Protein AF-A0A9Q0ZZF6-F1 (afdb_monomer)

Nearest PDB structures (foldseek):
  7wst-assembly1_A  TM=6.851E-01  e=4.412E-17  Hordeum vulgare

Mean predicted aligned error: 13.91 Å

Radius of gyration: 29.17 Å; Cα contacts (8 Å, |Δi|>4): 274; chains: 1; bounding box: 88×81×82 Å

Solvent-accessible surface area (backbone atoms only — not comparable to full-atom values): 24426 Å² total; per-residue (Å²): 136,86,77,90,86,84,92,78,88,80,83,85,74,86,74,76,72,62,62,64,53,52,53,52,51,49,49,52,49,52,51,55,53,63,67,47,46,71,50,66,81,45,61,90,54,81,79,69,55,76,73,72,42,64,41,71,68,39,52,55,52,21,50,59,50,20,55,56,43,27,54,53,43,44,50,31,44,68,72,68,68,59,79,77,87,57,53,54,60,36,36,53,51,38,46,50,52,51,55,52,50,50,55,53,33,53,77,67,73,67,68,87,75,85,93,52,68,61,31,32,48,51,19,18,49,51,24,45,51,51,23,46,42,43,57,76,64,24,58,65,46,65,60,43,57,27,24,53,76,48,37,70,70,43,92,59,92,55,88,84,48,54,72,76,50,70,69,55,51,52,51,52,50,52,50,61,57,52,42,58,58,31,61,43,59,67,47,49,52,49,42,52,68,75,62,56,58,82,48,69,71,60,52,52,36,51,54,50,49,56,36,43,76,36,83,69,29,42,54,50,50,53,52,51,52,52,49,50,52,53,53,48,51,51,51,49,52,48,51,51,51,42,54,73,51,41,86,55,91,84,42,34,56,65,54,30,57,79,70,37,70,76,35,36,76,52,71,39,50,54,58,72,50,65,66,58,53,54,50,52,74,70,47,57,66,69,55,54,51,49,52,50,52,49,48,47,47,44,49,68,45,50,50,58,57,56,57,74,37,58,58,81,80,29,65,69,87,56,55,70,83,32,63,78,28,68,41,25,57,58,50,52,53,50,49,50,51,54,50,48,51,51,50,49,50,49,52,53,51,51,50,52,51,52,50,52,49,51,53,53,62,64,34,67,83,72,56,100,68,90,85,89,78,95,70,95,69,98,63,96,63,72,78,47,71,47,57,53,53,51,49,54,58,59,62,70,75,64,76,59,61,66,59,30,52,52,50,28,54,54,43,46,53,51,38,68,61,44,51,52,70,74,60,116

Foldseek 3Di:
DDDDDDDDDDDDDDDDPPVVVVVVVVVVVVVVVVVVFLCNVCVVPDDDDPVVLDDPLLVVQLVVLLVVLLVVLLVCCQPVVDDDPCLQVQLLSSLVVVVVVQVVVVVVVNDDDDDDLSNSVSSSVSSNLSNVCSRPLQVSHDLVCLDPVNCVVAPDVDPNHDNQDPVLSVVSSVLVSLLVVLVVQVVVCCCCPVVVDDPPSVVVSSVLSSLCPDPVSVVVSVVVVVVVVVVVVVLVVVVVVQVVQCPDPCDGLQQAQPVDDVCSVLVDDDGPRPVVVVVCVRDDPVVVVVVVVVCCCVSVPVLVVQVVCDVPQADVPDDCSHCRPSVVVVPVVVVCVVVVVVVVVVCVVVVVVVVVVVCVVVCVVPDPDDDDDDDDDPDPDDCPPNNVVVVVVVVVDRDDSVVSVVSSVVSVVVCVVVVVVSPD

InterPro domains:
  IPR004813 Oligopeptide transporter, OPT superfamily [PF03169] (53-423)
  IPR004813 Oligopeptide transporter, OPT superfamily [TIGR00728] (50-422)
  IPR045035 Metal-nicotianamine transporter YSL-like [PTHR31645] (30-424)

Structure (mmCIF, N/CA/C/O backbone):
data_AF-A0A9Q0ZZF6-F1
#
_entry.id   AF-A0A9Q0ZZF6-F1
#
loop_
_atom_site.group_PDB
_atom_site.id
_atom_site.type_symbol
_atom_site.label_atom_id
_atom_site.label_alt_id
_atom_site.label_comp_id
_atom_site.label_asym_id
_atom_site.label_entity_id
_atom_site.label_seq_id
_atom_site.pdbx_PDB_ins_code
_atom_site.Cartn_x
_atom_site.Cartn_y
_atom_site.Cartn_z
_atom_site.occupancy
_atom_site.B_iso_or_equiv
_atom_site.auth_seq_id
_atom_site.auth_comp_id
_atom_site.auth_asym_id
_atom_site.auth_atom_id
_atom_site.pdbx_PDB_model_num
ATOM 1 N N . MET A 1 1 ? 62.204 40.001 45.550 1.00 36.22 1 MET A N 1
ATOM 2 C CA . MET A 1 1 ? 62.638 39.584 44.205 1.00 36.22 1 MET A CA 1
ATOM 3 C C . MET A 1 1 ? 61.530 38.703 43.644 1.00 36.22 1 MET A C 1
ATOM 5 O O . MET A 1 1 ? 61.604 37.491 43.758 1.00 36.22 1 MET A O 1
ATOM 9 N N . ASP A 1 2 ? 60.339 39.265 43.418 1.00 32.78 2 ASP A N 1
ATOM 10 C CA . ASP A 1 2 ? 59.946 40.066 42.230 1.00 32.78 2 ASP A CA 1
ATOM 11 C C . ASP A 1 2 ? 59.893 39.184 40.974 1.00 32.78 2 ASP A C 1
ATOM 13 O O . ASP A 1 2 ? 60.861 38.490 40.700 1.00 32.78 2 ASP A O 1
ATOM 17 N N . SER A 1 3 ? 58.877 39.163 40.110 1.00 30.42 3 SER A N 1
ATOM 18 C CA . SER A 1 3 ? 57.509 39.700 40.056 1.00 30.42 3 SER A CA 1
ATOM 19 C C . SER A 1 3 ? 56.863 39.089 38.788 1.00 30.42 3 SER A C 1
ATOM 21 O O . SER A 1 3 ? 57.600 38.871 37.831 1.00 30.42 3 SER A O 1
ATOM 23 N N . ASN A 1 4 ? 55.528 38.936 38.765 1.00 34.38 4 ASN A N 1
ATOM 24 C CA . ASN A 1 4 ? 54.604 38.928 37.601 1.00 34.38 4 ASN A CA 1
ATOM 25 C C . ASN A 1 4 ? 54.847 37.960 36.415 1.00 34.38 4 ASN A C 1
ATOM 27 O O . ASN A 1 4 ? 55.932 37.866 35.868 1.00 34.38 4 ASN A O 1
ATOM 31 N N . GLY A 1 5 ? 53.857 37.286 35.824 1.00 30.52 5 GLY A N 1
ATOM 32 C CA . GLY A 1 5 ? 52.398 37.320 35.941 1.00 30.52 5 GLY A CA 1
ATOM 33 C C . GLY A 1 5 ? 51.775 36.866 34.607 1.00 30.52 5 GLY A C 1
ATOM 34 O O . GLY A 1 5 ? 52.330 37.177 33.556 1.00 30.52 5 GLY A O 1
ATOM 35 N N . ARG A 1 6 ? 50.650 36.134 34.640 1.00 30.14 6 ARG A N 1
ATOM 36 C CA . ARG A 1 6 ? 49.446 36.344 33.800 1.00 30.14 6 ARG A CA 1
ATOM 37 C C . ARG A 1 6 ? 48.441 35.199 33.912 1.00 30.14 6 ARG A C 1
ATOM 39 O O . ARG A 1 6 ? 48.780 34.023 33.822 1.00 30.14 6 ARG A O 1
ATOM 46 N N . ASP A 1 7 ? 47.200 35.635 34.065 1.00 31.98 7 ASP A N 1
ATOM 47 C CA . ASP A 1 7 ? 45.970 34.896 34.294 1.00 31.98 7 ASP A CA 1
ATOM 48 C C . ASP A 1 7 ? 45.505 34.035 33.113 1.00 31.98 7 ASP A C 1
ATOM 50 O O . ASP A 1 7 ? 45.580 34.429 31.949 1.00 31.98 7 ASP A O 1
ATOM 54 N N . GLY A 1 8 ? 44.915 32.886 33.450 1.00 29.48 8 GLY A N 1
ATOM 55 C CA . GLY A 1 8 ? 44.093 32.059 32.573 1.00 29.48 8 GLY A CA 1
ATOM 56 C C . GLY A 1 8 ? 42.914 31.505 33.372 1.00 29.48 8 GLY A C 1
ATOM 57 O O . GLY A 1 8 ? 43.059 30.556 34.138 1.00 29.48 8 GLY A O 1
ATOM 58 N N . ILE A 1 9 ? 41.758 32.145 33.217 1.00 30.05 9 ILE A N 1
ATOM 59 C CA . ILE A 1 9 ? 40.481 31.859 33.880 1.00 30.05 9 ILE A CA 1
ATOM 60 C C . ILE A 1 9 ? 40.040 30.410 33.593 1.00 30.05 9 ILE A C 1
ATOM 62 O O . ILE A 1 9 ? 39.738 30.064 32.451 1.00 30.05 9 ILE A O 1
ATOM 66 N N . LYS A 1 10 ? 39.953 29.565 34.630 1.00 31.44 10 LYS A N 1
ATOM 67 C CA . LYS A 1 10 ? 39.200 28.301 34.585 1.00 31.44 10 LYS A CA 1
ATOM 68 C C . LYS A 1 10 ? 37.732 28.607 34.873 1.00 31.44 10 LYS A C 1
ATOM 70 O O . LYS A 1 10 ? 37.381 28.982 35.986 1.00 31.44 10 LYS A O 1
ATOM 75 N N . VAL A 1 11 ? 36.893 28.461 33.852 1.00 31.62 11 VAL A N 1
ATOM 76 C CA . VAL A 1 11 ? 35.434 28.487 33.980 1.00 31.62 11 VAL A CA 1
ATOM 77 C C . VAL A 1 11 ? 34.995 27.167 34.607 1.00 31.62 11 VAL A C 1
ATOM 79 O O . VAL A 1 11 ? 35.121 26.109 33.992 1.00 31.62 11 VAL A O 1
ATOM 82 N N . ASP A 1 12 ? 34.501 27.255 35.834 1.00 32.41 12 ASP A N 1
ATOM 83 C CA . ASP A 1 12 ? 33.802 26.187 36.532 1.00 32.41 12 ASP A CA 1
ATOM 84 C C . ASP A 1 12 ? 32.447 25.952 35.839 1.00 32.41 12 ASP A C 1
ATOM 86 O O . ASP A 1 12 ? 31.644 26.875 35.682 1.00 32.41 12 ASP A O 1
ATOM 90 N N . LYS A 1 13 ? 32.208 24.734 35.350 1.00 30.23 13 LYS A N 1
ATOM 91 C CA . LYS A 1 13 ? 30.887 24.280 34.899 1.00 30.23 13 LYS A CA 1
ATOM 92 C C . LYS A 1 13 ? 30.542 23.036 35.699 1.00 30.23 13 LYS A C 1
ATOM 94 O O . LYS A 1 13 ? 30.842 21.920 35.277 1.00 30.23 13 LYS A O 1
ATOM 99 N N . GLY A 1 14 ? 29.901 23.257 36.845 1.00 30.00 14 GLY A N 1
ATOM 100 C CA . GLY A 1 14 ? 29.081 22.244 37.495 1.00 30.00 14 GLY A CA 1
ATOM 101 C C . GLY A 1 14 ? 28.036 21.763 36.493 1.00 30.00 14 GLY A C 1
ATOM 102 O O . GLY A 1 14 ? 27.186 22.534 36.058 1.00 30.00 14 GLY A O 1
ATOM 103 N N . TYR A 1 15 ? 28.182 20.519 36.051 1.00 30.53 15 TYR A N 1
ATOM 104 C CA . TYR A 1 15 ? 27.211 19.850 35.199 1.00 30.53 15 TYR A CA 1
ATOM 105 C C . TYR A 1 15 ? 26.144 19.230 36.101 1.00 30.53 15 TYR A C 1
ATOM 107 O O . TYR A 1 15 ? 26.444 18.364 36.929 1.00 30.53 15 TYR A O 1
ATOM 115 N N . ASP A 1 16 ? 24.916 19.711 35.925 1.00 36.03 16 ASP A N 1
ATOM 116 C CA . ASP A 1 16 ? 23.689 19.241 36.555 1.00 36.03 16 ASP A CA 1
ATOM 117 C C . ASP A 1 16 ? 23.569 17.715 36.481 1.00 36.03 16 ASP A C 1
ATOM 119 O O . ASP A 1 16 ? 23.290 17.127 35.437 1.00 36.03 16 ASP A O 1
ATOM 123 N N . SER A 1 17 ? 23.779 17.067 37.624 1.00 37.69 17 SER A N 1
ATOM 124 C CA . SER A 1 17 ? 23.517 15.635 37.817 1.00 37.69 17 SER A CA 1
ATOM 125 C C . SER A 1 17 ? 22.064 15.369 38.247 1.00 37.69 17 SER A C 1
ATOM 127 O O . SER A 1 17 ? 21.664 14.215 38.398 1.00 37.69 17 SER A O 1
ATOM 129 N N . GLU A 1 18 ? 21.267 16.425 38.448 1.00 38.44 18 GLU A N 1
ATOM 130 C CA . GLU A 1 18 ? 19.873 16.336 38.901 1.00 38.44 18 GLU A CA 1
ATOM 131 C C . GLU A 1 18 ? 18.878 16.166 37.737 1.00 38.44 18 GLU A C 1
ATOM 133 O O . GLU A 1 18 ? 17.932 15.384 37.863 1.00 38.44 18 GLU A O 1
ATOM 138 N N . ASP A 1 19 ? 19.136 16.766 36.568 1.00 40.00 19 ASP A N 1
ATOM 139 C CA . ASP A 1 19 ? 18.242 16.679 35.397 1.00 40.00 19 ASP A CA 1
ATOM 140 C C . ASP A 1 19 ? 18.188 15.264 34.788 1.00 40.00 19 ASP A C 1
ATOM 142 O O . ASP A 1 19 ? 17.129 14.767 34.387 1.00 40.00 19 ASP A O 1
ATOM 146 N N . ASP A 1 20 ? 19.316 14.551 34.778 1.00 43.28 20 ASP A N 1
ATOM 147 C CA . ASP A 1 20 ? 19.403 13.199 34.209 1.00 43.28 20 ASP A CA 1
ATOM 148 C C . ASP A 1 20 ? 18.706 12.152 35.108 1.00 43.28 20 ASP A C 1
ATOM 150 O O . ASP A 1 20 ? 18.191 11.119 34.654 1.00 43.28 20 ASP A O 1
ATOM 154 N N . HIS A 1 21 ? 18.620 12.450 36.408 1.00 40.00 21 HIS A N 1
ATOM 155 C CA . HIS A 1 21 ? 17.947 11.613 37.393 1.00 40.00 21 HIS A CA 1
ATOM 156 C C . HIS A 1 21 ? 16.422 11.757 37.332 1.00 40.00 21 HIS A C 1
ATOM 158 O O . HIS A 1 21 ? 15.702 10.762 37.510 1.00 40.00 21 HIS A O 1
ATOM 164 N N . ASP A 1 22 ? 15.933 12.960 37.032 1.00 45.28 22 ASP A N 1
ATOM 165 C CA . ASP A 1 22 ? 14.509 13.241 36.864 1.00 45.28 22 ASP A CA 1
ATOM 166 C C . ASP A 1 22 ? 13.982 12.732 35.516 1.00 45.28 22 ASP A C 1
ATOM 168 O O . ASP A 1 22 ? 12.895 12.147 35.459 1.00 45.28 22 ASP A O 1
ATOM 172 N N . HIS A 1 23 ? 14.786 12.795 34.450 1.00 43.56 23 HIS A N 1
ATOM 173 C CA . HIS A 1 23 ? 14.463 12.157 33.170 1.00 43.56 23 HIS A CA 1
ATOM 174 C C . HIS A 1 23 ? 14.369 10.627 33.274 1.00 43.56 23 HIS A C 1
ATOM 176 O O . HIS A 1 23 ? 13.409 10.035 32.772 1.00 43.56 23 HIS A O 1
ATOM 182 N N . LYS A 1 24 ? 15.288 9.972 33.998 1.00 43.09 24 LYS A N 1
ATOM 183 C CA . LYS A 1 24 ? 15.211 8.521 34.258 1.00 43.09 24 LYS A CA 1
ATOM 184 C C . LYS A 1 24 ? 14.030 8.134 35.146 1.00 43.09 24 LYS A C 1
ATOM 186 O O . LYS A 1 24 ? 13.411 7.100 34.901 1.00 43.09 24 LYS A O 1
ATOM 191 N N . LYS A 1 25 ? 13.680 8.936 36.158 1.00 40.00 25 LYS A N 1
ATOM 192 C CA . LYS A 1 25 ? 12.486 8.697 36.994 1.00 40.00 25 LYS A CA 1
ATOM 193 C C . LYS A 1 25 ? 11.188 8.894 36.219 1.00 40.00 25 LYS A C 1
ATOM 195 O O . LYS A 1 25 ? 10.235 8.156 36.457 1.00 40.00 25 LYS A O 1
ATOM 200 N N . LYS A 1 26 ? 11.144 9.858 35.300 1.00 41.12 26 LYS A N 1
ATOM 201 C CA . LYS A 1 26 ? 9.981 10.121 34.447 1.00 41.12 26 LYS A CA 1
ATOM 202 C C . LYS A 1 26 ? 9.787 9.025 33.405 1.00 41.12 26 LYS A C 1
ATOM 204 O O . LYS A 1 26 ? 8.674 8.527 33.305 1.00 41.12 26 LYS A O 1
ATOM 209 N N . ASN A 1 27 ? 10.863 8.562 32.764 1.00 43.19 27 ASN A N 1
ATOM 210 C CA . ASN A 1 27 ? 10.819 7.394 31.880 1.00 43.19 27 ASN A CA 1
ATOM 211 C C . ASN A 1 27 ? 10.424 6.124 32.641 1.00 43.19 27 ASN A C 1
ATOM 213 O O . ASN A 1 27 ? 9.554 5.409 32.173 1.00 43.19 27 ASN A O 1
ATOM 217 N N . LYS A 1 28 ? 10.948 5.888 33.854 1.00 38.25 28 LYS A N 1
ATOM 218 C CA . LYS A 1 28 ? 10.511 4.754 34.690 1.00 38.25 28 LYS A CA 1
ATOM 219 C C . LYS A 1 28 ? 9.052 4.854 35.132 1.00 38.25 28 LYS A C 1
ATOM 221 O O . LYS A 1 28 ? 8.394 3.831 35.242 1.00 38.25 28 LYS A O 1
ATOM 226 N N . LYS A 1 29 ? 8.533 6.057 35.400 1.00 36.19 29 LYS A N 1
ATOM 227 C CA . LYS A 1 29 ? 7.105 6.263 35.695 1.00 36.19 29 LYS A CA 1
ATOM 228 C C . LYS A 1 29 ? 6.235 6.092 34.454 1.00 36.19 29 LYS A C 1
ATOM 230 O O . LYS A 1 29 ? 5.141 5.569 34.585 1.00 36.19 29 LYS A O 1
ATOM 235 N N . GLU A 1 30 ? 6.688 6.528 33.282 1.00 41.41 30 GLU A N 1
ATOM 236 C CA . GLU A 1 30 ? 5.984 6.320 32.011 1.00 41.41 30 GLU A CA 1
ATOM 237 C C . GLU A 1 30 ? 5.996 4.835 31.610 1.00 41.41 30 GLU A C 1
ATOM 239 O O . GLU A 1 30 ? 4.938 4.315 31.276 1.00 41.41 30 GLU A O 1
ATOM 244 N N . GLU A 1 31 ? 7.112 4.122 31.794 1.00 41.56 31 GLU A N 1
ATOM 245 C CA . GLU A 1 31 ? 7.218 2.659 31.644 1.00 41.56 31 GLU A CA 1
ATOM 246 C C . GLU A 1 31 ? 6.349 1.912 32.674 1.00 41.56 31 GLU A C 1
ATOM 248 O O . GLU A 1 31 ? 5.620 0.996 32.311 1.00 41.56 31 GLU A O 1
ATOM 253 N N . GLN A 1 32 ? 6.325 2.341 33.943 1.00 33.59 32 GLN A N 1
ATOM 254 C CA . GLN A 1 32 ? 5.436 1.763 34.968 1.00 33.59 32 GLN A CA 1
ATOM 255 C C . GLN A 1 32 ? 3.947 2.076 34.730 1.00 33.59 32 GLN A C 1
ATOM 257 O O . GLN A 1 32 ? 3.080 1.332 35.188 1.00 33.59 32 GLN A O 1
ATOM 262 N N . ILE A 1 33 ? 3.626 3.167 34.027 1.00 44.47 33 ILE A N 1
ATOM 263 C CA . ILE A 1 33 ? 2.260 3.479 33.580 1.00 44.47 33 ILE A CA 1
ATOM 264 C C . ILE A 1 33 ? 1.908 2.689 32.311 1.00 44.47 33 ILE A C 1
ATOM 266 O O . ILE A 1 33 ? 0.746 2.341 32.133 1.00 44.47 33 ILE A O 1
ATOM 270 N N . GLU A 1 34 ? 2.874 2.344 31.460 1.00 43.59 34 GLU A N 1
ATOM 271 C CA . GLU A 1 34 ? 2.674 1.385 30.364 1.00 43.59 34 GLU A CA 1
ATOM 272 C C . GLU A 1 34 ? 2.515 -0.061 30.874 1.00 43.59 34 GLU A C 1
ATOM 274 O O . GLU A 1 34 ? 1.765 -0.836 30.279 1.00 43.59 34 GLU A O 1
ATOM 279 N N . GLU A 1 35 ? 3.123 -0.411 32.016 1.00 43.03 35 GLU A N 1
ATOM 280 C CA . GLU A 1 35 ? 2.879 -1.672 32.741 1.00 43.03 35 GLU A CA 1
ATOM 281 C C . GLU A 1 35 ? 1.516 -1.714 33.465 1.00 43.03 35 GLU A C 1
ATOM 283 O O . GLU A 1 35 ? 1.028 -2.793 33.826 1.00 43.03 35 GLU A O 1
ATOM 288 N N . LEU A 1 36 ? 0.835 -0.572 33.637 1.00 47.62 36 LEU A N 1
ATOM 289 C CA . LEU A 1 36 ? -0.581 -0.557 34.007 1.00 47.62 36 LEU A CA 1
ATOM 290 C C . LEU A 1 36 ? -1.405 -0.975 32.786 1.00 47.62 36 LEU A C 1
ATOM 292 O O . LEU A 1 36 ? -1.656 -0.193 31.876 1.00 47.62 36 LEU A O 1
ATOM 296 N N . SER A 1 37 ? -1.819 -2.243 32.802 1.00 62.91 37 SER A N 1
ATOM 297 C CA . SER A 1 37 ? -2.610 -2.920 31.770 1.00 62.91 37 SER A CA 1
ATOM 298 C C . SER A 1 37 ? -3.585 -1.975 31.044 1.00 62.91 37 SER A C 1
ATOM 300 O O . SER A 1 37 ? -4.431 -1.310 31.652 1.00 62.91 37 SER A O 1
ATOM 302 N N . VAL A 1 38 ? -3.446 -1.889 29.717 1.00 68.62 38 VAL A N 1
ATOM 303 C CA . VAL A 1 38 ? -4.201 -0.943 28.877 1.00 68.62 38 VAL A CA 1
ATOM 304 C C . VAL A 1 38 ? -5.698 -1.139 29.090 1.00 68.62 38 VAL A C 1
ATOM 306 O O . VAL A 1 38 ? -6.451 -0.168 29.110 1.00 68.62 38 VAL A O 1
ATOM 309 N N . GLU A 1 39 ? -6.155 -2.375 29.305 1.00 69.75 39 GLU A N 1
ATOM 310 C CA . GLU A 1 39 ? -7.570 -2.618 29.569 1.00 69.75 39 GLU A CA 1
ATOM 311 C C . GLU A 1 39 ? -8.014 -2.142 30.958 1.00 69.75 39 GLU A C 1
ATOM 313 O O . GLU A 1 39 ? -9.173 -1.755 31.088 1.00 69.75 39 GLU A O 1
ATOM 318 N N . ARG A 1 40 ? -7.143 -2.097 31.976 1.00 64.38 40 ARG A N 1
ATOM 319 C CA . ARG A 1 40 ? -7.473 -1.499 33.287 1.00 64.38 40 ARG A CA 1
ATOM 320 C C . ARG A 1 40 ? -7.691 0.007 33.186 1.00 64.38 40 ARG A C 1
ATOM 322 O O . ARG A 1 40 ? -8.627 0.527 33.783 1.00 64.38 40 ARG A O 1
ATOM 329 N N . MET A 1 41 ? -6.908 0.710 32.363 1.00 65.75 41 MET A N 1
ATOM 330 C CA . MET A 1 41 ? -7.108 2.151 32.126 1.00 65.75 41 MET A CA 1
ATOM 331 C C . MET A 1 41 ? -8.485 2.481 31.528 1.00 65.75 41 MET A C 1
ATOM 333 O O . MET A 1 41 ? -8.984 3.593 31.692 1.00 65.75 41 MET A O 1
ATOM 337 N N . PHE A 1 42 ? -9.109 1.518 30.847 1.00 69.00 42 PHE A N 1
ATOM 338 C CA . PHE A 1 42 ? -10.427 1.654 30.228 1.00 69.00 42 PHE A CA 1
ATOM 339 C C . PHE A 1 42 ? -11.456 0.678 30.820 1.00 69.00 42 PHE A C 1
ATOM 341 O O . PHE A 1 42 ? -12.416 0.289 30.150 1.00 69.00 42 PHE A O 1
ATOM 348 N N . GLU A 1 43 ? -11.268 0.230 32.061 1.00 60.94 43 GLU A N 1
ATOM 349 C CA . GLU A 1 43 ? -12.193 -0.684 32.745 1.00 60.94 43 GLU A CA 1
ATOM 350 C C . GLU A 1 43 ? -13.592 -0.076 32.882 1.00 60.94 43 GLU A C 1
ATOM 352 O O . GLU A 1 43 ? -14.579 -0.720 32.536 1.00 60.94 43 GLU A O 1
ATOM 357 N N . ASN A 1 44 ? -13.653 1.212 33.226 1.00 59.47 44 ASN A N 1
ATOM 358 C CA . ASN A 1 44 ? -14.897 1.959 33.433 1.00 59.47 44 ASN A CA 1
ATOM 359 C C . ASN A 1 44 ? -15.574 2.440 32.138 1.00 59.47 44 ASN A C 1
ATOM 361 O O . ASN A 1 44 ? -16.615 3.090 32.196 1.00 59.47 44 ASN A O 1
ATOM 365 N N . GLN A 1 45 ? -14.985 2.174 30.968 1.00 63.91 45 GLN A N 1
ATOM 366 C CA . GLN A 1 45 ? -15.560 2.581 29.691 1.00 63.91 45 GLN A CA 1
ATOM 367 C C . GLN A 1 45 ? -16.219 1.378 29.020 1.00 63.91 45 GLN A C 1
ATOM 369 O O . GLN A 1 45 ? -15.542 0.469 28.532 1.00 63.91 45 GLN A O 1
ATOM 374 N N . GLU A 1 46 ? -17.552 1.373 28.990 1.00 64.88 46 GLU A N 1
ATOM 375 C CA . GLU A 1 46 ? -18.296 0.337 28.284 1.00 64.88 46 GLU A CA 1
ATOM 376 C C . GLU A 1 46 ? -17.971 0.373 26.789 1.00 64.88 46 GLU A C 1
ATOM 378 O O . GLU A 1 46 ? -17.984 1.426 26.144 1.00 64.88 46 GLU A O 1
ATOM 383 N N . VAL A 1 47 ? -17.666 -0.800 26.230 1.00 67.75 47 VAL A N 1
ATOM 384 C CA . VAL A 1 47 ? -17.484 -0.946 24.788 1.00 67.75 47 VAL A CA 1
ATOM 385 C C . VAL A 1 47 ? -18.874 -0.880 24.149 1.00 67.75 47 VAL A C 1
ATOM 387 O O . VAL A 1 47 ? -19.693 -1.764 24.416 1.00 67.75 47 VAL A O 1
ATOM 390 N N . PRO A 1 48 ? -19.171 0.138 23.317 1.00 68.94 48 PRO A N 1
ATOM 391 C CA . PRO A 1 48 ? -20.475 0.247 22.679 1.00 68.94 48 PRO A CA 1
ATOM 392 C C . PRO A 1 48 ? -20.723 -0.962 21.771 1.00 68.94 48 PRO A C 1
ATOM 394 O O . PRO A 1 48 ? -19.782 -1.544 21.229 1.00 68.94 48 PRO A O 1
ATOM 397 N N . SER A 1 49 ? -21.990 -1.338 21.584 1.00 75.31 49 SER A N 1
ATOM 398 C CA . SER A 1 49 ? -22.362 -2.409 20.649 1.00 75.31 49 SER A CA 1
ATOM 399 C C . SER A 1 49 ? -21.827 -2.131 19.236 1.00 75.31 49 SER A C 1
ATOM 401 O O . SER A 1 49 ? -21.642 -0.972 18.862 1.00 75.31 49 SER A O 1
ATOM 403 N N . TRP A 1 50 ? -21.617 -3.172 18.421 1.00 70.56 50 TRP A N 1
ATOM 404 C CA . TRP A 1 50 ? -21.066 -3.015 17.066 1.00 70.56 50 TRP A CA 1
ATOM 405 C C . TRP A 1 50 ? -21.859 -2.013 16.206 1.00 70.56 50 TRP A C 1
ATOM 407 O O . TRP A 1 50 ? -21.266 -1.235 15.468 1.00 70.56 50 TRP A O 1
ATOM 417 N N . ARG A 1 51 ? -23.191 -1.951 16.362 1.00 76.44 51 ARG A N 1
ATOM 418 C CA . ARG A 1 51 ? -24.052 -0.982 15.657 1.00 76.44 51 ARG A CA 1
ATOM 419 C C . ARG A 1 51 ? -23.767 0.458 16.069 1.00 76.44 51 ARG A C 1
ATOM 421 O O . ARG A 1 51 ? -23.797 1.351 15.235 1.00 76.44 51 ARG A O 1
ATOM 428 N N . ASN A 1 52 ? -23.451 0.669 17.342 1.00 76.62 52 ASN A N 1
ATOM 429 C CA . ASN A 1 52 ? -23.155 1.988 17.895 1.00 76.62 52 ASN A CA 1
ATOM 430 C C . ASN A 1 52 ? -21.702 2.424 17.632 1.00 76.62 52 ASN A C 1
ATOM 432 O O . ASN A 1 52 ? -21.383 3.595 17.806 1.00 76.62 52 ASN A O 1
ATOM 436 N N . GLN A 1 53 ? -20.824 1.507 17.208 1.00 79.62 53 GLN A N 1
ATOM 437 C CA . GLN A 1 53 ? -19.474 1.833 16.725 1.00 79.62 53 GLN A CA 1
ATOM 438 C C . GLN A 1 53 ? -19.498 2.387 15.289 1.00 79.62 53 GLN A C 1
ATOM 440 O O . GLN A 1 53 ? -18.610 3.147 14.904 1.00 79.62 53 GLN A O 1
ATOM 445 N N . LEU A 1 54 ? -20.524 2.029 14.510 1.00 83.50 54 LEU A N 1
ATOM 446 C CA . LEU A 1 54 ? -20.740 2.470 13.133 1.00 83.50 54 LEU A CA 1
ATOM 447 C C . LEU A 1 54 ? -21.480 3.813 13.104 1.00 83.50 54 LEU A C 1
ATOM 449 O O . LEU A 1 54 ? -22.690 3.883 12.893 1.00 83.50 54 LEU A O 1
ATOM 453 N N . THR A 1 55 ? -20.754 4.902 13.335 1.00 85.81 55 THR A N 1
ATOM 454 C CA . THR A 1 55 ? -21.339 6.247 13.307 1.00 85.81 55 THR A CA 1
ATOM 455 C C . THR A 1 55 ? -21.342 6.825 11.886 1.00 85.81 55 THR A C 1
ATOM 457 O O . THR A 1 55 ? -20.424 6.603 11.095 1.00 85.81 55 THR A O 1
ATOM 460 N N . LEU A 1 56 ? -22.343 7.654 11.563 1.00 85.38 56 LEU A N 1
ATOM 461 C CA . LEU A 1 56 ? -22.389 8.370 10.280 1.00 85.38 56 LEU A CA 1
ATOM 462 C C . LEU A 1 56 ? -21.140 9.246 10.075 1.00 85.38 56 LEU A C 1
ATOM 464 O O . LEU A 1 56 ? -20.579 9.287 8.984 1.00 85.38 56 LEU A O 1
ATOM 468 N N . ARG A 1 57 ? -20.669 9.916 11.137 1.00 87.00 57 ARG A N 1
ATOM 469 C CA . ARG A 1 57 ? -19.464 10.760 11.077 1.00 87.00 57 ARG A CA 1
ATOM 470 C C . ARG A 1 57 ? -18.208 9.948 10.755 1.00 87.00 57 ARG A C 1
ATOM 472 O O . ARG A 1 57 ? -17.381 10.426 9.984 1.00 87.00 57 ARG A O 1
ATOM 479 N N . ALA A 1 58 ? -18.079 8.730 11.288 1.00 87.19 58 ALA A N 1
ATOM 480 C CA . ALA A 1 58 ? -1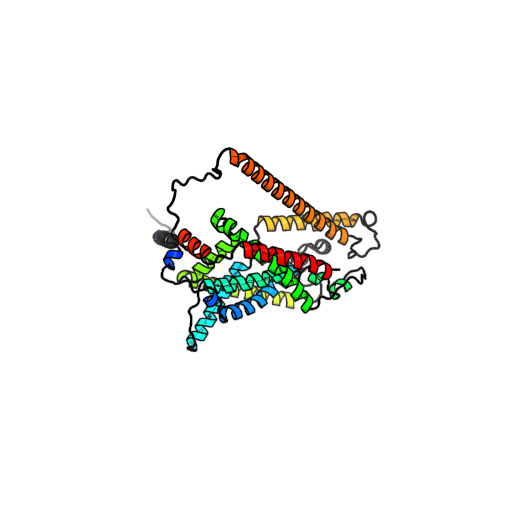6.971 7.843 10.960 1.00 87.19 58 ALA A CA 1
ATOM 481 C C . ALA A 1 58 ? -16.999 7.468 9.480 1.00 87.19 58 ALA A C 1
ATOM 483 O O . ALA A 1 58 ? -15.975 7.583 8.813 1.00 87.19 58 ALA A O 1
ATOM 484 N N . PHE A 1 59 ? -18.170 7.124 8.937 1.00 91.00 59 PHE A N 1
ATOM 485 C CA . PHE A 1 59 ? -18.304 6.839 7.509 1.00 91.00 59 PHE A CA 1
ATOM 486 C C . PHE A 1 59 ? -17.953 8.042 6.635 1.00 91.00 59 PHE A C 1
ATOM 488 O O . PHE A 1 59 ? -17.146 7.895 5.721 1.00 91.00 59 PHE A O 1
ATOM 495 N N . VAL A 1 60 ? -18.460 9.238 6.946 1.00 91.12 60 VAL A N 1
ATOM 496 C CA . VAL A 1 60 ? -18.149 10.462 6.185 1.00 91.12 60 VAL A CA 1
ATOM 497 C C . VAL A 1 60 ? -16.650 10.773 6.213 1.00 91.12 60 VAL A C 1
ATOM 499 O O . VAL A 1 60 ? -16.046 10.987 5.162 1.00 91.12 60 VAL A O 1
ATOM 502 N N . VAL A 1 61 ? -16.018 10.746 7.391 1.00 91.50 61 VAL A N 1
ATOM 503 C CA . VAL A 1 61 ? -14.568 10.979 7.515 1.00 91.50 61 VAL A CA 1
ATOM 504 C C . VAL A 1 61 ? -13.778 9.895 6.785 1.00 91.50 61 VAL A C 1
ATOM 506 O O . VAL A 1 61 ? -12.832 10.208 6.064 1.00 91.50 61 VAL A O 1
ATOM 509 N N . SER A 1 62 ? -14.178 8.629 6.919 1.00 93.25 62 SER A N 1
ATOM 510 C CA . SER A 1 62 ? -13.524 7.517 6.229 1.00 93.25 62 SER A CA 1
ATOM 511 C C . SER A 1 62 ? -13.656 7.615 4.712 1.00 93.25 62 SER A C 1
ATOM 513 O O . SER A 1 62 ? -12.702 7.294 4.015 1.00 93.25 62 SER A O 1
ATOM 515 N N . PHE A 1 63 ? -14.779 8.109 4.189 1.00 94.12 63 PHE A N 1
ATOM 516 C CA . PHE A 1 63 ? -14.995 8.310 2.759 1.00 94.12 63 PHE A CA 1
ATOM 517 C C . PHE A 1 63 ? -14.059 9.389 2.205 1.00 94.12 63 PHE A C 1
ATOM 519 O O . PHE A 1 63 ? -13.335 9.141 1.242 1.00 94.12 63 PHE A O 1
ATOM 526 N N . LEU A 1 64 ? -13.985 10.549 2.866 1.00 93.25 64 LEU A N 1
ATOM 527 C CA . LEU A 1 64 ? -13.081 11.635 2.468 1.00 93.25 64 LEU A CA 1
ATOM 528 C C . LEU A 1 64 ? -11.609 11.207 2.526 1.00 93.25 64 LEU A C 1
ATOM 530 O O . LEU A 1 64 ? -10.846 11.458 1.592 1.00 93.25 64 LEU A O 1
ATOM 534 N N . LEU A 1 65 ? -11.213 10.515 3.598 1.00 92.88 65 LEU A N 1
ATOM 535 C CA . LEU A 1 65 ? -9.863 9.964 3.722 1.00 92.88 65 LEU A CA 1
ATOM 536 C C . LEU A 1 65 ? -9.592 8.866 2.688 1.00 92.88 65 LEU A C 1
ATOM 538 O O . LEU A 1 65 ? -8.485 8.797 2.165 1.00 92.88 65 LEU A O 1
ATOM 542 N N . SER A 1 66 ? -10.585 8.044 2.347 1.00 94.12 66 SER A N 1
ATOM 543 C CA . SER A 1 66 ? -10.448 6.999 1.326 1.00 94.12 66 SER A CA 1
ATOM 544 C C . SER A 1 66 ? -10.154 7.584 -0.048 1.00 94.12 66 SER A C 1
ATOM 546 O O . SER A 1 66 ? -9.295 7.053 -0.745 1.00 94.12 66 SER A O 1
ATOM 548 N N . ILE A 1 67 ? -10.799 8.693 -0.430 1.00 93.44 67 ILE A N 1
ATOM 549 C CA . ILE A 1 67 ? -10.504 9.390 -1.693 1.00 93.44 67 ILE A CA 1
ATOM 550 C C . ILE A 1 67 ? -9.038 9.834 -1.711 1.00 93.44 67 ILE A C 1
ATOM 552 O O . ILE A 1 67 ? -8.304 9.508 -2.644 1.00 93.44 67 ILE A O 1
ATOM 556 N N . LEU A 1 68 ? -8.588 10.511 -0.650 1.00 91.25 68 LEU A N 1
ATOM 557 C CA . LEU A 1 68 ? -7.208 10.983 -0.529 1.00 91.25 68 LEU A CA 1
ATOM 558 C C . LEU A 1 68 ? -6.197 9.828 -0.614 1.00 91.25 68 LEU A C 1
ATOM 560 O O . LEU A 1 68 ? -5.245 9.888 -1.390 1.00 91.25 68 LEU A O 1
ATOM 564 N N . PHE A 1 69 ? -6.404 8.764 0.165 1.00 91.44 69 PHE A N 1
ATOM 565 C CA . PHE A 1 69 ? -5.489 7.622 0.206 1.00 91.44 69 PHE A CA 1
ATOM 566 C C . PHE A 1 69 ? -5.512 6.815 -1.092 1.00 91.44 69 PHE A C 1
ATOM 568 O O . PHE A 1 69 ? -4.468 6.312 -1.492 1.00 91.44 69 PHE A O 1
ATOM 575 N N . SER A 1 70 ? -6.650 6.732 -1.785 1.00 91.62 70 SER A N 1
ATOM 576 C CA . SER A 1 70 ? -6.735 6.060 -3.087 1.00 91.62 70 SER A CA 1
ATOM 577 C C . SER A 1 70 ? -5.901 6.781 -4.143 1.00 91.62 70 SER A C 1
ATOM 579 O O . SER A 1 70 ? -5.192 6.124 -4.898 1.00 91.62 70 SER A O 1
ATOM 581 N N . VAL A 1 71 ? -5.906 8.120 -4.160 1.00 90.00 71 VAL A N 1
ATOM 582 C CA . VAL A 1 71 ? -5.039 8.909 -5.055 1.00 90.00 71 VAL A CA 1
ATOM 583 C C . VAL A 1 71 ? -3.561 8.677 -4.731 1.00 90.00 71 VAL A C 1
ATOM 585 O O . VAL A 1 71 ? -2.761 8.457 -5.639 1.00 90.00 71 VAL A O 1
ATOM 588 N N . ILE A 1 72 ? -3.199 8.671 -3.443 1.00 87.62 72 ILE A N 1
ATOM 589 C CA . ILE A 1 72 ? -1.821 8.404 -2.999 1.00 87.62 72 ILE A CA 1
ATOM 590 C C . ILE A 1 72 ? -1.383 6.999 -3.425 1.00 87.62 72 ILE A C 1
ATOM 592 O O . ILE A 1 72 ? -0.323 6.848 -4.028 1.00 87.62 72 ILE A O 1
ATOM 596 N N . VAL A 1 73 ? -2.201 5.980 -3.151 1.00 89.44 73 VAL A N 1
ATOM 597 C CA . VAL A 1 73 ? -1.914 4.593 -3.530 1.00 89.44 73 VAL A CA 1
ATOM 598 C C . VAL A 1 73 ? -1.807 4.450 -5.038 1.00 89.44 73 VAL A C 1
ATOM 600 O O . VAL A 1 73 ? -0.867 3.815 -5.497 1.00 89.44 73 VAL A O 1
ATOM 603 N N . MET A 1 74 ? -2.700 5.069 -5.813 1.00 89.12 74 MET A N 1
ATOM 604 C CA . MET A 1 74 ? -2.631 5.009 -7.273 1.00 89.12 74 MET A CA 1
ATOM 605 C C . MET A 1 74 ? -1.334 5.615 -7.796 1.00 89.12 74 MET A C 1
ATOM 607 O O . MET A 1 74 ? -0.679 5.037 -8.661 1.00 89.12 74 MET A O 1
ATOM 611 N N . LYS A 1 75 ? -0.930 6.763 -7.238 1.00 86.44 75 LYS A N 1
ATOM 612 C CA . LYS A 1 75 ? 0.322 7.412 -7.617 1.00 86.44 75 LYS A CA 1
ATOM 613 C C . LYS A 1 75 ? 1.516 6.520 -7.295 1.00 86.44 75 LYS A C 1
ATOM 615 O O . LYS A 1 75 ? 2.327 6.296 -8.182 1.00 86.44 75 LYS A O 1
ATOM 620 N N . LEU A 1 76 ? 1.589 5.978 -6.077 1.00 85.44 76 LEU A N 1
ATOM 621 C CA . LEU A 1 76 ? 2.658 5.061 -5.669 1.00 85.44 76 LEU A CA 1
ATOM 622 C C . LEU A 1 76 ? 2.681 3.789 -6.524 1.00 85.44 76 LEU A C 1
ATOM 624 O O . LEU A 1 76 ? 3.753 3.357 -6.933 1.00 85.44 76 LEU A O 1
ATOM 628 N N . ASN A 1 77 ? 1.517 3.228 -6.854 1.00 86.12 77 ASN A N 1
ATOM 629 C CA . ASN A 1 77 ? 1.409 2.048 -7.708 1.00 86.12 77 ASN A CA 1
ATOM 630 C C . ASN A 1 77 ? 2.028 2.306 -9.091 1.00 86.12 77 ASN A C 1
ATOM 632 O O . ASN A 1 77 ? 2.866 1.536 -9.544 1.00 86.12 77 ASN A O 1
ATOM 636 N N . LEU A 1 78 ? 1.685 3.439 -9.714 1.00 83.44 78 LEU A N 1
ATOM 637 C CA . LEU A 1 78 ? 2.170 3.796 -11.049 1.00 83.44 78 LEU A CA 1
ATOM 638 C C . LEU A 1 78 ? 3.622 4.295 -11.075 1.00 83.44 78 LEU A C 1
ATOM 640 O O . LEU A 1 78 ? 4.266 4.190 -12.113 1.00 83.44 78 LEU A O 1
ATOM 644 N N . THR A 1 79 ? 4.140 4.867 -9.982 1.00 76.25 79 THR A N 1
ATOM 645 C CA . THR A 1 79 ? 5.511 5.407 -9.965 1.00 76.25 79 THR A CA 1
ATOM 646 C C . THR A 1 79 ? 6.526 4.469 -9.338 1.00 76.25 79 THR A C 1
ATOM 648 O O . THR A 1 79 ? 7.559 4.225 -9.945 1.00 76.25 79 THR A O 1
ATOM 651 N N . THR A 1 80 ? 6.277 3.987 -8.118 1.00 73.81 80 THR A N 1
ATOM 652 C CA . THR A 1 80 ? 7.271 3.234 -7.337 1.00 73.81 80 THR A CA 1
ATOM 653 C C . THR A 1 80 ? 7.013 1.734 -7.353 1.00 73.81 80 THR A C 1
ATOM 655 O O . THR A 1 80 ? 7.928 0.968 -7.065 1.00 73.81 80 THR A O 1
ATOM 658 N N . GLY A 1 81 ? 5.772 1.303 -7.607 1.00 74.81 81 GLY A N 1
ATOM 659 C CA . GLY A 1 81 ? 5.351 -0.100 -7.517 1.00 74.81 81 GLY A CA 1
ATOM 660 C C . GLY A 1 81 ? 5.412 -0.690 -6.098 1.00 74.81 81 GLY A C 1
ATOM 661 O O . GLY A 1 81 ? 5.071 -1.852 -5.896 1.00 74.81 81 GLY A O 1
ATOM 662 N N . ILE A 1 82 ? 5.827 0.102 -5.102 1.00 73.12 82 ILE A N 1
ATOM 663 C CA . ILE A 1 82 ? 5.966 -0.292 -3.697 1.00 73.12 82 ILE A CA 1
ATOM 664 C C . ILE A 1 82 ? 5.076 0.617 -2.862 1.00 73.12 82 ILE A C 1
ATOM 666 O O . ILE A 1 82 ? 5.264 1.837 -2.841 1.00 73.12 82 ILE A O 1
ATOM 670 N N . ILE A 1 83 ? 4.133 0.014 -2.138 1.00 74.12 83 ILE A N 1
ATOM 671 C CA . ILE A 1 83 ? 3.221 0.731 -1.247 1.00 74.12 83 ILE A CA 1
ATOM 672 C C . ILE A 1 83 ? 3.511 0.336 0.203 1.00 74.12 83 ILE A C 1
ATOM 674 O O . ILE A 1 83 ? 3.417 -0.843 0.554 1.00 74.12 83 ILE A O 1
ATOM 678 N N . PRO A 1 84 ? 3.860 1.303 1.067 1.00 75.62 84 PRO A N 1
ATOM 679 C CA . PRO A 1 84 ? 4.038 1.044 2.485 1.00 75.62 84 PRO A CA 1
ATOM 680 C C . PRO A 1 84 ? 2.690 0.783 3.167 1.00 75.62 84 PRO A C 1
ATOM 682 O O . PRO A 1 84 ? 1.631 1.160 2.668 1.00 75.62 84 PRO A O 1
ATOM 685 N N . SER A 1 85 ? 2.719 0.194 4.364 1.00 78.31 85 SER A N 1
ATOM 686 C CA . SER A 1 85 ? 1.505 0.063 5.176 1.00 78.31 85 SER A CA 1
ATOM 687 C C . SER A 1 85 ? 0.981 1.444 5.580 1.00 78.31 85 SER A C 1
ATOM 689 O O . SER A 1 85 ? 1.625 2.180 6.328 1.00 78.31 85 SER A O 1
ATOM 691 N N . LEU A 1 86 ? -0.215 1.787 5.102 1.00 83.88 86 LEU A N 1
ATOM 692 C CA . LEU A 1 86 ? -0.876 3.068 5.365 1.00 83.88 86 LEU A CA 1
ATOM 693 C C . LEU A 1 86 ? -1.753 3.051 6.634 1.00 83.88 86 LEU A C 1
ATOM 695 O O . LEU A 1 86 ? -2.398 4.049 6.959 1.00 83.88 86 LEU A O 1
ATOM 699 N N . ASN A 1 87 ? -1.742 1.943 7.385 1.00 86.19 87 ASN A N 1
ATOM 700 C CA . ASN A 1 87 ? -2.611 1.696 8.543 1.00 86.19 87 ASN A CA 1
ATOM 701 C C . ASN A 1 87 ? -2.454 2.748 9.649 1.00 86.19 87 ASN A C 1
ATOM 703 O O . ASN A 1 87 ? -3.440 3.287 10.153 1.00 86.19 87 ASN A O 1
ATOM 707 N N . VAL A 1 88 ? -1.204 3.068 9.993 1.00 83.19 88 VAL A N 1
ATOM 708 C CA . VAL A 1 88 ? -0.854 4.054 11.026 1.00 83.19 88 VAL A CA 1
ATOM 709 C C . VAL A 1 88 ? -1.307 5.458 10.620 1.00 83.19 88 VAL A C 1
ATOM 711 O O . VAL A 1 88 ? -1.935 6.161 11.413 1.00 83.19 88 VAL A O 1
ATOM 714 N N . SER A 1 89 ? -1.050 5.845 9.369 1.00 85.00 89 SER A N 1
ATOM 715 C CA . SER A 1 89 ? -1.447 7.146 8.823 1.00 85.00 89 SER A CA 1
ATOM 716 C C . SER A 1 89 ? -2.967 7.310 8.798 1.00 85.00 89 SER A C 1
ATOM 718 O O . SER A 1 89 ? -3.474 8.360 9.195 1.00 85.00 89 SER A O 1
ATOM 720 N N . ALA A 1 90 ? -3.699 6.265 8.398 1.00 88.62 90 ALA A N 1
ATOM 721 C CA . ALA A 1 90 ? -5.159 6.252 8.406 1.00 88.62 90 ALA A CA 1
ATOM 722 C C . ALA A 1 90 ? -5.725 6.406 9.830 1.00 88.62 90 ALA A C 1
ATOM 724 O O . ALA A 1 90 ? -6.620 7.223 10.044 1.00 88.62 90 ALA A O 1
ATOM 725 N N . GLY A 1 91 ? -5.168 5.695 10.818 1.00 87.75 91 GLY A N 1
ATOM 726 C CA . GLY A 1 91 ? -5.588 5.799 12.222 1.00 87.75 91 GLY A CA 1
ATOM 727 C C . GLY A 1 91 ? -5.280 7.155 12.873 1.00 87.75 91 GLY A C 1
ATOM 728 O O . GLY A 1 91 ? -6.086 7.657 13.661 1.00 87.75 91 GLY A O 1
ATOM 729 N N . LEU A 1 92 ? -4.144 7.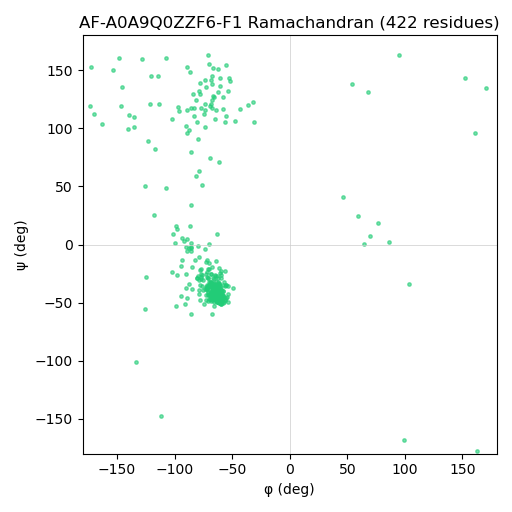779 12.538 1.00 87.00 92 LEU A N 1
ATOM 730 C CA . LEU A 1 92 ? -3.764 9.110 13.035 1.00 87.00 92 LEU A CA 1
ATOM 731 C C . LEU A 1 92 ? -4.630 10.220 12.425 1.00 87.00 92 LEU A C 1
ATOM 733 O O . LEU A 1 92 ? -5.134 11.083 13.148 1.00 87.00 92 LEU A O 1
ATOM 737 N N . LEU A 1 93 ? -4.802 10.213 11.100 1.00 87.31 93 LEU A N 1
ATOM 738 C CA . LEU A 1 93 ? -5.618 11.213 10.411 1.00 87.31 93 LEU A CA 1
ATOM 739 C C . LEU A 1 93 ? -7.100 11.051 10.756 1.00 87.31 93 LEU A C 1
ATOM 741 O O . LEU A 1 93 ? -7.757 12.055 11.025 1.00 87.31 93 LEU A O 1
ATOM 745 N N . GLY A 1 94 ? -7.603 9.816 10.851 1.00 87.31 94 GLY A N 1
ATOM 746 C CA . GLY A 1 94 ? -8.956 9.526 11.335 1.00 87.31 94 GLY A CA 1
ATOM 747 C C . GLY A 1 94 ? -9.219 10.155 12.703 1.00 87.31 94 GLY A C 1
ATOM 748 O O . GLY A 1 94 ? -10.170 10.924 12.859 1.00 87.31 94 GLY A O 1
ATOM 749 N N . PHE A 1 95 ? -8.305 9.949 13.657 1.00 86.75 95 PHE A N 1
ATOM 750 C CA . PHE A 1 95 ? -8.381 10.573 14.978 1.00 86.75 95 PHE A CA 1
ATOM 751 C C . PHE A 1 95 ? -8.422 12.104 14.896 1.00 86.75 95 PHE A C 1
ATOM 753 O O . PHE A 1 95 ? -9.238 12.747 15.559 1.00 86.75 95 PHE A O 1
ATOM 760 N N . PHE A 1 96 ? -7.555 12.710 14.082 1.00 85.56 96 PHE A N 1
ATOM 761 C CA . PHE A 1 96 ? -7.476 14.163 13.943 1.00 85.56 96 PHE A CA 1
ATOM 762 C C . PHE A 1 96 ? -8.742 14.777 13.332 1.00 85.56 96 PHE A C 1
ATOM 764 O O . PHE A 1 96 ? -9.267 15.757 13.873 1.00 85.56 96 PHE A O 1
ATOM 771 N N . PHE A 1 97 ? -9.246 14.214 12.233 1.00 85.81 97 PHE A N 1
ATOM 772 C CA . PHE A 1 97 ? -10.426 14.736 11.546 1.00 85.81 97 PHE A CA 1
ATOM 773 C C . PHE A 1 97 ? -11.682 14.578 12.395 1.00 85.81 97 PHE A C 1
ATOM 775 O O . PHE A 1 97 ? -12.414 15.554 12.558 1.00 85.81 97 PHE A O 1
ATOM 782 N N . VAL A 1 98 ? -11.894 13.421 13.030 1.00 85.44 98 VAL A N 1
ATOM 783 C CA . VAL A 1 98 ? -13.056 13.244 13.915 1.00 85.44 98 VAL A CA 1
ATOM 784 C C . VAL A 1 98 ? -12.959 14.144 15.137 1.00 85.44 98 VAL A C 1
ATOM 786 O O . VAL A 1 98 ? -13.946 14.772 15.497 1.00 85.44 98 VAL A O 1
ATOM 789 N N . LYS A 1 99 ? -11.779 14.299 15.745 1.00 83.25 99 LYS A N 1
ATOM 790 C CA . LYS A 1 99 ? -11.608 15.204 16.893 1.00 83.25 99 LYS A CA 1
ATOM 791 C C . LYS A 1 99 ? -11.811 16.676 16.529 1.00 83.25 99 LYS A C 1
ATOM 793 O O . LYS A 1 99 ? -12.217 17.476 17.370 1.00 83.25 99 LYS A O 1
ATOM 798 N N . THR A 1 100 ? -11.508 17.054 15.292 1.00 83.69 100 THR A N 1
ATOM 799 C CA . THR A 1 100 ? -11.791 18.399 14.772 1.00 83.69 100 THR A CA 1
ATOM 800 C C . THR A 1 100 ? -13.289 18.570 14.522 1.00 83.69 100 THR A C 1
ATOM 802 O O . THR A 1 100 ? -13.870 19.568 14.944 1.00 83.69 100 THR A O 1
ATOM 805 N N . TRP A 1 101 ? -13.929 17.557 13.935 1.00 83.31 101 TRP A N 1
ATOM 806 C CA . TRP A 1 101 ? -15.371 17.496 13.702 1.00 83.31 101 TRP A CA 1
ATOM 807 C C . TRP A 1 101 ? -16.181 17.553 15.005 1.00 83.31 101 TRP A C 1
ATOM 809 O O . TRP A 1 101 ? -17.142 18.310 15.106 1.00 83.31 101 TRP A O 1
ATOM 819 N N . THR A 1 102 ? -15.775 16.814 16.043 1.00 80.94 102 THR A N 1
ATOM 820 C CA . THR A 1 102 ? -16.452 16.821 17.349 1.00 80.94 102 THR A CA 1
ATOM 821 C C . THR A 1 102 ? -16.328 18.173 18.033 1.00 80.94 102 THR A C 1
ATOM 823 O O . THR A 1 102 ? -17.322 18.682 18.527 1.00 80.94 102 THR A O 1
ATOM 826 N N . LYS A 1 103 ? -15.156 18.817 17.988 1.00 79.75 103 LYS A N 1
ATOM 827 C CA . LYS A 1 103 ? -14.985 20.181 18.516 1.00 79.75 103 LYS A CA 1
ATOM 828 C C . LYS A 1 103 ? -15.848 21.212 17.797 1.00 79.75 103 LYS A C 1
ATOM 830 O O . LYS A 1 103 ? -16.299 22.171 18.416 1.00 79.75 103 LYS A O 1
ATOM 835 N N . PHE A 1 104 ? -16.038 21.048 16.491 1.00 79.44 104 PHE A N 1
ATOM 836 C CA . PHE A 1 104 ? -16.923 21.913 15.721 1.00 79.44 104 PHE A CA 1
ATOM 837 C C . PHE A 1 104 ? -18.388 21.705 16.133 1.00 79.44 104 PHE A C 1
ATOM 839 O O . PHE A 1 104 ? -19.080 22.669 16.436 1.00 79.44 104 PHE A O 1
ATOM 846 N N . LEU A 1 105 ? -18.827 20.451 16.262 1.00 77.50 105 LEU A N 1
ATOM 847 C CA . LEU A 1 105 ? -20.178 20.109 16.720 1.00 77.50 105 LEU A CA 1
ATOM 848 C C . LEU A 1 105 ? -20.460 20.491 18.182 1.00 77.50 105 LEU A C 1
ATOM 850 O O . LEU A 1 105 ? -21.591 20.855 18.496 1.00 77.50 105 LEU A O 1
ATOM 854 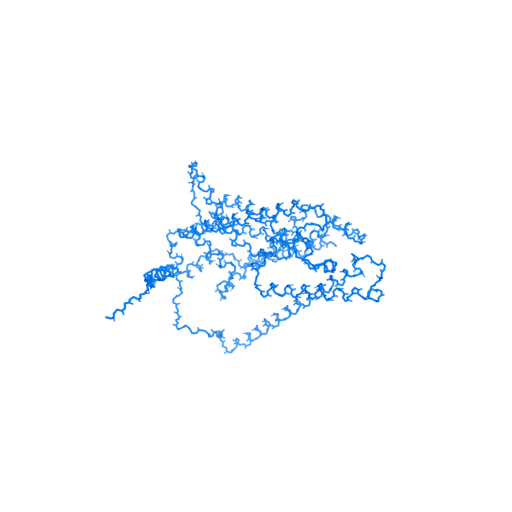N N . GLU A 1 106 ? -19.459 20.427 19.067 1.00 75.94 106 GLU A N 1
ATOM 855 C CA . GLU A 1 106 ? -19.552 20.896 20.459 1.00 75.94 106 GLU A CA 1
ATOM 856 C C . GLU A 1 106 ? -19.863 22.392 20.497 1.00 75.94 106 GLU A C 1
ATOM 858 O O . GLU A 1 106 ? -20.738 22.821 21.244 1.00 75.94 106 GLU A O 1
ATOM 863 N N . LYS A 1 107 ? -19.216 23.181 19.629 1.00 74.88 107 LYS A N 1
ATOM 864 C CA . LYS A 1 107 ? -19.513 24.613 19.480 1.00 74.88 107 LYS A CA 1
ATOM 865 C C . LYS A 1 107 ? -20.919 24.883 18.939 1.00 74.88 107 LYS A C 1
ATOM 867 O O . LYS A 1 107 ? -21.469 25.940 19.221 1.00 74.88 107 LYS A O 1
ATOM 872 N N . SER A 1 108 ? -21.495 23.948 18.188 1.00 71.88 108 SER A N 1
ATOM 873 C CA . SER A 1 108 ? -22.858 24.040 17.649 1.00 71.88 108 SER A CA 1
ATOM 874 C C . SER A 1 108 ? -23.928 23.408 18.554 1.00 71.88 108 SER A C 1
ATOM 876 O O . SER A 1 108 ? -25.087 23.355 18.156 1.00 71.88 108 SER A O 1
ATOM 878 N N . GLY A 1 109 ? -23.571 22.903 19.744 1.00 63.75 109 GLY A N 1
ATOM 879 C CA . GLY A 1 109 ? -24.520 22.339 20.719 1.00 63.75 109 GLY A CA 1
ATOM 880 C C . GLY A 1 109 ? -25.165 21.000 20.325 1.00 63.75 109 GLY A C 1
ATOM 881 O O . GLY A 1 109 ? -26.054 20.519 21.020 1.00 63.75 109 GLY A O 1
ATOM 882 N N . LEU A 1 110 ? -24.723 20.371 19.232 1.00 65.38 110 LEU A N 1
ATOM 883 C CA . LEU A 1 110 ? -25.339 19.173 18.633 1.00 65.38 110 LEU A CA 1
ATOM 884 C C . LEU A 1 110 ? -24.649 17.853 19.032 1.00 65.38 110 LEU A C 1
ATOM 886 O O . LEU A 1 110 ? -24.879 16.811 18.411 1.00 65.38 110 LEU A O 1
ATOM 890 N N . LEU A 1 111 ? -23.778 17.856 20.046 1.00 56.81 111 LEU A N 1
ATOM 891 C CA . LEU A 1 111 ? -22.978 16.675 20.369 1.00 56.81 111 LEU A CA 1
ATOM 892 C C . LEU A 1 111 ? -23.764 15.645 21.199 1.00 56.81 111 LEU A C 1
ATOM 894 O O . LEU A 1 111 ? -23.944 15.809 22.401 1.00 56.81 111 LEU A O 1
ATOM 898 N N . LYS A 1 112 ? -24.189 14.542 20.568 1.00 56.53 112 LYS A N 1
ATOM 899 C CA . LYS A 1 112 ? -24.855 13.420 21.262 1.00 56.53 112 LYS A CA 1
ATOM 900 C C . LYS A 1 112 ? -23.929 12.275 21.700 1.00 56.53 112 LYS A C 1
ATOM 902 O O . LYS A 1 112 ? -24.342 11.496 22.551 1.00 56.53 112 LYS A O 1
ATOM 907 N N . GLN A 1 113 ? -22.714 12.127 21.148 1.00 64.00 113 GLN A N 1
ATOM 908 C CA . GLN A 1 113 ? -21.846 10.969 21.448 1.00 64.00 113 GLN A CA 1
ATOM 909 C C . GLN A 1 113 ? -20.335 11.286 21.465 1.00 64.00 113 GLN A C 1
ATOM 911 O O . GLN A 1 113 ? -19.839 11.921 20.523 1.00 64.00 113 GLN A O 1
ATOM 916 N N . PRO A 1 114 ? -19.576 10.789 22.468 1.00 71.12 114 PRO A N 1
ATOM 917 C CA . PRO A 1 114 ? -18.120 10.933 22.537 1.00 71.12 114 PRO A CA 1
ATOM 918 C C . PRO A 1 114 ? -17.411 10.088 21.467 1.00 71.12 114 PRO A C 1
ATOM 920 O O . PRO A 1 114 ? -17.958 9.107 20.969 1.00 71.12 114 PRO A O 1
ATOM 923 N N . PHE A 1 115 ? -16.193 10.483 21.086 1.00 79.38 115 PHE A N 1
ATOM 924 C CA . PHE A 1 115 ? -15.370 9.751 20.116 1.00 79.38 115 PHE A CA 1
ATOM 925 C C . PHE A 1 115 ? -14.646 8.571 20.780 1.00 79.38 115 PHE A C 1
ATOM 927 O O . PHE A 1 115 ? -13.914 8.759 21.756 1.00 79.38 115 PHE A O 1
ATOM 934 N N . THR A 1 116 ? -14.835 7.361 20.248 1.00 82.81 116 THR A N 1
ATOM 935 C CA . THR A 1 116 ? -14.318 6.112 20.841 1.00 82.81 116 THR A CA 1
ATOM 936 C C . THR A 1 116 ? -13.150 5.516 20.049 1.00 82.81 116 THR A C 1
ATOM 938 O O . THR A 1 116 ? -12.957 5.812 18.870 1.00 82.81 116 THR A O 1
ATOM 941 N N . ARG A 1 117 ? -12.361 4.645 20.694 1.00 84.88 117 ARG A N 1
ATOM 942 C CA . ARG A 1 117 ? -11.211 3.944 20.080 1.00 84.88 117 ARG A CA 1
ATOM 943 C C . ARG A 1 117 ? -11.650 3.015 18.940 1.00 84.88 117 ARG A C 1
ATOM 945 O O . ARG A 1 117 ? -10.971 2.858 17.927 1.00 84.88 117 ARG A O 1
ATOM 952 N N . GLN A 1 118 ? -12.820 2.422 19.118 1.00 85.94 118 GLN A N 1
ATOM 953 C CA . GLN A 1 118 ? -13.483 1.495 18.217 1.00 85.94 118 GLN A CA 1
ATOM 954 C C . GLN A 1 118 ? -13.945 2.232 16.964 1.00 85.94 118 GLN A C 1
ATOM 956 O O . GLN A 1 118 ? -13.674 1.784 15.858 1.00 85.94 118 GLN A O 1
ATOM 961 N N . GLU A 1 119 ? -14.533 3.417 17.129 1.00 87.19 119 GLU A N 1
ATOM 962 C CA . GLU A 1 119 ? -14.890 4.288 16.011 1.00 87.19 119 GLU A CA 1
ATOM 963 C C . GLU A 1 119 ? -13.658 4.689 15.180 1.00 87.19 119 GLU A C 1
ATOM 965 O O . GLU A 1 119 ? -13.701 4.640 13.953 1.00 87.19 119 GLU A O 1
ATOM 970 N N . ASN A 1 120 ? -12.522 4.998 15.820 1.00 90.06 120 ASN A N 1
ATOM 971 C CA . ASN A 1 120 ? -11.275 5.256 15.090 1.00 90.06 120 ASN A CA 1
ATOM 972 C C . ASN A 1 120 ? -10.772 4.017 14.326 1.00 90.06 120 ASN A C 1
ATOM 974 O O . ASN A 1 120 ? -10.258 4.126 13.214 1.00 90.06 120 ASN A O 1
ATOM 978 N N . THR A 1 121 ? -10.957 2.829 14.905 1.00 90.38 121 THR A N 1
ATOM 979 C CA . THR A 1 121 ? -10.611 1.553 14.262 1.00 90.38 121 THR A CA 1
ATOM 980 C C . THR A 1 121 ? -11.501 1.282 13.045 1.00 90.38 121 THR A C 1
ATOM 982 O O . THR A 1 121 ? -10.998 0.827 12.020 1.00 90.38 121 THR A O 1
ATOM 985 N N . VAL A 1 122 ? -12.796 1.619 13.105 1.00 90.94 122 VAL A N 1
ATOM 986 C CA . VAL A 1 122 ? -13.712 1.542 11.951 1.00 90.94 122 VAL A CA 1
ATOM 987 C C . VAL A 1 122 ? -13.216 2.438 10.817 1.00 90.94 122 VAL A C 1
ATOM 989 O O . VAL A 1 122 ? -13.090 1.974 9.687 1.00 90.94 122 VAL A O 1
ATOM 992 N N . ILE A 1 123 ? -12.853 3.690 11.114 1.00 91.94 123 ILE A N 1
ATOM 993 C CA . ILE A 1 123 ? -12.326 4.628 10.108 1.00 91.94 123 ILE A CA 1
ATOM 994 C C . ILE A 1 123 ? -11.049 4.084 9.477 1.00 91.94 123 ILE A C 1
ATOM 996 O O . ILE A 1 123 ? -10.941 4.039 8.252 1.00 91.94 123 ILE A O 1
ATOM 1000 N N . GLN A 1 124 ? -10.097 3.645 10.303 1.00 92.75 124 GLN A N 1
ATOM 1001 C CA . GLN A 1 124 ? -8.847 3.060 9.829 1.00 92.75 124 GLN A CA 1
ATOM 1002 C C . GLN A 1 124 ? -9.106 1.832 8.947 1.00 92.75 124 GLN A C 1
ATOM 1004 O O . GLN A 1 124 ? -8.506 1.725 7.880 1.00 92.75 124 GLN A O 1
ATOM 1009 N N . THR A 1 125 ? -10.030 0.955 9.337 1.00 91.38 125 THR A N 1
ATOM 1010 C CA . THR A 1 125 ? -10.392 -0.241 8.564 1.00 91.38 125 THR A CA 1
ATOM 1011 C C . THR A 1 125 ? -11.002 0.131 7.215 1.00 91.38 125 THR A C 1
ATOM 1013 O O . THR A 1 125 ? -10.582 -0.407 6.195 1.00 91.38 125 THR A O 1
ATOM 1016 N N . CYS A 1 126 ? -11.941 1.082 7.174 1.00 92.25 126 CYS A N 1
ATOM 1017 C CA . CYS A 1 126 ? -12.570 1.532 5.930 1.00 92.25 126 CYS A CA 1
ATOM 1018 C C . CYS A 1 126 ? -11.561 2.163 4.960 1.00 92.25 126 CYS A C 1
ATOM 1020 O O . CYS A 1 126 ? -11.575 1.836 3.776 1.00 92.25 126 CYS A O 1
ATOM 1022 N N . VAL A 1 127 ? -10.663 3.021 5.456 1.00 93.31 127 VAL A N 1
ATOM 1023 C CA . VAL A 1 127 ? -9.634 3.685 4.634 1.00 93.31 127 VAL A CA 1
ATOM 1024 C C . VAL A 1 127 ? -8.600 2.685 4.114 1.00 93.31 127 VAL A C 1
ATOM 1026 O O . VAL A 1 127 ? -8.161 2.774 2.969 1.00 93.31 127 VAL A O 1
ATOM 1029 N N . VAL A 1 128 ? -8.200 1.713 4.933 1.00 90.25 128 VAL A N 1
ATOM 1030 C CA . VAL A 1 128 ? -7.240 0.680 4.520 1.00 90.25 128 VAL A CA 1
ATOM 1031 C C . VAL A 1 128 ? -7.875 -0.318 3.558 1.00 90.25 128 VAL A C 1
ATOM 1033 O O . VAL A 1 128 ? -7.219 -0.732 2.611 1.00 90.25 128 VAL A O 1
ATOM 1036 N N . ALA A 1 129 ? -9.148 -0.671 3.741 1.00 90.12 129 ALA A N 1
ATOM 1037 C CA . ALA A 1 129 ? -9.862 -1.536 2.807 1.00 90.12 129 ALA A CA 1
ATOM 1038 C C . ALA A 1 129 ? -10.014 -0.872 1.429 1.00 90.12 129 ALA A C 1
ATOM 1040 O O . ALA A 1 129 ? -9.708 -1.494 0.415 1.00 90.12 129 ALA A O 1
ATOM 1041 N N . SER A 1 130 ? -10.425 0.400 1.382 1.00 90.50 130 SER A N 1
ATOM 1042 C CA . SER A 1 130 ? -10.590 1.137 0.122 1.00 90.50 130 SER A CA 1
ATOM 1043 C C . SER A 1 130 ? -9.260 1.348 -0.607 1.00 90.50 130 SER A C 1
ATOM 1045 O O . SER A 1 130 ? -9.143 1.029 -1.789 1.00 90.50 130 SER A O 1
ATOM 1047 N N . SER A 1 131 ? -8.229 1.810 0.103 1.00 90.00 131 SER A N 1
ATOM 1048 C CA . SER A 1 131 ? -6.888 1.993 -0.466 1.00 90.00 131 SER A CA 1
ATOM 1049 C C . SER A 1 131 ? -6.208 0.664 -0.820 1.00 90.00 131 SER A C 1
ATOM 1051 O O . SER A 1 131 ? -5.499 0.587 -1.819 1.00 90.00 131 SER A O 1
ATOM 1053 N N . GLY A 1 132 ? -6.481 -0.408 -0.072 1.00 87.75 132 GLY A N 1
ATOM 1054 C CA . GLY A 1 132 ? -6.048 -1.765 -0.394 1.00 87.75 132 GLY A CA 1
ATOM 1055 C C . GLY A 1 132 ? -6.626 -2.250 -1.720 1.00 87.75 132 GLY A C 1
ATOM 1056 O O . GLY A 1 132 ? -5.872 -2.736 -2.557 1.00 87.75 132 GLY A O 1
ATOM 1057 N N . ILE A 1 133 ? -7.926 -2.036 -1.957 1.00 87.56 133 ILE A N 1
ATOM 1058 C CA . ILE A 1 133 ? -8.576 -2.347 -3.241 1.00 87.56 133 ILE A CA 1
ATOM 1059 C C . ILE A 1 133 ? -7.994 -1.499 -4.380 1.00 87.56 133 ILE A C 1
ATOM 1061 O O . ILE A 1 133 ? -7.807 -2.016 -5.477 1.00 87.56 133 ILE A O 1
ATOM 1065 N N . ALA A 1 134 ? -7.647 -0.230 -4.148 1.00 87.94 134 ALA A N 1
ATOM 1066 C CA . ALA A 1 134 ? -6.989 0.590 -5.172 1.00 87.94 134 ALA A CA 1
ATOM 1067 C C . ALA A 1 134 ? -5.644 -0.008 -5.638 1.00 87.94 134 ALA A C 1
ATOM 1069 O O . ALA A 1 134 ? -5.255 0.171 -6.792 1.00 87.94 134 ALA A O 1
ATOM 1070 N N . PHE A 1 135 ? -4.953 -0.749 -4.766 1.00 84.56 135 PHE A N 1
ATOM 1071 C CA . PHE A 1 135 ? -3.732 -1.475 -5.109 1.00 84.56 135 PHE A CA 1
ATOM 1072 C C . PHE A 1 135 ? -4.003 -2.870 -5.691 1.00 84.56 135 PHE A C 1
ATOM 1074 O O . PHE A 1 135 ? -3.616 -3.154 -6.824 1.00 84.56 135 PHE A O 1
ATOM 1081 N N . SER A 1 136 ? -4.664 -3.746 -4.928 1.00 84.06 136 SER A N 1
ATOM 1082 C CA . SER A 1 136 ? -4.845 -5.163 -5.276 1.00 84.06 136 SER A CA 1
ATOM 1083 C C . SER A 1 136 ? -5.935 -5.404 -6.318 1.00 84.06 136 SER A C 1
ATOM 1085 O O . SER A 1 136 ? -5.906 -6.417 -7.017 1.00 84.06 136 SER A O 1
ATOM 1087 N N . GLY A 1 137 ? -6.868 -4.462 -6.466 1.00 82.94 137 GLY A N 1
ATOM 1088 C CA . GLY A 1 137 ? -7.960 -4.513 -7.433 1.00 82.94 137 GLY A CA 1
ATOM 1089 C C . GLY A 1 137 ? -7.512 -4.354 -8.883 1.00 82.94 137 GLY A C 1
ATOM 1090 O O . GLY A 1 137 ? -8.358 -4.375 -9.761 1.00 82.94 137 GLY A O 1
ATOM 1091 N N . GLY A 1 138 ? -6.212 -4.196 -9.157 1.00 81.44 138 GLY A N 1
ATOM 1092 C CA . GLY A 1 138 ? -5.672 -4.220 -10.521 1.00 81.44 138 GLY A CA 1
ATOM 1093 C C . GLY A 1 138 ? -5.704 -2.901 -11.268 1.00 81.44 138 GLY A C 1
ATOM 1094 O O . GLY A 1 138 ? -5.278 -2.845 -12.420 1.00 81.44 138 GLY A O 1
ATOM 1095 N N . PHE A 1 139 ? -6.170 -1.834 -10.624 1.00 84.94 139 PHE A N 1
ATOM 1096 C CA . PHE A 1 139 ? -6.282 -0.502 -11.216 1.00 84.94 139 PHE A CA 1
ATOM 1097 C C . PHE A 1 139 ? -4.957 0.087 -11.712 1.00 84.94 139 PHE A C 1
ATOM 1099 O O . PHE A 1 139 ? -4.988 0.911 -12.614 1.00 84.94 139 PHE A O 1
ATOM 1106 N N . GLY A 1 140 ? -3.816 -0.316 -11.144 1.00 80.44 140 GLY A N 1
ATOM 1107 C CA . GLY A 1 140 ? -2.484 0.090 -11.616 1.00 80.44 140 GLY A CA 1
ATOM 1108 C C . GLY A 1 140 ? -1.778 -0.943 -12.498 1.00 80.44 140 GLY A C 1
ATOM 1109 O O . GLY A 1 140 ? -0.636 -0.722 -12.880 1.00 80.44 140 GLY A O 1
ATOM 1110 N N . SER A 1 141 ? -2.416 -2.081 -12.791 1.00 82.31 141 SER A N 1
ATOM 1111 C CA . SER A 1 141 ? -1.811 -3.186 -13.542 1.00 82.31 141 SER A CA 1
ATOM 1112 C C . SER A 1 141 ? -2.751 -3.704 -14.632 1.00 82.31 141 SER A C 1
ATOM 1114 O O . SER A 1 141 ? -2.877 -3.077 -15.680 1.00 82.31 141 SER A O 1
ATOM 1116 N N . TYR A 1 142 ? -3.436 -4.824 -14.404 1.00 80.31 142 TYR A N 1
ATOM 1117 C CA . TYR A 1 142 ? -4.227 -5.512 -15.425 1.00 80.31 142 TYR A CA 1
ATOM 1118 C C . TYR A 1 142 ? -5.483 -4.737 -15.846 1.00 80.31 142 TYR A C 1
ATOM 1120 O O . TYR A 1 142 ? -5.822 -4.739 -17.025 1.00 80.31 142 TYR A O 1
ATOM 1128 N N . MET A 1 143 ? -6.153 -4.015 -14.939 1.00 82.00 143 MET A N 1
ATOM 1129 C CA . MET A 1 143 ? -7.299 -3.178 -15.327 1.00 82.00 143 MET A CA 1
ATOM 1130 C C . MET A 1 143 ? -6.878 -1.963 -16.145 1.00 82.00 143 MET A C 1
ATOM 1132 O O . MET A 1 143 ? -7.604 -1.562 -17.049 1.00 82.00 143 MET A O 1
ATOM 1136 N N . PHE A 1 144 ? -5.707 -1.398 -15.847 1.00 81.25 144 PHE A N 1
ATOM 1137 C CA . PHE A 1 144 ? -5.146 -0.309 -16.639 1.00 81.25 144 PHE A CA 1
ATOM 1138 C C . PHE A 1 144 ? -4.705 -0.800 -18.022 1.00 81.25 144 PHE A C 1
ATOM 1140 O O . PHE A 1 144 ? -5.029 -0.172 -19.026 1.00 81.25 144 PHE A O 1
ATOM 1147 N N . GLY A 1 145 ? -4.040 -1.958 -18.079 1.00 76.94 145 GLY A N 1
ATOM 1148 C CA . GLY A 1 145 ? -3.543 -2.560 -19.318 1.00 76.94 145 GLY A CA 1
ATOM 1149 C C . GLY A 1 145 ? -4.631 -2.955 -20.321 1.00 76.94 145 GLY A C 1
ATOM 1150 O O . GLY A 1 145 ? -4.379 -2.924 -21.517 1.00 76.94 145 GLY A O 1
ATOM 1151 N N . MET A 1 146 ? -5.849 -3.265 -19.863 1.00 76.62 146 MET A N 1
ATOM 1152 C CA . MET A 1 146 ? -6.988 -3.559 -20.750 1.00 76.62 146 MET A CA 1
ATOM 1153 C C . MET A 1 146 ? -7.559 -2.334 -21.480 1.00 76.62 146 MET A C 1
ATOM 1155 O O . MET A 1 146 ? -8.373 -2.494 -22.393 1.00 76.62 146 MET A O 1
ATOM 1159 N N . SER A 1 147 ? -7.183 -1.121 -21.064 1.00 80.19 147 SER A N 1
ATOM 1160 C CA . SER A 1 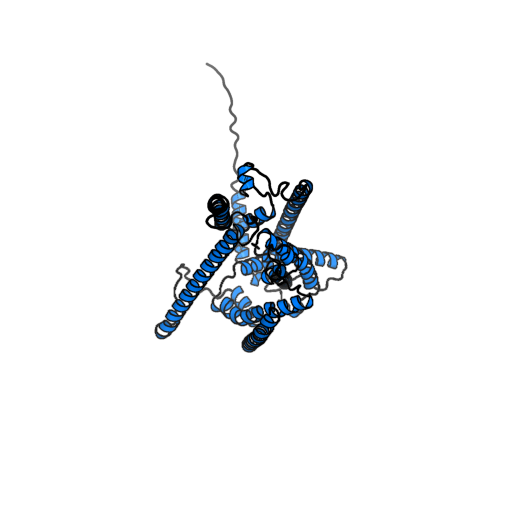147 ? -7.679 0.122 -21.652 1.00 80.19 147 SER A CA 1
ATOM 1161 C C . SER A 1 147 ? -7.180 0.305 -23.082 1.00 80.19 147 SER A C 1
ATOM 1163 O O . SER A 1 147 ? -5.996 0.138 -23.376 1.00 80.19 147 SER A O 1
ATOM 1165 N N . GLU A 1 148 ? -8.068 0.768 -23.957 1.00 76.44 148 GLU A N 1
ATOM 1166 C CA . GLU A 1 148 ? -7.747 1.128 -25.338 1.00 76.44 148 GLU A CA 1
ATOM 1167 C C . GLU A 1 148 ? -6.609 2.154 -25.435 1.00 76.44 148 GLU A C 1
ATOM 1169 O O . GLU A 1 148 ? -5.782 2.088 -26.341 1.00 76.44 148 GLU A O 1
ATOM 1174 N N . ALA A 1 149 ? -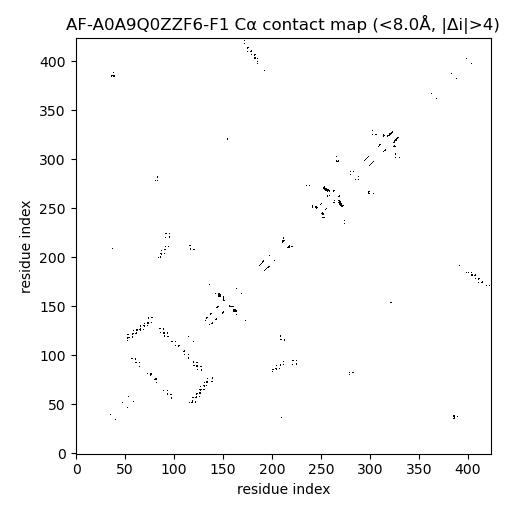6.525 3.087 -24.481 1.00 75.94 149 ALA A N 1
ATOM 1175 C CA . ALA A 1 149 ? -5.465 4.091 -24.463 1.00 75.94 149 ALA A CA 1
ATOM 1176 C C . ALA A 1 149 ? -4.071 3.463 -24.311 1.00 75.94 149 ALA A C 1
ATOM 1178 O O . ALA A 1 149 ? -3.116 3.950 -24.912 1.00 75.94 149 ALA A O 1
ATOM 1179 N N . VAL A 1 150 ? -3.963 2.379 -23.537 1.00 76.12 150 VAL A N 1
ATOM 1180 C CA . VAL A 1 150 ? -2.707 1.644 -23.342 1.00 76.12 150 VAL A CA 1
ATOM 1181 C C . VAL A 1 150 ? -2.437 0.744 -24.544 1.00 76.12 150 VAL A C 1
ATOM 1183 O O . VAL A 1 150 ? -1.325 0.748 -25.065 1.00 76.12 150 VAL A O 1
ATOM 1186 N N . ALA A 1 151 ? -3.462 0.060 -25.056 1.00 72.25 151 ALA A N 1
ATOM 1187 C CA . ALA A 1 151 ? -3.341 -0.790 -26.240 1.00 72.25 151 ALA A CA 1
ATOM 1188 C C . ALA A 1 151 ? -2.889 -0.013 -27.493 1.00 72.25 151 ALA A C 1
ATOM 1190 O O . ALA A 1 151 ? -2.083 -0.504 -28.281 1.00 72.25 151 ALA A O 1
ATOM 1191 N N . ARG A 1 152 ? -3.333 1.239 -27.654 1.00 71.25 152 ARG A N 1
ATOM 1192 C CA . ARG A 1 152 ? -2.886 2.128 -28.743 1.00 71.25 152 ARG A CA 1
ATOM 1193 C C . ARG A 1 152 ? -1.440 2.610 -28.592 1.00 71.25 152 ARG A C 1
ATOM 1195 O O . ARG A 1 152 ? -0.855 3.056 -29.574 1.00 71.25 152 ARG A O 1
ATOM 1202 N N . GLN A 1 153 ? -0.880 2.571 -27.383 1.00 70.25 153 GLN A N 1
ATOM 1203 C CA . GLN A 1 153 ? 0.522 2.914 -27.126 1.00 70.25 153 GLN A CA 1
ATOM 1204 C C . GLN A 1 153 ? 1.466 1.724 -27.351 1.00 70.25 153 GLN A C 1
ATOM 1206 O O . GLN A 1 153 ? 2.665 1.932 -27.545 1.00 70.25 153 GLN A O 1
ATOM 1211 N N . SER A 1 154 ? 0.953 0.490 -27.343 1.00 64.44 154 SER A N 1
ATOM 1212 C CA . SER A 1 154 ? 1.721 -0.698 -27.723 1.00 64.44 154 SER A CA 1
ATOM 1213 C C . SER A 1 154 ? 2.042 -0.709 -29.219 1.00 64.44 154 SER A C 1
ATOM 1215 O O . SER A 1 154 ? 1.242 -0.319 -30.064 1.00 64.44 154 SER A O 1
ATOM 1217 N N . THR A 1 155 ? 3.249 -1.172 -29.544 1.00 57.12 155 THR A N 1
ATOM 1218 C CA . THR A 1 155 ? 3.788 -1.276 -30.909 1.00 57.12 155 THR A CA 1
ATOM 1219 C C . THR A 1 155 ? 3.112 -2.354 -31.757 1.00 57.12 155 THR A C 1
ATOM 1221 O O . THR A 1 155 ? 3.245 -2.330 -32.978 1.00 57.12 155 THR A O 1
ATOM 1224 N N . GLU A 1 156 ? 2.384 -3.274 -31.127 1.00 59.84 156 GLU A N 1
ATOM 1225 C CA . GLU A 1 156 ? 1.546 -4.263 -31.795 1.00 59.84 156 GLU A CA 1
ATOM 1226 C C . GLU A 1 156 ? 0.110 -3.735 -31.826 1.00 59.84 156 GLU A C 1
ATOM 1228 O O . GLU A 1 156 ? -0.509 -3.530 -30.782 1.00 59.84 156 GLU A O 1
ATOM 1233 N N . HIS A 1 157 ? -0.407 -3.473 -33.030 1.00 51.81 157 HIS A N 1
ATOM 1234 C CA . HIS A 1 157 ? -1.821 -3.179 -33.256 1.00 51.81 157 HIS A CA 1
ATOM 1235 C C . HIS A 1 157 ? -2.642 -4.445 -33.012 1.00 51.81 157 HIS A C 1
ATOM 1237 O O . HIS A 1 157 ? -3.077 -5.115 -33.945 1.00 51.81 157 HIS A O 1
ATOM 1243 N N . THR A 1 158 ? -2.804 -4.804 -31.747 1.00 54.03 158 THR A N 1
ATOM 1244 C CA . THR A 1 158 ? -3.646 -5.918 -31.347 1.00 54.03 158 THR A CA 1
ATOM 1245 C C . THR A 1 158 ? -4.995 -5.338 -30.947 1.00 54.03 158 THR A C 1
ATOM 1247 O O . THR A 1 158 ? -5.086 -4.593 -29.974 1.00 54.03 158 THR A O 1
ATOM 1250 N N . ASP A 1 159 ? -6.064 -5.722 -31.648 1.00 56.31 159 ASP A N 1
ATOM 1251 C CA . ASP A 1 159 ? -7.464 -5.417 -31.290 1.00 56.31 159 ASP A CA 1
ATOM 1252 C C . ASP A 1 159 ? -7.899 -6.053 -29.944 1.00 56.31 159 ASP A C 1
ATOM 1254 O O . ASP A 1 159 ? -9.070 -6.037 -29.570 1.00 56.31 159 ASP A O 1
ATOM 1258 N N . ALA A 1 160 ? -6.957 -6.620 -29.186 1.00 61.75 160 ALA A N 1
ATOM 1259 C CA . ALA A 1 160 ? -7.154 -7.229 -27.879 1.00 61.75 160 ALA A CA 1
ATOM 1260 C C . ALA A 1 160 ? -7.192 -6.168 -26.764 1.00 61.75 160 ALA A C 1
ATOM 1262 O O . ALA A 1 160 ? -6.391 -6.192 -25.830 1.00 61.75 160 ALA A O 1
ATOM 1263 N N . PHE A 1 161 ? -8.134 -5.230 -26.851 1.00 68.38 161 PHE A N 1
ATOM 1264 C CA . PHE A 1 161 ? -8.457 -4.311 -25.763 1.00 68.38 161 PHE A CA 1
ATOM 1265 C C . PHE A 1 161 ? -9.923 -4.462 -25.364 1.00 68.38 161 PHE A C 1
ATOM 1267 O O . PHE A 1 161 ? -10.803 -4.709 -26.187 1.00 68.38 161 PHE A O 1
ATOM 1274 N N . LYS A 1 162 ? -10.205 -4.310 -24.072 1.00 69.44 162 LYS A N 1
ATOM 1275 C CA . LYS A 1 162 ? -11.566 -4.349 -23.538 1.00 69.44 162 LYS A CA 1
ATOM 1276 C C . LYS A 1 162 ? -11.707 -3.198 -22.573 1.00 69.44 162 LYS A C 1
ATOM 1278 O O . LYS A 1 162 ? -11.273 -3.302 -21.434 1.00 69.44 162 LYS A O 1
ATOM 1283 N N . ASN A 1 163 ? -12.342 -2.115 -23.017 1.00 74.12 163 ASN A N 1
ATOM 1284 C CA . ASN A 1 163 ? -12.646 -0.986 -22.145 1.00 74.12 163 ASN A CA 1
ATOM 1285 C C . ASN A 1 163 ? -13.644 -1.446 -21.067 1.00 74.12 163 ASN A C 1
ATOM 1287 O O . ASN A 1 163 ? -14.811 -1.704 -21.387 1.00 74.12 163 ASN A O 1
ATOM 1291 N N . PRO A 1 164 ? -13.217 -1.598 -19.799 1.00 71.88 164 PRO A N 1
ATOM 1292 C CA . PRO A 1 164 ? -14.095 -2.122 -18.772 1.00 71.88 164 PRO A CA 1
ATOM 1293 C C . PRO A 1 164 ? -15.116 -1.038 -18.409 1.00 71.88 164 PRO A C 1
ATOM 1295 O O . PRO A 1 164 ? -14.757 0.068 -18.005 1.00 71.88 164 PRO A O 1
ATOM 1298 N N . SER A 1 165 ? -16.408 -1.333 -18.567 1.00 81.81 165 SER A N 1
ATOM 1299 C CA . SER A 1 165 ? -17.456 -0.411 -18.123 1.00 81.81 165 SER A CA 1
ATOM 1300 C C . SER A 1 165 ? -17.446 -0.306 -16.594 1.00 81.81 165 SER A C 1
ATOM 1302 O O . SER A 1 165 ? -17.106 -1.263 -15.896 1.00 81.81 165 SER A O 1
ATOM 1304 N N . LEU A 1 166 ? -17.870 0.836 -16.043 1.00 83.62 166 LEU A N 1
ATOM 1305 C CA . LEU A 1 166 ? -17.902 1.045 -14.588 1.00 83.62 166 LEU A CA 1
ATOM 1306 C C . LEU A 1 166 ? -18.678 -0.069 -13.862 1.00 83.62 166 LEU A C 1
ATOM 1308 O O . LEU A 1 166 ? -18.226 -0.590 -12.846 1.00 83.62 166 LEU A O 1
ATOM 1312 N N . SER A 1 167 ? -19.825 -0.472 -14.417 1.00 84.19 167 SER A N 1
ATOM 1313 C CA . SER A 1 167 ? -20.649 -1.558 -13.869 1.00 84.19 167 SER A CA 1
ATOM 1314 C C . SER A 1 167 ? -19.915 -2.903 -13.826 1.00 84.19 167 SER A C 1
ATOM 1316 O O . SER A 1 167 ? -20.017 -3.636 -12.843 1.00 84.19 167 SER A O 1
ATOM 1318 N N . TRP A 1 168 ? -19.115 -3.193 -14.853 1.00 83.44 168 TRP A N 1
ATOM 1319 C CA . TRP A 1 168 ? -18.312 -4.406 -14.939 1.00 83.44 168 TRP A CA 1
ATOM 1320 C C . TRP A 1 168 ? -17.183 -4.398 -13.904 1.00 83.44 168 TRP A C 1
ATOM 1322 O O . TRP A 1 168 ? -16.975 -5.396 -13.216 1.00 83.44 168 TRP A O 1
ATOM 1332 N N . MET A 1 169 ? -16.513 -3.255 -13.717 1.00 84.44 169 MET A N 1
ATOM 1333 C CA . MET A 1 169 ? -15.460 -3.098 -12.704 1.00 84.44 169 MET A CA 1
ATOM 1334 C C . MET A 1 169 ? -16.019 -3.296 -11.295 1.00 84.44 169 MET A C 1
ATOM 1336 O O . MET A 1 169 ? -15.408 -3.982 -10.480 1.00 84.44 169 MET A O 1
ATOM 1340 N N . ILE A 1 170 ? -17.201 -2.738 -11.016 1.00 86.62 170 ILE A N 1
ATOM 1341 C CA . ILE A 1 170 ? -17.890 -2.925 -9.734 1.00 86.62 170 ILE A CA 1
ATOM 1342 C C . ILE A 1 170 ? -18.205 -4.408 -9.511 1.00 86.62 170 ILE A C 1
ATOM 1344 O O . ILE A 1 170 ? -17.914 -4.927 -8.435 1.00 86.62 170 ILE A O 1
ATOM 1348 N N . GLY A 1 171 ? -18.747 -5.100 -10.519 1.00 85.69 171 GLY A N 1
ATOM 1349 C CA . GLY A 1 171 ? -19.043 -6.533 -10.442 1.00 85.69 171 GLY A CA 1
ATOM 1350 C C . GLY A 1 171 ? -17.798 -7.381 -10.169 1.00 85.69 171 GLY A C 1
ATOM 1351 O O . GLY A 1 171 ? -17.798 -8.196 -9.248 1.00 85.69 171 GLY A O 1
ATOM 1352 N N . PHE A 1 172 ? -16.712 -7.139 -10.906 1.00 84.31 172 PHE A N 1
ATOM 1353 C CA . PHE A 1 172 ? -15.434 -7.829 -10.718 1.00 84.31 172 PHE A CA 1
ATOM 1354 C C . PHE A 1 172 ? -14.861 -7.613 -9.310 1.00 84.31 172 PHE A C 1
ATOM 1356 O O . PHE A 1 172 ? -14.554 -8.575 -8.603 1.00 84.31 172 PHE A O 1
ATOM 1363 N N . LEU A 1 173 ? -14.771 -6.359 -8.863 1.00 86.62 173 LEU A N 1
ATOM 1364 C CA . LEU A 1 173 ? -14.221 -6.032 -7.546 1.00 86.62 173 LEU A CA 1
ATOM 1365 C C . LEU A 1 173 ? -15.083 -6.582 -6.416 1.00 86.62 173 LEU A C 1
ATOM 1367 O O . LEU A 1 173 ? -14.538 -7.006 -5.397 1.00 86.62 173 LEU A O 1
ATOM 1371 N N . PHE A 1 174 ? -16.404 -6.610 -6.589 1.00 85.06 174 PHE A N 1
ATOM 1372 C CA . PHE A 1 174 ? -17.314 -7.222 -5.629 1.00 85.06 174 PHE A CA 1
ATOM 1373 C C . PHE A 1 174 ? -17.023 -8.720 -5.477 1.00 85.06 174 PHE A C 1
ATOM 1375 O O . PHE A 1 174 ? -16.804 -9.199 -4.368 1.00 85.06 174 PHE A O 1
ATOM 1382 N N . VAL A 1 175 ? -16.927 -9.458 -6.581 1.00 81.38 175 VAL A N 1
ATOM 1383 C CA . VAL A 1 175 ? -16.648 -10.902 -6.548 1.00 81.38 175 VAL A CA 1
ATOM 1384 C C . VAL A 1 175 ? -15.282 -11.200 -5.916 1.00 81.38 175 VAL A C 1
ATOM 1386 O O . VAL A 1 175 ? -15.181 -12.045 -5.024 1.00 81.38 175 VAL A O 1
ATOM 1389 N N . VAL A 1 176 ? -14.234 -10.475 -6.319 1.00 79.44 176 VAL A N 1
ATOM 1390 C CA . VAL A 1 176 ? -12.861 -10.721 -5.845 1.00 79.44 176 VAL A CA 1
ATOM 1391 C C . VAL A 1 176 ? -12.665 -10.302 -4.384 1.00 79.44 176 VAL A C 1
ATOM 1393 O O . VAL A 1 176 ? -12.013 -11.017 -3.621 1.00 79.44 176 VAL A O 1
ATOM 1396 N N . SER A 1 177 ? -13.251 -9.182 -3.951 1.00 82.56 177 SER A N 1
ATOM 1397 C CA . SER A 1 177 ? -13.030 -8.655 -2.594 1.00 82.56 177 SER A CA 1
ATOM 1398 C C . SER A 1 177 ? -13.706 -9.500 -1.510 1.00 82.56 177 SER A C 1
ATOM 1400 O O . SER A 1 177 ? -13.162 -9.653 -0.414 1.00 82.56 177 SER A O 1
ATOM 1402 N N . PHE A 1 178 ? -14.882 -10.070 -1.791 1.00 79.94 178 PHE A N 1
ATOM 1403 C CA . PHE A 1 178 ? -15.639 -10.828 -0.790 1.00 79.94 178 PHE A CA 1
ATOM 1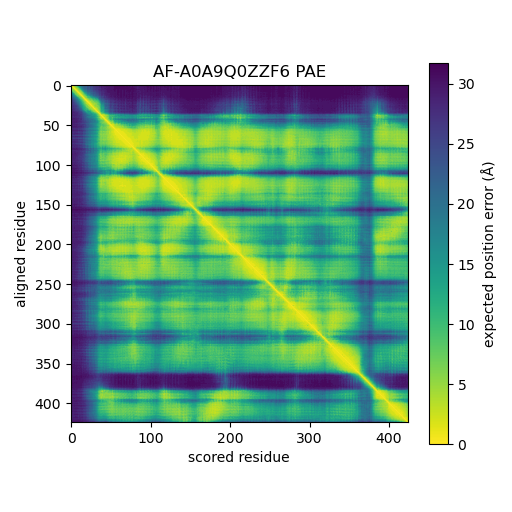404 C C . PHE A 1 178 ? -15.075 -12.232 -0.536 1.00 79.94 178 PHE A C 1
ATOM 1406 O O . PHE A 1 178 ? -15.182 -12.726 0.588 1.00 79.94 178 PHE A O 1
ATOM 1413 N N . LEU A 1 179 ? -14.415 -12.851 -1.521 1.00 78.38 179 LEU A N 1
ATOM 1414 C CA . LEU A 1 179 ? -13.791 -14.173 -1.375 1.00 78.38 179 LEU A CA 1
ATOM 1415 C C . LEU A 1 179 ? -12.797 -14.212 -0.197 1.00 78.38 179 LEU A C 1
ATOM 1417 O O . LEU A 1 179 ? -12.834 -15.119 0.639 1.00 78.38 179 LEU A O 1
ATOM 1421 N N . GLY A 1 180 ? -11.934 -13.196 -0.102 1.00 76.94 180 GLY A N 1
ATOM 1422 C CA . GLY A 1 180 ? -10.921 -13.100 0.951 1.00 76.94 180 GLY A CA 1
ATOM 1423 C C . GLY A 1 180 ? -11.521 -12.941 2.350 1.00 76.94 180 GLY A C 1
ATOM 1424 O O . GLY A 1 180 ? -10.994 -13.495 3.315 1.00 76.94 180 GLY A O 1
ATOM 1425 N N . LEU A 1 181 ? -12.657 -12.247 2.471 1.00 80.50 181 LEU A N 1
ATOM 1426 C CA . LEU A 1 181 ? -13.289 -11.969 3.761 1.00 80.50 181 LEU A CA 1
ATOM 1427 C C . LEU A 1 181 ? -13.757 -13.254 4.455 1.00 80.50 181 LEU A C 1
ATOM 1429 O O . LEU A 1 181 ? -13.466 -13.451 5.635 1.00 80.50 181 LEU A O 1
ATOM 1433 N N . PHE A 1 182 ? -14.412 -14.161 3.725 1.00 80.50 182 PHE A N 1
ATOM 1434 C CA . PHE A 1 182 ? -14.892 -15.429 4.286 1.00 80.50 182 PHE A CA 1
ATOM 1435 C C . PHE A 1 182 ? -13.757 -16.404 4.619 1.00 80.50 182 PHE A C 1
ATOM 1437 O O . PHE A 1 182 ? -13.845 -17.109 5.624 1.00 80.50 182 PHE A O 1
ATOM 1444 N N . SER A 1 183 ? -12.660 -16.390 3.854 1.00 78.75 183 SER A N 1
ATOM 1445 C CA . SER A 1 183 ? -11.477 -17.215 4.142 1.00 78.75 183 SER A CA 1
ATOM 1446 C C . SER A 1 183 ? -10.793 -16.837 5.461 1.00 78.75 183 SER A C 1
ATOM 1448 O O . SER A 1 183 ? -10.202 -17.696 6.116 1.00 78.75 183 SER A O 1
ATOM 1450 N N . VAL A 1 184 ? -10.850 -15.565 5.866 1.00 81.25 184 VAL A N 1
ATOM 1451 C CA . VAL A 1 184 ? -10.176 -15.071 7.080 1.00 81.25 184 VAL A CA 1
ATOM 1452 C C . VAL A 1 184 ? -10.963 -15.399 8.353 1.00 81.25 184 VAL A C 1
ATOM 1454 O O . VAL A 1 184 ? -10.367 -15.566 9.418 1.00 81.25 184 VAL A O 1
ATOM 1457 N N . VAL A 1 185 ? -12.290 -15.540 8.275 1.00 81.94 185 VAL A N 1
ATOM 1458 C CA . VAL A 1 185 ? -13.148 -15.810 9.445 1.00 81.94 185 VAL A CA 1
ATOM 1459 C C . VAL A 1 185 ? -12.752 -17.074 10.228 1.00 81.94 185 VAL A C 1
ATOM 1461 O O . VAL A 1 185 ? -12.648 -16.967 11.448 1.00 81.94 185 VAL A O 1
ATOM 1464 N N . PRO A 1 186 ? -12.503 -18.254 9.625 1.00 74.50 186 PRO A N 1
ATOM 1465 C CA . PRO A 1 186 ? -12.050 -19.419 10.389 1.00 74.50 186 PRO A CA 1
ATOM 1466 C C . PRO A 1 186 ? -10.601 -19.265 10.876 1.00 74.50 186 PRO A C 1
ATOM 1468 O O . PRO A 1 186 ? -10.275 -19.656 11.998 1.00 74.50 186 PRO A O 1
ATOM 1471 N N . LEU A 1 187 ? -9.742 -18.633 10.068 1.00 76.31 187 LEU A N 1
ATOM 1472 C CA . LEU A 1 187 ? -8.323 -18.455 10.376 1.00 76.31 187 LEU A CA 1
ATOM 1473 C C . LEU A 1 187 ? -8.092 -17.501 11.551 1.00 76.31 187 LEU A C 1
ATOM 1475 O O . LEU A 1 187 ? -7.163 -17.708 12.328 1.00 76.31 187 LEU A O 1
ATOM 1479 N N . ARG A 1 188 ? -8.949 -16.490 11.749 1.00 80.19 188 ARG A N 1
ATOM 1480 C CA . ARG A 1 188 ? -8.738 -15.481 12.800 1.00 80.19 188 ARG A CA 1
ATOM 1481 C C . ARG A 1 188 ? -8.672 -16.084 14.202 1.00 80.19 188 ARG A C 1
ATOM 1483 O O . ARG A 1 188 ? -7.878 -15.617 15.008 1.00 80.19 188 ARG A O 1
ATOM 1490 N N . LYS A 1 189 ? -9.486 -17.104 14.508 1.00 75.12 189 LYS A N 1
ATOM 1491 C CA . LYS A 1 189 ? -9.487 -17.743 15.835 1.00 75.12 189 LYS A CA 1
ATOM 1492 C C . LYS A 1 189 ? -8.181 -18.500 16.052 1.00 75.12 189 LYS A C 1
ATOM 1494 O O . LYS A 1 189 ? -7.512 -18.276 17.054 1.00 75.12 189 LYS A O 1
ATOM 1499 N N . VAL A 1 190 ? -7.806 -19.303 15.063 1.00 74.94 190 VAL A N 1
ATOM 1500 C CA . VAL A 1 190 ? -6.585 -20.109 15.079 1.00 74.94 190 VAL A CA 1
ATOM 1501 C C . VAL A 1 190 ? -5.345 -19.221 15.187 1.00 74.94 190 VAL A C 1
ATOM 1503 O O . VAL A 1 190 ? -4.481 -19.445 16.025 1.00 74.94 190 VAL A O 1
ATOM 1506 N N . MET A 1 191 ? -5.270 -18.150 14.401 1.00 77.19 191 MET A N 1
ATOM 1507 C CA . MET A 1 191 ? -4.098 -17.275 14.393 1.00 77.19 191 MET A CA 1
ATOM 1508 C C . MET A 1 191 ? -3.997 -16.377 15.639 1.00 77.19 191 MET A C 1
ATOM 1510 O O . MET A 1 191 ? -2.888 -16.141 16.113 1.00 77.19 191 MET A O 1
ATOM 1514 N N . ILE A 1 192 ? -5.119 -15.858 16.159 1.00 77.12 192 ILE A N 1
ATOM 1515 C CA . ILE A 1 192 ? -5.124 -14.885 17.271 1.00 77.12 192 ILE A CA 1
ATOM 1516 C C . ILE A 1 192 ? -5.161 -15.575 18.639 1.00 77.12 192 ILE A C 1
ATOM 1518 O O . ILE A 1 192 ? -4.416 -15.176 19.529 1.00 77.12 192 ILE A O 1
ATOM 1522 N N . ILE A 1 193 ? -6.025 -16.577 18.830 1.00 73.75 193 ILE A N 1
ATOM 1523 C CA . ILE A 1 193 ? -6.213 -17.238 20.131 1.00 73.75 193 ILE A CA 1
ATOM 1524 C C . ILE A 1 193 ? -5.284 -18.442 20.272 1.00 73.75 193 ILE A C 1
ATOM 1526 O O . ILE A 1 193 ? -4.570 -18.531 21.270 1.00 73.75 193 ILE A O 1
ATOM 1530 N N . ASP A 1 194 ? -5.278 -19.339 19.283 1.00 69.25 194 ASP A N 1
ATOM 1531 C CA . ASP A 1 194 ? -4.595 -20.631 19.425 1.00 69.25 194 ASP A CA 1
ATOM 1532 C C . ASP A 1 194 ? -3.075 -20.479 19.240 1.00 69.25 194 ASP A C 1
ATOM 1534 O O . ASP A 1 194 ? -2.299 -20.938 20.076 1.00 69.25 194 ASP A O 1
ATOM 1538 N N . PHE A 1 195 ? -2.640 -19.773 18.190 1.00 71.50 195 PHE A N 1
ATOM 1539 C CA . PHE A 1 195 ? -1.219 -19.533 17.905 1.00 71.50 195 PHE A CA 1
ATOM 1540 C C . PHE A 1 195 ? -0.659 -18.223 18.475 1.00 71.50 195 PHE A C 1
ATOM 1542 O O . PHE A 1 195 ? 0.558 -18.051 18.476 1.00 71.50 195 PHE A O 1
ATOM 1549 N N . LYS A 1 196 ? -1.513 -17.293 18.929 1.00 69.56 196 LYS A N 1
ATOM 1550 C CA . LYS A 1 196 ? -1.119 -15.968 19.455 1.00 69.56 196 LYS A CA 1
ATOM 1551 C C . LYS A 1 196 ? -0.089 -15.240 18.581 1.00 69.56 196 LYS A C 1
ATOM 1553 O O . LYS A 1 196 ? 0.853 -14.626 19.083 1.00 69.56 196 LYS A O 1
ATOM 1558 N N . LEU A 1 197 ? -0.257 -15.311 17.260 1.00 72.75 197 LEU A N 1
ATOM 1559 C CA . LEU A 1 197 ? 0.673 -14.678 16.333 1.00 72.75 197 LEU A CA 1
ATOM 1560 C C . LEU A 1 197 ? 0.577 -13.158 16.463 1.00 72.75 197 LEU A C 1
ATOM 1562 O O . LEU A 1 197 ? -0.488 -12.562 16.283 1.00 72.75 197 LEU A O 1
ATOM 1566 N N . THR A 1 198 ? 1.711 -12.520 16.738 1.00 68.94 198 THR A N 1
ATOM 1567 C CA . THR A 1 198 ? 1.809 -11.063 16.703 1.00 68.94 198 THR A CA 1
ATOM 1568 C C . THR A 1 198 ? 1.695 -10.603 15.258 1.00 68.94 198 THR A C 1
ATOM 1570 O O . THR A 1 198 ? 2.544 -10.938 14.437 1.00 68.94 198 THR A O 1
ATOM 1573 N N . TYR A 1 199 ? 0.674 -9.802 14.952 1.00 71.12 199 TYR A N 1
ATOM 1574 C CA . TYR A 1 199 ? 0.536 -9.123 13.665 1.00 71.12 199 TYR A CA 1
ATOM 1575 C C . TYR A 1 199 ? 1.231 -7.766 13.752 1.00 71.12 199 TYR A C 1
ATOM 1577 O O . TYR A 1 199 ? 0.602 -6.814 14.210 1.00 71.12 199 TYR A O 1
ATOM 1585 N N . PRO A 1 200 ? 2.493 -7.608 13.318 1.00 68.44 200 PRO A N 1
ATOM 1586 C CA . PRO A 1 200 ? 3.304 -6.460 13.726 1.00 68.44 200 PRO A CA 1
ATOM 1587 C C . PRO A 1 200 ? 2.665 -5.120 13.341 1.00 68.44 200 PRO A C 1
ATOM 1589 O O . PRO A 1 200 ? 2.561 -4.219 14.168 1.00 68.44 200 PRO A O 1
ATOM 1592 N N . SER A 1 201 ? 2.135 -5.017 12.116 1.00 78.56 201 SER A N 1
ATOM 1593 C CA . SER A 1 201 ? 1.447 -3.807 11.645 1.00 78.56 201 SER A CA 1
ATOM 1594 C C . SER A 1 201 ? 0.104 -3.566 12.349 1.00 78.56 201 SER A C 1
ATOM 1596 O O . SER A 1 201 ? -0.199 -2.431 12.719 1.00 78.56 201 SER A O 1
ATOM 1598 N N . GLY A 1 202 ? -0.698 -4.616 12.556 1.00 81.62 202 GLY A N 1
ATOM 1599 C CA . GLY A 1 202 ? -2.008 -4.511 13.208 1.00 81.62 202 GLY A CA 1
ATOM 1600 C C . GLY A 1 202 ? -1.884 -4.178 14.694 1.00 81.62 202 GLY A C 1
ATOM 1601 O O . GLY A 1 202 ? -2.508 -3.235 15.173 1.00 81.62 202 GLY A O 1
ATOM 1602 N N . THR A 1 203 ? -1.005 -4.889 15.400 1.00 80.94 203 THR A N 1
ATOM 1603 C CA . THR A 1 203 ? -0.680 -4.673 16.810 1.00 80.94 203 THR A CA 1
ATOM 1604 C C . THR A 1 203 ? -0.119 -3.269 17.037 1.00 80.94 203 THR A C 1
ATOM 1606 O O . THR A 1 203 ? -0.629 -2.557 17.899 1.00 80.94 203 THR A O 1
ATOM 1609 N N . ALA A 1 204 ? 0.844 -2.810 16.227 1.00 81.38 204 ALA A N 1
ATOM 1610 C CA . ALA A 1 204 ? 1.370 -1.445 16.330 1.00 81.38 204 ALA A CA 1
ATOM 1611 C C . ALA A 1 204 ? 0.281 -0.379 16.113 1.00 81.38 204 ALA A C 1
ATOM 1613 O O . ALA A 1 204 ? 0.220 0.607 16.846 1.00 81.38 204 ALA A O 1
ATOM 1614 N N . THR A 1 205 ? -0.621 -0.596 15.149 1.00 85.06 205 THR A N 1
ATOM 1615 C CA . THR A 1 205 ? -1.753 0.311 14.898 1.00 85.06 205 THR A CA 1
ATOM 1616 C C . THR A 1 205 ? -2.721 0.331 16.083 1.00 85.06 205 THR A C 1
ATOM 1618 O O . THR A 1 205 ? -3.156 1.402 16.497 1.00 85.06 205 THR A O 1
ATOM 1621 N N . ALA A 1 206 ? -3.023 -0.827 16.675 1.00 83.94 206 ALA A N 1
ATOM 1622 C CA . ALA A 1 206 ? -3.897 -0.924 17.841 1.00 83.94 206 ALA A CA 1
ATOM 1623 C C . ALA A 1 206 ? -3.304 -0.209 19.067 1.00 83.94 206 ALA A C 1
ATOM 1625 O O . ALA A 1 206 ? -4.004 0.575 19.711 1.00 83.94 206 ALA A O 1
ATOM 1626 N N . TYR A 1 207 ? -2.014 -0.415 19.358 1.00 83.31 207 TYR A N 1
ATOM 1627 C CA . TYR A 1 207 ? -1.309 0.325 20.411 1.00 83.31 207 TYR A CA 1
ATOM 1628 C C . TYR A 1 207 ? -1.353 1.830 20.159 1.00 83.31 207 TYR A C 1
ATOM 1630 O O . TYR A 1 207 ? -1.693 2.595 21.057 1.00 83.31 207 TYR A O 1
ATOM 1638 N N . LEU A 1 208 ? -1.106 2.259 18.923 1.00 83.12 208 LEU A N 1
ATOM 1639 C CA . LEU A 1 208 ? -1.144 3.669 18.559 1.00 83.12 208 LEU A CA 1
ATOM 1640 C C . LEU A 1 208 ? -2.541 4.291 18.737 1.00 83.12 208 LEU A C 1
ATOM 1642 O O . LEU A 1 208 ? -2.661 5.372 19.317 1.00 83.12 208 LEU A O 1
ATOM 1646 N N . ILE A 1 209 ? -3.600 3.613 18.281 1.00 85.81 209 ILE A N 1
ATOM 1647 C CA . ILE A 1 209 ? -4.987 4.071 18.456 1.00 85.81 209 ILE A CA 1
ATOM 1648 C C . ILE A 1 209 ? -5.331 4.160 19.945 1.00 85.81 209 ILE A C 1
ATOM 1650 O O . ILE A 1 209 ? -5.900 5.164 20.373 1.00 85.81 209 ILE A O 1
ATOM 1654 N N . ASN A 1 210 ? -4.957 3.159 20.745 1.00 84.25 210 ASN A N 1
ATOM 1655 C CA . ASN A 1 210 ? -5.146 3.199 22.195 1.00 84.25 210 ASN A CA 1
ATOM 1656 C C . ASN A 1 210 ? -4.442 4.415 22.809 1.00 84.25 210 ASN A C 1
ATOM 1658 O O . ASN A 1 210 ? -5.067 5.165 23.563 1.00 84.25 210 ASN A O 1
ATOM 1662 N N . SER A 1 211 ? -3.196 4.675 22.409 1.00 82.75 211 SER A N 1
ATOM 1663 C CA . SER A 1 211 ? -2.422 5.822 22.878 1.00 82.75 211 SER A CA 1
ATOM 1664 C C . SER A 1 211 ? -3.062 7.159 22.502 1.00 82.75 211 SER A C 1
ATOM 1666 O O . SER A 1 211 ? -3.091 8.056 23.338 1.00 82.75 211 SER A O 1
ATOM 1668 N N . PHE A 1 212 ? -3.657 7.328 21.317 1.00 83.06 212 PHE A N 1
ATOM 1669 C CA . PHE A 1 212 ? -4.298 8.602 20.940 1.00 83.06 212 PHE A CA 1
ATOM 1670 C C . PHE A 1 212 ? -5.469 9.010 21.835 1.00 83.06 212 PHE A C 1
ATOM 1672 O O . PHE A 1 212 ? -5.724 10.206 22.013 1.00 83.06 212 PHE A O 1
ATOM 1679 N N . HIS A 1 213 ? -6.166 8.037 22.416 1.00 81.50 213 HIS A N 1
ATOM 1680 C CA . HIS A 1 213 ? -7.276 8.288 23.331 1.00 81.50 213 HIS A CA 1
ATOM 1681 C C . HIS A 1 213 ? -6.829 8.500 24.786 1.00 81.50 213 HIS A C 1
ATOM 1683 O O . HIS A 1 213 ? -7.673 8.778 25.634 1.00 81.50 213 HIS A O 1
ATOM 1689 N N . THR A 1 214 ? -5.524 8.461 25.081 1.00 81.19 214 THR A N 1
ATOM 1690 C CA . THR A 1 214 ? -4.977 8.896 26.375 1.00 81.19 214 THR A CA 1
ATOM 1691 C C . THR A 1 214 ? -4.632 10.396 26.356 1.00 81.19 214 THR A C 1
ATOM 1693 O O . THR A 1 214 ? -4.326 10.965 25.299 1.00 81.19 214 THR A O 1
ATOM 1696 N N . PRO A 1 215 ? -4.651 11.091 27.511 1.00 71.62 215 PRO A N 1
ATOM 1697 C CA . PRO A 1 215 ? -4.314 12.516 27.577 1.00 71.62 215 PRO A CA 1
ATOM 1698 C C . PRO A 1 215 ? -2.869 12.822 27.144 1.00 71.62 215 PRO A C 1
ATOM 1700 O O . PRO A 1 215 ? -2.619 13.878 26.553 1.00 71.62 215 PRO A O 1
ATOM 1703 N N . ALA A 1 216 ? -1.928 11.902 27.382 1.00 73.81 216 ALA A N 1
ATOM 1704 C CA . ALA A 1 216 ? -0.544 12.018 26.922 1.00 73.81 216 ALA A CA 1
ATOM 1705 C C . ALA A 1 216 ? -0.432 11.802 25.402 1.00 73.81 216 ALA A C 1
ATOM 1707 O O . ALA A 1 216 ? 0.141 12.637 24.693 1.00 73.81 216 ALA A O 1
ATOM 1708 N N . GLY A 1 217 ? -1.056 10.750 24.865 1.00 72.50 217 GLY A N 1
ATOM 1709 C CA . GLY A 1 217 ? -0.970 10.449 23.437 1.00 72.50 217 GLY A CA 1
ATOM 1710 C C . GLY A 1 217 ? -1.753 11.418 22.549 1.00 72.50 217 GLY A C 1
ATOM 1711 O O . GLY A 1 217 ? -1.349 11.657 21.414 1.00 72.50 217 GLY A O 1
ATOM 1712 N N . ALA A 1 218 ? -2.774 12.112 23.061 1.00 72.50 218 ALA A N 1
ATOM 1713 C CA . ALA A 1 218 ? -3.407 13.223 22.345 1.00 72.50 218 ALA A CA 1
ATOM 1714 C C . ALA A 1 218 ? -2.435 14.391 22.061 1.00 72.50 218 ALA A C 1
ATOM 1716 O O . ALA A 1 218 ? -2.556 15.058 21.026 1.00 72.50 218 ALA A O 1
ATOM 1717 N N . LYS A 1 219 ? -1.464 14.651 22.954 1.00 78.56 219 LYS A N 1
ATOM 1718 C CA . LYS A 1 219 ? -0.403 15.651 22.720 1.00 78.56 219 LYS A CA 1
ATOM 1719 C C . LYS A 1 219 ? 0.574 15.161 21.652 1.00 78.56 219 LYS A C 1
ATOM 1721 O O . LYS A 1 219 ? 0.921 15.933 20.754 1.00 78.56 219 LYS A O 1
ATOM 1726 N N . LEU A 1 220 ? 0.959 13.884 21.710 1.00 80.44 220 LEU A N 1
ATOM 1727 C CA . LEU A 1 220 ? 1.839 13.261 20.721 1.00 80.44 220 LEU A CA 1
ATOM 1728 C C . LEU A 1 220 ? 1.205 13.250 19.323 1.00 80.44 220 LEU A C 1
ATOM 1730 O O . LEU A 1 220 ? 1.842 13.693 18.370 1.00 80.44 220 LEU A O 1
ATOM 1734 N N . ALA A 1 221 ? -0.072 12.874 19.214 1.00 76.94 221 ALA A N 1
ATOM 1735 C CA . ALA A 1 221 ? -0.841 12.902 17.970 1.00 76.94 221 ALA A CA 1
ATOM 1736 C C . ALA A 1 221 ? -0.820 14.293 17.326 1.00 76.94 221 ALA A C 1
ATOM 1738 O O . ALA A 1 221 ? -0.556 14.445 16.136 1.00 76.94 221 ALA A O 1
ATOM 1739 N N . ARG A 1 222 ? -1.026 15.347 18.125 1.00 79.00 222 ARG A N 1
ATOM 1740 C CA . ARG A 1 222 ? -0.973 16.731 17.637 1.00 79.00 222 ARG A CA 1
ATOM 1741 C C . ARG A 1 222 ? 0.426 17.110 17.137 1.00 79.00 222 ARG A C 1
ATOM 1743 O O . ARG A 1 222 ? 0.529 17.821 16.138 1.00 79.00 222 ARG A O 1
ATOM 1750 N N . LYS A 1 223 ? 1.493 16.652 17.803 1.00 84.75 223 LYS A N 1
ATOM 1751 C CA . LYS A 1 223 ? 2.882 16.862 17.353 1.00 84.75 223 LYS A CA 1
ATOM 1752 C C . LYS A 1 223 ? 3.147 16.133 16.031 1.00 84.75 223 LYS A C 1
ATOM 1754 O O . LYS A 1 223 ? 3.715 16.742 15.129 1.00 84.75 223 LYS A O 1
ATOM 1759 N N . GLN A 1 224 ? 2.684 14.891 15.896 1.00 83.31 224 GLN A N 1
ATOM 1760 C CA . GLN A 1 224 ? 2.812 14.089 14.675 1.00 83.31 224 GLN A CA 1
ATOM 1761 C C . GLN A 1 224 ? 2.042 14.699 13.500 1.00 83.31 224 GLN A C 1
ATOM 1763 O O . GLN A 1 224 ? 2.623 14.881 12.438 1.00 83.31 224 GLN A O 1
ATOM 1768 N N . VAL A 1 225 ? 0.787 15.117 13.691 1.00 82.25 225 VAL A N 1
ATOM 1769 C CA . VAL A 1 225 ? 0.007 15.804 12.641 1.00 82.25 225 VAL A CA 1
ATOM 1770 C C . VAL A 1 225 ? 0.667 17.122 12.235 1.00 82.25 225 VAL A C 1
ATOM 1772 O O . VAL A 1 225 ? 0.717 17.449 11.054 1.00 82.25 225 VAL A O 1
ATOM 1775 N N . ARG A 1 226 ? 1.230 17.876 13.189 1.00 85.50 226 ARG A N 1
ATOM 1776 C CA . ARG A 1 226 ? 1.979 19.100 12.871 1.00 85.50 226 ARG A CA 1
ATOM 1777 C C . ARG A 1 226 ? 3.240 18.798 12.059 1.00 85.50 226 ARG A C 1
ATOM 1779 O O . ARG A 1 226 ? 3.545 19.549 11.141 1.00 85.50 226 ARG A O 1
ATOM 1786 N N . ALA A 1 227 ? 3.972 17.735 12.392 1.00 87.12 227 ALA A N 1
ATOM 1787 C CA . ALA A 1 227 ? 5.121 17.297 11.606 1.00 87.12 227 ALA A CA 1
ATOM 1788 C C . ALA A 1 227 ? 4.690 16.867 10.195 1.00 87.12 227 ALA A C 1
ATOM 1790 O O . ALA A 1 227 ? 5.271 17.340 9.225 1.00 87.12 227 ALA A O 1
ATOM 1791 N N . LEU A 1 228 ? 3.620 16.074 10.080 1.00 83.88 228 LEU A N 1
ATOM 1792 C CA . LEU A 1 228 ? 3.044 15.659 8.802 1.00 83.88 228 LEU A CA 1
ATOM 1793 C C . LEU A 1 228 ? 2.659 16.869 7.942 1.00 83.88 228 LEU A C 1
ATOM 1795 O O . LEU A 1 228 ? 3.031 16.922 6.778 1.00 83.88 228 LEU A O 1
ATOM 1799 N N . GLY A 1 229 ? 2.004 17.875 8.527 1.00 84.62 229 GLY A N 1
ATOM 1800 C CA . GLY A 1 229 ? 1.678 19.126 7.840 1.00 84.62 229 GLY A CA 1
ATOM 1801 C C . GLY A 1 229 ? 2.917 19.878 7.344 1.00 84.62 229 GLY A C 1
ATOM 1802 O O . GLY A 1 229 ? 2.929 20.336 6.209 1.00 84.62 229 GLY A O 1
ATOM 1803 N N . LYS A 1 230 ? 3.991 19.951 8.144 1.00 89.25 230 LYS A N 1
ATOM 1804 C CA . LYS A 1 230 ? 5.258 20.586 7.730 1.00 89.25 230 LYS A CA 1
ATOM 1805 C C . LYS A 1 230 ? 5.907 19.871 6.545 1.00 89.25 230 LYS A C 1
ATOM 1807 O O . LYS A 1 230 ? 6.277 20.526 5.575 1.00 89.25 230 LYS A O 1
ATOM 1812 N N . PHE A 1 231 ? 6.043 18.547 6.619 1.00 88.00 231 PHE A N 1
ATOM 1813 C CA . PHE A 1 231 ? 6.641 17.760 5.536 1.00 88.00 231 PHE A CA 1
ATOM 1814 C C . PHE A 1 231 ? 5.759 17.744 4.290 1.00 88.00 231 PHE A C 1
ATOM 1816 O O . PHE A 1 231 ? 6.283 17.804 3.184 1.00 88.00 231 PHE A O 1
ATOM 1823 N N . PHE A 1 232 ? 4.436 17.748 4.458 1.00 86.19 232 PHE A N 1
ATOM 1824 C CA . PHE A 1 232 ? 3.499 17.922 3.354 1.00 86.19 232 PHE A CA 1
ATOM 1825 C C . PHE A 1 232 ? 3.705 19.272 2.660 1.00 86.19 232 PHE A C 1
ATOM 1827 O O . PHE A 1 232 ? 3.844 19.302 1.443 1.00 86.19 232 PHE A O 1
ATOM 1834 N N . SER A 1 233 ? 3.807 20.377 3.407 1.00 88.06 233 SER A N 1
ATOM 1835 C CA . SER A 1 233 ? 4.090 21.696 2.826 1.00 88.06 233 SER A CA 1
ATOM 1836 C C . SER A 1 233 ? 5.443 21.743 2.118 1.00 88.06 233 SER A C 1
ATOM 1838 O O . SER A 1 233 ? 5.522 22.271 1.015 1.00 88.06 233 SER A O 1
ATOM 1840 N N . PHE A 1 234 ? 6.495 21.164 2.704 1.00 89.62 234 PHE A N 1
ATOM 1841 C CA . PHE A 1 234 ? 7.806 21.088 2.055 1.00 89.62 234 PHE A CA 1
ATOM 1842 C C . PHE A 1 234 ? 7.753 20.263 0.763 1.00 89.62 234 PHE A C 1
ATOM 1844 O O . PHE A 1 234 ? 8.213 20.725 -0.275 1.00 89.62 234 PHE A O 1
ATOM 1851 N N . SER A 1 235 ? 7.129 19.082 0.798 1.00 87.12 235 SER A N 1
ATOM 1852 C CA . SER A 1 235 ? 6.958 18.227 -0.380 1.00 87.12 235 SER A CA 1
ATOM 1853 C C . SER A 1 235 ? 6.098 18.890 -1.456 1.00 87.12 235 SER A C 1
ATOM 1855 O O . SER A 1 235 ? 6.361 18.697 -2.638 1.00 87.12 235 SER A O 1
ATOM 1857 N N . PHE A 1 236 ? 5.084 19.665 -1.067 1.00 87.75 236 PHE A N 1
ATOM 1858 C CA . PHE A 1 236 ? 4.241 20.420 -1.989 1.00 87.75 236 PHE A CA 1
ATOM 1859 C C . PHE A 1 236 ? 5.022 21.550 -2.663 1.00 87.75 236 PHE A C 1
ATOM 1861 O O . PHE A 1 236 ? 4.974 21.679 -3.881 1.00 87.75 236 PHE A O 1
ATOM 1868 N N . LEU A 1 237 ? 5.783 22.331 -1.890 1.00 90.31 237 LEU A N 1
ATOM 1869 C CA . LEU A 1 237 ? 6.642 23.390 -2.427 1.00 90.31 237 LEU A CA 1
ATOM 1870 C C . LEU A 1 237 ? 7.740 22.821 -3.329 1.00 90.31 237 LEU A C 1
ATOM 1872 O O . LEU A 1 237 ? 8.020 23.397 -4.374 1.00 90.31 237 LEU A O 1
ATOM 1876 N N . TRP A 1 238 ? 8.319 21.674 -2.963 1.00 87.69 238 TRP A N 1
ATOM 1877 C CA . TRP A 1 238 ? 9.281 20.967 -3.803 1.00 87.69 238 TRP A CA 1
ATOM 1878 C C . TRP A 1 238 ? 8.648 20.478 -5.107 1.00 87.69 238 TRP A C 1
ATOM 1880 O O . TRP A 1 238 ? 9.202 20.713 -6.173 1.00 87.69 238 TRP A O 1
ATOM 1890 N N . GLY A 1 239 ? 7.459 19.873 -5.049 1.00 85.06 239 GLY A N 1
ATOM 1891 C CA . GLY A 1 239 ? 6.727 19.459 -6.247 1.00 85.06 239 GLY A CA 1
ATOM 1892 C C . GLY A 1 239 ? 6.355 20.639 -7.148 1.00 85.06 239 GLY A C 1
ATOM 1893 O O . GLY A 1 239 ? 6.498 20.548 -8.363 1.00 85.06 239 GLY A O 1
ATOM 1894 N N . PHE A 1 240 ? 5.946 21.769 -6.564 1.00 85.88 240 PHE A N 1
ATOM 1895 C CA . PHE A 1 240 ? 5.685 23.009 -7.299 1.00 85.88 240 PHE A CA 1
ATOM 1896 C C . PHE A 1 240 ? 6.955 23.563 -7.955 1.00 85.88 240 PHE A C 1
ATOM 1898 O O . PHE A 1 240 ? 6.922 23.959 -9.117 1.00 85.88 240 PHE A O 1
ATOM 1905 N N . PHE A 1 241 ? 8.080 23.545 -7.238 1.00 86.06 241 PHE A N 1
ATOM 1906 C CA . PHE A 1 241 ? 9.382 23.927 -7.776 1.00 86.06 241 PHE A CA 1
ATOM 1907 C C . PHE A 1 241 ? 9.779 23.021 -8.946 1.00 86.06 241 PHE A C 1
ATOM 1909 O O . PHE A 1 241 ? 10.073 23.520 -10.025 1.00 86.06 241 PHE A O 1
ATOM 1916 N N . GLN A 1 242 ? 9.715 21.697 -8.782 1.00 82.12 242 GLN A N 1
ATOM 1917 C CA . GLN A 1 242 ? 10.006 20.757 -9.866 1.00 82.12 242 GLN A CA 1
ATOM 1918 C C . GLN A 1 242 ? 9.113 21.025 -11.081 1.00 82.12 242 GLN A C 1
ATOM 1920 O O . GLN A 1 242 ? 9.638 21.166 -12.182 1.00 82.12 242 GLN A O 1
ATOM 1925 N N . TRP A 1 243 ? 7.802 21.183 -10.874 1.00 81.94 243 TRP A N 1
ATOM 1926 C CA . TRP A 1 243 ? 6.842 21.503 -11.932 1.00 81.94 243 TRP A CA 1
ATOM 1927 C C . TRP A 1 243 ? 7.188 22.802 -12.671 1.00 81.94 243 TRP A C 1
ATOM 1929 O O . TRP A 1 243 ? 7.181 22.816 -13.897 1.00 81.94 243 TRP A O 1
ATOM 1939 N N . PHE A 1 244 ? 7.578 23.862 -11.956 1.00 82.75 244 PHE A N 1
ATOM 1940 C CA . PHE A 1 244 ? 7.970 25.143 -12.557 1.00 82.75 244 PHE A CA 1
ATOM 1941 C C . PHE A 1 244 ? 9.187 25.026 -13.491 1.00 82.75 244 PHE A C 1
ATOM 1943 O O . PHE A 1 244 ? 9.254 25.710 -14.508 1.00 82.75 244 PHE A O 1
ATOM 1950 N N . TYR A 1 245 ? 10.137 24.144 -13.170 1.00 79.00 245 TYR A N 1
ATOM 1951 C CA . TYR A 1 245 ? 11.329 23.887 -13.988 1.00 79.00 245 TYR A CA 1
ATOM 1952 C C . TYR A 1 245 ? 11.163 22.714 -14.969 1.00 79.00 245 TYR A C 1
ATOM 1954 O O . TYR A 1 245 ? 12.129 22.327 -15.629 1.00 79.00 245 TYR A O 1
ATOM 1962 N N . THR A 1 246 ? 9.964 22.137 -15.078 1.00 76.69 246 THR A N 1
ATOM 1963 C CA . THR A 1 246 ? 9.670 21.090 -16.064 1.00 76.69 246 THR A CA 1
ATOM 1964 C C . THR A 1 246 ? 9.233 21.766 -17.366 1.00 76.69 246 THR A C 1
ATOM 1966 O O . THR A 1 246 ? 8.090 22.191 -17.496 1.00 76.69 246 THR A O 1
ATOM 1969 N N . ALA A 1 247 ? 10.146 21.912 -18.329 1.00 60.59 247 ALA A N 1
ATOM 1970 C CA . ALA A 1 247 ? 9.880 22.598 -19.602 1.00 60.59 247 ALA A CA 1
ATOM 1971 C C . ALA A 1 247 ? 9.354 21.672 -20.731 1.00 60.59 247 ALA A C 1
ATOM 1973 O O . ALA A 1 247 ? 9.063 22.155 -21.823 1.00 60.59 247 ALA A O 1
ATOM 1974 N N . GLY A 1 248 ? 9.224 20.359 -20.488 1.00 67.56 248 GLY A N 1
ATOM 1975 C CA . GLY A 1 248 ? 8.890 19.330 -21.485 1.00 67.56 248 GLY A CA 1
ATOM 1976 C C . GLY A 1 248 ? 9.223 17.901 -21.025 1.00 67.56 248 GLY A C 1
ATOM 1977 O O . GLY A 1 248 ? 9.697 17.700 -19.904 1.00 67.56 248 GLY A O 1
ATOM 1978 N N . ASP A 1 249 ? 8.992 16.912 -21.893 1.00 61.34 249 ASP A N 1
ATOM 1979 C CA . ASP A 1 249 ? 9.280 15.498 -21.614 1.00 61.34 249 ASP A CA 1
ATOM 1980 C C . ASP A 1 249 ? 10.793 15.258 -21.473 1.00 61.34 249 ASP A C 1
ATOM 1982 O O . ASP A 1 249 ? 11.577 15.630 -22.346 1.00 61.34 249 ASP A O 1
ATOM 1986 N N . GLY A 1 250 ? 11.210 14.641 -20.362 1.00 63.62 250 GLY A N 1
ATOM 1987 C CA . GLY A 1 250 ? 12.616 14.315 -20.091 1.00 63.62 250 GLY A CA 1
ATOM 1988 C C . GLY A 1 250 ? 13.495 15.491 -19.647 1.00 63.62 250 GLY A C 1
ATOM 1989 O O . GLY A 1 250 ? 14.717 15.414 -19.741 1.00 63.62 250 GLY A O 1
ATOM 1990 N N . CYS A 1 251 ? 12.912 16.599 -19.176 1.00 64.94 251 CYS A N 1
ATOM 1991 C CA . CYS A 1 251 ? 13.683 17.741 -18.679 1.00 64.94 251 CYS A CA 1
ATOM 1992 C C . CYS A 1 251 ? 13.244 18.205 -17.281 1.00 64.94 251 CYS A C 1
ATOM 1994 O O . CYS A 1 251 ? 12.145 17.913 -16.812 1.00 64.94 251 CYS A O 1
ATOM 1996 N N . GLY A 1 252 ? 14.133 18.931 -16.599 1.00 71.19 252 GLY A N 1
ATOM 1997 C CA . GLY A 1 252 ? 13.941 19.394 -15.223 1.00 71.19 252 GLY A CA 1
ATOM 1998 C C . GLY A 1 252 ? 14.649 18.519 -14.182 1.00 71.19 252 GLY A C 1
ATOM 1999 O O . GLY A 1 252 ? 15.481 17.673 -14.498 1.00 71.19 252 GLY A O 1
ATOM 2000 N N . PHE A 1 253 ? 14.324 18.730 -12.905 1.00 72.88 253 PHE A N 1
ATOM 2001 C CA . PHE A 1 253 ? 14.984 18.063 -11.768 1.00 72.88 253 PHE A CA 1
ATOM 2002 C C . PHE A 1 253 ? 14.616 16.580 -11.586 1.00 72.88 253 PHE A C 1
ATOM 2004 O O . PHE A 1 253 ? 15.145 15.927 -10.686 1.00 72.88 253 PHE A O 1
ATOM 2011 N N . VAL A 1 254 ? 13.701 16.066 -12.410 1.00 71.12 254 VAL A N 1
ATOM 2012 C CA . VAL A 1 254 ? 13.315 14.647 -12.439 1.00 71.12 254 VAL A CA 1
ATOM 2013 C C . VAL A 1 254 ? 14.351 13.818 -13.206 1.00 71.12 254 VAL A C 1
ATOM 2015 O O . VAL A 1 254 ? 14.599 12.668 -12.863 1.00 71.12 254 VAL A O 1
ATOM 2018 N N . GLU A 1 255 ? 15.016 14.417 -14.197 1.00 72.19 255 GLU A N 1
ATOM 2019 C CA . GLU A 1 255 ? 16.008 13.765 -15.056 1.00 72.19 255 GLU A CA 1
ATOM 2020 C C . GLU A 1 255 ? 17.339 14.536 -15.051 1.00 72.19 255 GLU A C 1
ATOM 2022 O O . GLU A 1 255 ? 17.885 14.893 -16.092 1.00 72.19 255 GLU A O 1
ATOM 2027 N N . PHE A 1 256 ? 17.864 14.852 -13.862 1.00 76.50 256 PHE A N 1
ATOM 2028 C CA . PHE A 1 256 ? 19.050 15.702 -13.753 1.00 76.50 256 PHE A CA 1
ATOM 2029 C C . PHE A 1 256 ? 20.346 14.927 -14.083 1.00 76.50 256 PHE A C 1
ATOM 2031 O O . PHE A 1 256 ? 20.702 14.004 -13.340 1.00 76.50 256 PHE A O 1
ATOM 2038 N N . PRO A 1 257 ? 21.107 15.295 -15.138 1.00 75.12 257 PRO A N 1
ATOM 2039 C CA . PRO A 1 257 ? 22.281 14.548 -15.602 1.00 75.12 257 PRO A CA 1
ATOM 2040 C C . PRO A 1 257 ? 23.527 14.825 -14.737 1.00 75.12 257 PRO A C 1
ATOM 2042 O O . PRO A 1 257 ? 24.544 15.340 -15.198 1.00 75.12 257 PRO A O 1
ATOM 2045 N N . SER A 1 258 ? 23.465 14.465 -13.457 1.00 76.00 258 SER A N 1
ATOM 2046 C CA . SER A 1 258 ? 24.523 14.658 -12.453 1.00 76.00 258 SER A CA 1
ATOM 2047 C C . SER A 1 258 ? 25.809 13.872 -12.719 1.00 76.00 258 SER A C 1
ATOM 2049 O O . SER A 1 258 ? 26.874 14.276 -12.263 1.00 76.00 258 SER A O 1
ATOM 2051 N N . LEU A 1 259 ? 25.714 12.734 -13.416 1.00 78.06 259 LEU A N 1
ATOM 2052 C CA . LEU A 1 259 ? 26.822 11.800 -13.669 1.00 78.06 259 LEU A CA 1
ATOM 2053 C C . LEU A 1 259 ? 27.420 11.946 -15.085 1.00 78.06 259 LEU A C 1
ATOM 2055 O O . LEU A 1 259 ? 28.253 11.139 -15.493 1.00 78.06 259 LEU A O 1
ATOM 2059 N N . GLY A 1 260 ? 27.014 12.982 -15.830 1.00 81.25 260 GLY A N 1
ATOM 2060 C CA . GLY A 1 260 ? 27.451 13.259 -17.201 1.00 81.25 260 GLY A CA 1
ATOM 2061 C C . GLY A 1 260 ? 26.512 12.707 -18.281 1.00 81.25 260 GLY A C 1
ATOM 2062 O O . GLY A 1 260 ? 25.686 11.829 -18.038 1.00 81.25 260 GLY A O 1
ATOM 2063 N N . LEU A 1 261 ? 26.652 13.220 -19.508 1.00 77.12 261 LEU A N 1
ATOM 2064 C CA . LEU A 1 261 ? 25.739 12.929 -20.626 1.00 77.12 261 LEU A CA 1
ATOM 2065 C C . LEU A 1 261 ? 25.776 11.458 -21.075 1.00 77.12 261 LEU A C 1
ATOM 2067 O O . LEU A 1 261 ? 24.741 10.875 -21.371 1.00 77.12 261 LEU A O 1
ATOM 2071 N N . LYS A 1 262 ? 26.950 10.816 -21.028 1.00 74.31 262 LYS A N 1
ATOM 2072 C CA . LYS A 1 262 ? 27.104 9.392 -21.378 1.00 74.31 262 LYS A CA 1
ATOM 2073 C C . LYS A 1 262 ? 26.479 8.444 -20.341 1.00 74.31 262 LYS A C 1
ATOM 2075 O O . LYS A 1 262 ? 26.046 7.342 -20.672 1.00 74.31 262 LYS A O 1
ATOM 2080 N N . ALA A 1 263 ? 26.428 8.863 -19.076 1.00 72.25 263 ALA A N 1
ATOM 2081 C CA . ALA A 1 263 ? 25.709 8.139 -18.029 1.00 72.25 263 ALA A CA 1
ATOM 2082 C C . ALA A 1 263 ? 24.194 8.347 -18.178 1.00 72.25 263 ALA A C 1
ATOM 2084 O O . ALA A 1 263 ? 23.426 7.391 -18.077 1.00 72.25 263 ALA A O 1
ATOM 2085 N N . TYR A 1 264 ? 23.778 9.567 -18.527 1.00 74.12 264 TYR A N 1
ATOM 2086 C CA . TYR A 1 264 ? 22.387 9.898 -18.823 1.00 74.12 264 TYR A CA 1
ATOM 2087 C C . TYR A 1 264 ? 21.811 9.073 -19.991 1.00 74.12 264 TYR A C 1
ATOM 2089 O O . TYR A 1 264 ? 20.701 8.554 -19.875 1.00 74.12 264 TYR A O 1
ATOM 2097 N N . GLU A 1 265 ? 22.584 8.843 -21.061 1.00 72.25 265 GLU A N 1
ATOM 2098 C CA . GLU A 1 265 ? 22.207 7.944 -22.172 1.00 72.25 265 GLU A CA 1
ATOM 2099 C C . GLU A 1 265 ? 21.916 6.507 -21.703 1.00 72.25 265 GLU A C 1
ATOM 2101 O O . GLU A 1 265 ? 20.985 5.866 -22.189 1.00 72.25 265 GLU A O 1
ATOM 2106 N N . ASN A 1 266 ? 22.639 6.030 -20.687 1.00 72.94 266 ASN A N 1
ATOM 2107 C CA . ASN A 1 266 ? 22.411 4.730 -20.047 1.00 72.94 266 ASN A CA 1
ATOM 2108 C C . ASN A 1 266 ? 21.373 4.784 -18.909 1.00 72.94 266 ASN A C 1
ATOM 2110 O O . ASN A 1 266 ? 21.299 3.864 -18.095 1.00 72.94 266 ASN A O 1
ATOM 2114 N N . LYS A 1 267 ? 20.570 5.855 -18.838 1.00 75.69 267 LYS A N 1
ATOM 2115 C CA . LYS A 1 267 ? 19.562 6.111 -17.793 1.00 75.69 267 LYS A CA 1
ATOM 2116 C C . LYS A 1 267 ? 20.133 6.186 -16.366 1.00 75.69 267 LYS A C 1
ATOM 2118 O O . LYS A 1 267 ? 19.397 6.006 -15.401 1.00 75.69 267 LYS A O 1
ATOM 2123 N N . PHE A 1 268 ? 21.417 6.525 -16.215 1.00 78.69 268 PHE A N 1
ATOM 2124 C CA . PHE A 1 268 ? 22.007 6.896 -14.926 1.00 78.69 268 PHE A CA 1
ATOM 2125 C C . PHE A 1 268 ? 21.891 8.394 -14.688 1.00 78.69 268 PHE A C 1
ATOM 2127 O O . PHE A 1 268 ? 22.686 9.193 -15.186 1.00 78.69 268 PHE A O 1
ATOM 2134 N N . PHE A 1 269 ? 20.921 8.763 -13.866 1.00 80.19 269 PHE A N 1
ATOM 2135 C CA . PHE A 1 269 ? 20.738 10.120 -13.374 1.00 80.19 269 PHE A CA 1
ATOM 2136 C C . PHE A 1 269 ? 20.144 10.086 -11.966 1.00 80.19 269 PHE A C 1
ATOM 2138 O O . PHE A 1 269 ? 19.586 9.072 -11.541 1.00 80.19 269 PHE A O 1
ATOM 2145 N N . PHE A 1 270 ? 20.281 11.189 -11.231 1.00 79.56 270 PHE A N 1
ATOM 2146 C CA . PHE A 1 270 ? 19.589 11.342 -9.956 1.00 79.56 270 PHE A CA 1
ATOM 2147 C C . PHE A 1 270 ? 18.215 11.964 -10.194 1.00 79.56 270 PHE A C 1
ATOM 2149 O O . PHE A 1 270 ? 18.111 13.117 -10.611 1.00 79.56 270 PHE A O 1
ATOM 2156 N N . ASP A 1 271 ? 17.170 11.196 -9.889 1.00 76.69 271 ASP A N 1
ATOM 2157 C CA . ASP A 1 271 ? 15.824 11.729 -9.704 1.00 76.69 271 ASP A CA 1
ATOM 2158 C C . ASP A 1 271 ? 15.706 12.268 -8.270 1.00 76.69 271 ASP A C 1
ATOM 2160 O O . ASP A 1 271 ? 15.826 11.523 -7.293 1.00 76.69 271 ASP A O 1
ATOM 2164 N N . PHE A 1 272 ? 15.465 13.573 -8.131 1.00 79.06 272 PHE A N 1
ATOM 2165 C CA . PHE A 1 272 ? 15.221 14.218 -6.836 1.00 79.06 272 PHE A CA 1
ATOM 2166 C C . PHE A 1 272 ? 13.747 14.138 -6.407 1.00 79.06 272 PHE A C 1
ATOM 2168 O O . PHE A 1 272 ? 13.201 15.052 -5.783 1.00 79.06 272 PHE A O 1
ATOM 2175 N N . SER A 1 273 ? 13.061 13.054 -6.748 1.00 80.75 273 SER A N 1
ATOM 2176 C CA . SER A 1 273 ? 11.684 12.809 -6.343 1.00 80.75 273 SER A CA 1
ATOM 2177 C C . SER A 1 273 ? 11.572 12.579 -4.835 1.00 80.75 273 SER A C 1
ATOM 2179 O O . SER A 1 273 ? 12.059 11.593 -4.270 1.00 80.75 273 SER A O 1
ATOM 2181 N N . ALA A 1 274 ? 10.834 13.472 -4.171 1.00 82.38 274 ALA A N 1
ATOM 2182 C CA . ALA A 1 274 ? 10.506 13.347 -2.752 1.00 82.38 274 ALA A CA 1
ATOM 2183 C C . ALA A 1 274 ? 9.722 12.057 -2.442 1.00 82.38 274 ALA A C 1
ATOM 2185 O O . ALA A 1 274 ? 9.764 11.563 -1.314 1.00 82.38 274 ALA A O 1
ATOM 2186 N N . THR A 1 275 ? 9.041 11.475 -3.436 1.00 81.69 275 THR A N 1
ATOM 2187 C CA . THR A 1 275 ? 8.344 10.192 -3.296 1.00 81.69 275 THR A CA 1
ATOM 2188 C C . THR A 1 275 ? 9.328 9.047 -3.059 1.00 81.69 275 THR A C 1
ATOM 2190 O O . THR A 1 275 ? 9.119 8.267 -2.132 1.00 81.69 275 THR A O 1
ATOM 2193 N N . TYR A 1 276 ? 10.423 8.970 -3.823 1.00 80.69 276 TYR A N 1
ATOM 2194 C CA . TYR A 1 276 ? 11.445 7.932 -3.635 1.00 80.69 276 TYR A CA 1
ATOM 2195 C C . TYR A 1 276 ? 12.228 8.116 -2.336 1.00 80.69 276 TYR A C 1
ATOM 2197 O O . TYR A 1 276 ? 12.510 7.131 -1.653 1.00 80.69 276 TYR A O 1
ATOM 2205 N N . VAL A 1 277 ? 12.490 9.363 -1.932 1.00 84.62 277 VAL A N 1
ATOM 2206 C CA . VAL A 1 277 ? 13.059 9.660 -0.607 1.00 84.62 277 VAL A CA 1
ATOM 2207 C C . VAL A 1 277 ? 12.124 9.158 0.498 1.00 84.62 277 VAL A C 1
ATOM 2209 O O . VAL A 1 277 ? 12.566 8.464 1.412 1.00 84.62 277 VAL A O 1
ATOM 2212 N N . GLY A 1 278 ? 10.822 9.439 0.392 1.00 80.12 278 GLY A N 1
ATOM 2213 C CA . GLY A 1 278 ? 9.818 8.982 1.353 1.00 80.12 278 GLY A CA 1
ATOM 2214 C C . GLY A 1 278 ? 9.713 7.458 1.441 1.00 80.12 278 GLY A C 1
ATOM 2215 O O . GLY A 1 278 ? 9.698 6.913 2.543 1.00 80.12 278 GLY A O 1
ATOM 2216 N N . VAL A 1 279 ? 9.692 6.755 0.303 1.00 77.00 279 VAL A N 1
ATOM 2217 C CA . VAL A 1 279 ? 9.697 5.281 0.271 1.00 77.00 279 VAL A CA 1
ATOM 2218 C C . VAL A 1 279 ? 10.983 4.731 0.892 1.00 77.00 279 VAL A C 1
ATOM 2220 O O . VAL A 1 279 ? 10.913 3.849 1.746 1.00 77.00 279 VAL A O 1
ATOM 2223 N N . GLY A 1 280 ? 12.141 5.305 0.558 1.00 80.38 280 GLY A N 1
ATOM 2224 C CA . GLY A 1 280 ? 13.431 4.912 1.126 1.00 80.38 280 GLY A CA 1
ATOM 2225 C C . GLY A 1 280 ? 13.520 5.104 2.643 1.00 80.38 280 GLY A C 1
ATOM 2226 O O . GLY A 1 280 ? 14.127 4.280 3.321 1.00 80.38 280 GLY A O 1
ATOM 2227 N N . MET A 1 281 ? 12.875 6.134 3.204 1.00 81.06 281 MET A N 1
ATOM 2228 C CA . MET A 1 281 ? 12.798 6.338 4.660 1.00 81.06 281 MET A CA 1
ATOM 2229 C C . MET A 1 281 ? 11.951 5.278 5.379 1.00 81.06 281 MET A C 1
ATOM 2231 O O . MET A 1 281 ? 12.145 5.054 6.573 1.00 81.06 281 MET A O 1
ATOM 2235 N N . ILE A 1 282 ? 10.995 4.656 4.682 1.00 74.62 282 ILE A N 1
ATOM 2236 C CA . ILE A 1 282 ? 10.098 3.640 5.252 1.00 74.62 282 ILE A CA 1
ATOM 2237 C C . ILE A 1 282 ? 10.688 2.234 5.092 1.00 74.62 282 ILE A C 1
ATOM 2239 O O . ILE A 1 282 ? 10.528 1.386 5.972 1.00 74.62 282 ILE A O 1
ATOM 2243 N N . CYS A 1 283 ? 11.351 1.969 3.970 1.00 71.94 283 CYS A N 1
ATOM 2244 C CA . CYS A 1 283 ? 11.929 0.667 3.674 1.00 71.94 283 CYS A CA 1
ATOM 2245 C C . CYS A 1 283 ? 13.195 0.396 4.514 1.00 71.94 283 CYS A C 1
ATOM 2247 O O . CYS A 1 283 ? 14.022 1.289 4.705 1.00 71.94 283 CYS A O 1
ATOM 2249 N N . PRO A 1 284 ? 13.401 -0.849 4.990 1.00 79.94 284 PRO A N 1
ATOM 2250 C CA . PRO A 1 284 ? 14.658 -1.258 5.606 1.00 79.94 284 PRO A CA 1
ATOM 2251 C C . PRO A 1 284 ? 15.870 -0.965 4.714 1.00 79.94 284 PRO A C 1
ATOM 2253 O O . PRO A 1 284 ? 15.825 -1.175 3.500 1.00 79.94 284 PRO A O 1
ATOM 2256 N N . TYR A 1 285 ? 16.989 -0.576 5.330 1.00 85.62 285 TYR A N 1
ATOM 2257 C CA . TYR A 1 285 ? 18.225 -0.232 4.616 1.00 85.62 285 TYR A CA 1
ATOM 2258 C C . TYR A 1 285 ? 18.714 -1.356 3.690 1.00 85.62 285 TYR A C 1
ATOM 2260 O O . TYR A 1 285 ? 19.222 -1.078 2.607 1.00 85.62 285 TYR A O 1
ATOM 2268 N N . ILE A 1 286 ? 18.514 -2.621 4.079 1.00 87.44 286 ILE A N 1
ATOM 2269 C CA . ILE A 1 286 ? 18.902 -3.781 3.269 1.00 87.44 286 ILE A CA 1
ATOM 2270 C C . ILE A 1 286 ? 18.159 -3.815 1.930 1.00 87.44 286 ILE A C 1
ATOM 2272 O O . ILE A 1 286 ? 18.754 -4.153 0.910 1.00 87.44 286 ILE A O 1
ATOM 2276 N N . ILE A 1 287 ? 16.886 -3.406 1.916 1.00 83.69 287 ILE A N 1
ATOM 2277 C CA . ILE A 1 287 ? 16.084 -3.328 0.693 1.00 83.69 287 ILE A CA 1
ATOM 2278 C C . ILE A 1 287 ? 16.602 -2.179 -0.168 1.00 83.69 287 ILE A C 1
ATOM 2280 O O . ILE A 1 287 ? 16.878 -2.393 -1.342 1.00 83.69 287 ILE A O 1
ATOM 2284 N N . ASN A 1 288 ? 16.826 -0.999 0.419 1.00 87.12 288 ASN A N 1
ATOM 2285 C CA . ASN A 1 288 ? 17.336 0.164 -0.316 1.00 87.12 288 ASN A CA 1
ATOM 2286 C C . ASN A 1 288 ? 18.691 -0.123 -0.985 1.00 87.12 288 ASN A C 1
ATOM 2288 O O . ASN A 1 288 ? 18.879 0.196 -2.157 1.00 87.12 288 ASN A O 1
ATOM 2292 N N . ILE A 1 289 ? 19.616 -0.773 -0.270 1.00 90.12 289 ILE A N 1
ATOM 2293 C CA . ILE A 1 289 ? 20.924 -1.167 -0.814 1.00 90.12 289 ILE A CA 1
ATOM 2294 C C . ILE A 1 289 ? 20.760 -2.225 -1.909 1.00 90.12 289 ILE A C 1
ATOM 2296 O O . ILE A 1 289 ? 21.398 -2.122 -2.952 1.00 90.12 289 ILE A O 1
ATOM 2300 N N . SER A 1 290 ? 19.889 -3.218 -1.710 1.00 88.88 290 SER A N 1
ATOM 2301 C CA . SER A 1 290 ? 19.653 -4.268 -2.710 1.00 88.88 290 SER A CA 1
ATOM 2302 C C . SER A 1 290 ? 19.047 -3.706 -3.998 1.00 88.88 290 SER A C 1
ATOM 2304 O O . SER A 1 290 ? 19.483 -4.072 -5.085 1.00 88.88 290 SER A O 1
ATOM 2306 N N . VAL A 1 291 ? 18.090 -2.777 -3.889 1.00 86.94 291 VAL A N 1
ATOM 2307 C CA . VAL A 1 291 ? 17.487 -2.081 -5.038 1.00 86.94 291 VAL A CA 1
ATOM 2308 C C . VAL A 1 291 ? 18.528 -1.223 -5.756 1.00 86.94 291 VAL A C 1
ATOM 2310 O O . VAL A 1 291 ? 18.587 -1.250 -6.983 1.00 86.94 291 VAL A O 1
ATOM 2313 N N . LEU A 1 292 ? 19.395 -0.521 -5.018 1.00 88.38 292 LEU A N 1
ATOM 2314 C CA . LEU A 1 292 ? 20.484 0.264 -5.602 1.00 88.38 292 LEU A CA 1
ATOM 2315 C C . LEU A 1 292 ? 21.483 -0.621 -6.360 1.00 88.38 292 LEU A C 1
ATOM 2317 O O . LEU A 1 292 ? 21.794 -0.342 -7.515 1.00 88.38 292 LEU A O 1
ATOM 2321 N N . LEU A 1 293 ? 21.960 -1.704 -5.740 1.00 90.44 293 LEU A N 1
ATOM 2322 C CA . LEU A 1 293 ? 22.883 -2.651 -6.373 1.00 90.44 293 LEU A CA 1
ATOM 2323 C C . LEU A 1 293 ? 22.249 -3.324 -7.594 1.00 90.44 293 LEU A C 1
ATOM 2325 O O . LEU A 1 293 ? 22.892 -3.425 -8.637 1.00 90.44 293 LEU A O 1
ATOM 2329 N N . GLY A 1 294 ? 20.982 -3.730 -7.492 1.00 87.56 294 GLY A N 1
ATOM 2330 C CA . GLY A 1 294 ? 20.217 -4.278 -8.610 1.00 87.56 294 GLY A CA 1
ATOM 2331 C C . GLY A 1 294 ? 20.079 -3.278 -9.757 1.00 87.56 294 GLY A C 1
ATOM 2332 O O . GLY A 1 294 ? 20.291 -3.643 -10.911 1.00 87.56 294 GLY A O 1
ATOM 2333 N N . GLY A 1 295 ? 19.813 -2.006 -9.448 1.00 86.56 295 GLY A N 1
ATOM 2334 C CA . GLY A 1 295 ? 19.775 -0.919 -10.426 1.00 86.56 295 GLY A CA 1
ATOM 2335 C C . GLY A 1 295 ? 21.118 -0.712 -11.127 1.00 86.56 295 GLY A C 1
ATOM 2336 O O . GLY A 1 295 ? 21.155 -0.653 -12.354 1.00 86.56 295 GLY A O 1
ATOM 2337 N N . ILE A 1 296 ? 22.221 -0.687 -10.370 1.00 87.94 296 ILE A N 1
ATOM 2338 C CA . ILE A 1 296 ? 23.581 -0.538 -10.911 1.00 87.94 296 ILE A CA 1
ATOM 2339 C C . ILE A 1 296 ? 23.951 -1.723 -11.811 1.00 87.94 296 ILE A C 1
ATOM 2341 O O . ILE A 1 296 ? 24.463 -1.518 -12.906 1.00 87.94 296 ILE A O 1
ATOM 2345 N N . LEU A 1 297 ? 23.676 -2.959 -11.391 1.00 88.44 297 LEU A N 1
ATOM 2346 C CA . LEU A 1 297 ? 23.969 -4.152 -12.192 1.00 88.44 297 LEU A CA 1
ATOM 2347 C C . LEU A 1 297 ? 23.107 -4.218 -13.458 1.00 88.44 297 LEU A C 1
ATOM 2349 O O . LEU A 1 297 ? 23.608 -4.536 -14.535 1.00 88.44 297 LEU A O 1
ATOM 2353 N N . SER A 1 298 ? 21.819 -3.898 -13.336 1.00 84.38 298 SER A N 1
ATOM 2354 C CA . SER A 1 298 ? 20.858 -3.943 -14.438 1.00 84.38 298 SER A CA 1
ATOM 2355 C C . SER A 1 298 ? 21.169 -2.874 -15.487 1.00 84.38 298 SER A C 1
ATOM 2357 O O . SER A 1 298 ? 21.482 -3.197 -16.633 1.00 84.38 298 SER A O 1
ATOM 2359 N N . TRP A 1 299 ? 21.155 -1.601 -15.089 1.00 82.00 299 TRP A N 1
ATOM 2360 C CA . TRP A 1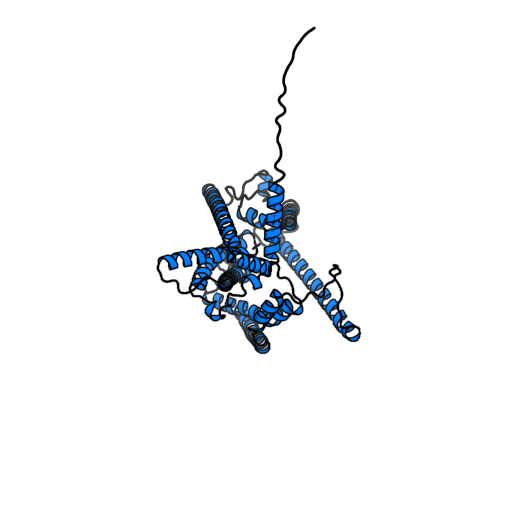 299 ? 21.345 -0.479 -16.007 1.00 82.00 299 TRP A CA 1
ATOM 2361 C C . TRP A 1 299 ? 22.807 -0.216 -16.348 1.00 82.00 299 TRP A C 1
ATOM 2363 O O . TRP A 1 299 ? 23.088 0.266 -17.440 1.00 82.00 299 TRP A O 1
ATOM 2373 N N . GLY A 1 300 ? 23.744 -0.535 -15.451 1.00 81.69 300 GLY A N 1
ATOM 2374 C CA . GLY A 1 300 ? 25.167 -0.216 -15.625 1.00 81.69 300 GLY A CA 1
ATOM 2375 C C . GLY A 1 300 ? 25.972 -1.289 -16.334 1.00 81.69 300 GLY A C 1
ATOM 2376 O O . GLY A 1 300 ? 26.981 -0.966 -16.954 1.00 81.69 300 GLY A O 1
ATOM 2377 N N . LEU A 1 301 ? 25.536 -2.548 -16.268 1.00 83.81 301 LEU A N 1
ATOM 2378 C CA . LEU A 1 301 ? 26.275 -3.666 -16.850 1.00 83.81 301 LEU A CA 1
ATOM 2379 C C . LEU A 1 301 ? 25.409 -4.478 -17.814 1.00 83.81 301 LEU A C 1
ATOM 2381 O O . LEU A 1 301 ? 25.772 -4.636 -18.975 1.00 83.81 301 LEU A O 1
ATOM 2385 N N . MET A 1 302 ? 24.255 -4.969 -17.361 1.00 84.00 302 MET A N 1
ATOM 2386 C CA . MET A 1 302 ? 23.457 -5.938 -18.116 1.00 84.00 302 MET A CA 1
ATOM 2387 C C . MET A 1 302 ? 22.882 -5.359 -19.416 1.00 84.00 302 MET A C 1
ATOM 2389 O O . MET A 1 302 ? 23.104 -5.940 -20.478 1.00 84.00 302 MET A O 1
ATOM 2393 N N . TRP A 1 303 ? 22.182 -4.219 -19.371 1.00 82.25 303 TRP A N 1
ATOM 2394 C CA . TRP A 1 303 ? 21.586 -3.638 -20.585 1.00 82.25 303 TRP A CA 1
ATOM 2395 C C . TRP A 1 303 ? 22.619 -3.145 -21.602 1.00 82.25 303 TRP A C 1
ATOM 2397 O O . TRP A 1 303 ? 22.457 -3.494 -22.771 1.00 82.25 303 TRP A O 1
ATOM 2407 N N . PRO A 1 304 ? 23.694 -2.430 -21.211 1.00 81.56 304 PRO A N 1
ATOM 2408 C CA . PRO A 1 304 ? 24.742 -2.038 -22.152 1.00 81.56 304 PRO A CA 1
ATOM 2409 C C . PRO A 1 304 ? 25.422 -3.239 -22.824 1.00 81.56 304 PRO A C 1
ATOM 2411 O O . PRO A 1 304 ? 25.672 -3.207 -24.025 1.00 81.56 304 PRO A O 1
ATOM 2414 N N . LEU A 1 305 ? 25.674 -4.332 -22.091 1.00 81.75 305 LEU A N 1
ATOM 2415 C CA . LEU A 1 305 ? 26.258 -5.549 -22.669 1.00 81.75 305 LEU A CA 1
ATOM 2416 C C . LEU A 1 305 ? 25.333 -6.204 -23.701 1.00 81.75 305 LEU A C 1
ATOM 2418 O O . LEU A 1 305 ? 25.798 -6.601 -24.768 1.00 81.75 305 LEU A O 1
ATOM 2422 N N . ILE A 1 306 ? 24.034 -6.297 -23.412 1.00 80.50 306 ILE A N 1
ATOM 2423 C CA . ILE A 1 306 ? 23.053 -6.857 -24.354 1.00 80.50 306 ILE A CA 1
ATOM 2424 C C . ILE A 1 306 ? 22.900 -5.946 -25.579 1.00 80.50 306 ILE A C 1
ATOM 2426 O O . ILE A 1 306 ? 22.742 -6.441 -26.694 1.00 80.50 306 ILE A O 1
ATOM 2430 N N . ASP A 1 307 ? 23.014 -4.629 -25.406 1.00 78.19 307 ASP A N 1
ATOM 2431 C CA . ASP A 1 307 ? 22.955 -3.673 -26.514 1.00 78.19 307 ASP A CA 1
ATOM 2432 C C . ASP A 1 307 ? 24.104 -3.875 -27.518 1.00 78.19 307 ASP A C 1
ATOM 2434 O O . ASP A 1 307 ? 23.875 -3.869 -28.726 1.00 78.19 307 ASP A O 1
ATOM 2438 N N . THR A 1 308 ? 25.315 -4.212 -27.052 1.00 81.25 308 THR A N 1
ATOM 2439 C CA . THR A 1 308 ? 26.445 -4.545 -27.952 1.00 81.25 308 THR A CA 1
ATOM 2440 C C . THR A 1 308 ? 26.231 -5.800 -28.806 1.00 81.25 308 THR A C 1
ATOM 2442 O O . THR A 1 308 ? 26.979 -6.021 -29.756 1.00 81.25 308 THR A O 1
ATOM 2445 N N . LYS A 1 309 ? 25.227 -6.627 -28.489 1.00 79.12 309 LYS A N 1
ATOM 2446 C CA . LYS A 1 309 ? 24.861 -7.846 -29.235 1.00 79.12 309 LYS A CA 1
ATOM 2447 C C . LYS A 1 309 ? 23.694 -7.639 -30.202 1.00 79.12 309 LYS A C 1
ATOM 2449 O O . LYS A 1 309 ? 23.101 -8.608 -30.685 1.00 79.12 309 LYS A O 1
ATOM 2454 N N . LYS A 1 310 ? 23.373 -6.380 -30.507 1.00 75.62 310 LYS A N 1
ATOM 2455 C CA . LYS A 1 310 ? 22.418 -6.004 -31.551 1.00 75.62 310 LYS A CA 1
ATOM 2456 C C . LYS A 1 310 ? 22.854 -6.578 -32.908 1.00 75.62 310 LYS A C 1
ATOM 2458 O O . LYS A 1 310 ? 23.983 -6.361 -33.334 1.00 75.62 310 LYS A O 1
ATOM 2463 N N . GLY A 1 311 ? 21.960 -7.303 -33.579 1.00 70.19 311 GLY A N 1
ATOM 2464 C CA . GLY A 1 311 ? 22.224 -8.028 -34.829 1.00 70.19 311 GLY A CA 1
ATOM 2465 C C . GLY A 1 311 ? 22.389 -9.543 -34.654 1.00 70.19 311 GLY A C 1
ATOM 2466 O O . GLY A 1 311 ? 21.907 -10.286 -35.502 1.00 70.19 311 GLY A O 1
ATOM 2467 N N . ASP A 1 312 ? 22.967 -9.997 -33.534 1.00 75.31 312 ASP A N 1
ATOM 2468 C CA . ASP A 1 312 ? 23.148 -11.429 -33.234 1.00 75.31 312 ASP A CA 1
ATOM 2469 C C . ASP A 1 312 ? 22.002 -11.988 -32.381 1.00 75.31 312 ASP A C 1
ATOM 2471 O O . ASP A 1 312 ? 21.513 -13.091 -32.615 1.00 75.31 312 ASP A O 1
ATOM 2475 N N . TRP A 1 313 ? 21.596 -11.246 -31.344 1.00 75.00 313 TRP A N 1
ATOM 2476 C CA . TRP A 1 313 ? 20.579 -11.690 -30.377 1.00 75.00 313 TRP A CA 1
ATOM 2477 C C . TRP A 1 313 ? 19.187 -11.135 -30.687 1.00 75.00 313 TRP A C 1
ATOM 2479 O O . TRP A 1 313 ? 18.183 -11.744 -30.332 1.00 75.00 313 TRP A O 1
ATOM 2489 N N . TYR A 1 314 ? 19.115 -9.986 -31.359 1.00 72.88 314 TYR A N 1
ATOM 2490 C CA . TYR A 1 314 ? 17.871 -9.385 -31.837 1.00 72.88 314 TYR A CA 1
ATOM 2491 C C . TYR A 1 314 ? 18.140 -8.508 -33.067 1.00 72.88 314 TYR A C 1
ATOM 2493 O O . TYR A 1 314 ? 19.234 -7.958 -33.209 1.00 72.88 314 TYR A O 1
ATOM 2501 N N . SER A 1 315 ? 17.153 -8.383 -33.964 1.00 70.88 315 SER A N 1
ATOM 2502 C CA . SER A 1 315 ? 17.328 -7.681 -35.245 1.00 70.88 315 SER A CA 1
ATOM 2503 C C . SER A 1 315 ? 17.704 -6.207 -35.054 1.00 70.88 315 SER A C 1
ATOM 2505 O O . SER A 1 315 ? 17.130 -5.503 -34.217 1.00 70.88 315 SER A O 1
ATOM 2507 N N . ALA A 1 316 ? 18.669 -5.734 -35.848 1.00 65.75 316 ALA A N 1
ATOM 2508 C CA . ALA A 1 316 ? 19.205 -4.381 -35.750 1.00 65.75 316 ALA A CA 1
ATOM 2509 C C . ALA A 1 316 ? 18.214 -3.289 -36.203 1.00 65.75 316 ALA A C 1
ATOM 2511 O O . ALA A 1 316 ? 18.331 -2.139 -35.766 1.00 65.75 316 ALA A O 1
ATOM 2512 N N . ASP A 1 317 ? 17.215 -3.664 -37.004 1.00 66.44 317 ASP A N 1
ATOM 2513 C CA . ASP A 1 317 ? 16.234 -2.752 -37.607 1.00 66.44 317 ASP A CA 1
ATOM 2514 C C . ASP A 1 317 ? 15.037 -2.454 -36.688 1.00 66.44 317 ASP A C 1
ATOM 2516 O O . ASP A 1 317 ? 14.176 -1.628 -36.998 1.00 66.44 317 ASP A O 1
ATOM 2520 N N . LEU A 1 318 ? 14.959 -3.121 -35.533 1.00 66.44 318 LEU A N 1
ATOM 2521 C CA . LEU A 1 318 ? 13.864 -2.947 -34.585 1.00 66.44 318 LEU A CA 1
ATOM 2522 C C . LEU A 1 318 ? 14.037 -1.666 -33.760 1.00 66.44 318 LEU A C 1
ATOM 2524 O O . LEU A 1 318 ? 15.122 -1.344 -33.266 1.00 66.44 318 LEU A O 1
ATOM 2528 N N . LYS A 1 319 ? 12.923 -0.952 -33.544 1.00 65.06 319 LYS A N 1
ATOM 2529 C CA . LYS A 1 319 ? 12.883 0.184 -32.614 1.00 65.06 319 LYS A CA 1
ATOM 2530 C C . LYS A 1 319 ? 13.246 -0.287 -31.192 1.00 65.06 319 LYS A C 1
ATOM 2532 O O . LYS A 1 319 ? 12.776 -1.352 -30.786 1.00 65.06 319 LYS A O 1
ATOM 2537 N N . PRO A 1 320 ? 13.978 0.516 -30.392 1.00 63.25 320 PRO A N 1
ATOM 2538 C CA . PRO A 1 320 ? 14.351 0.170 -29.012 1.00 63.25 320 PRO A CA 1
ATOM 2539 C C . PRO A 1 320 ? 13.165 -0.154 -28.088 1.00 63.25 320 PRO A C 1
ATOM 2541 O O . PRO A 1 320 ? 13.331 -0.846 -27.089 1.00 63.25 320 PRO A O 1
ATOM 2544 N N . SER A 1 321 ? 11.970 0.342 -28.424 1.00 62.06 321 SER A N 1
ATOM 2545 C CA . SER A 1 321 ? 10.711 0.106 -27.713 1.00 62.06 321 SER A CA 1
ATOM 2546 C C . SER A 1 321 ? 9.975 -1.175 -28.128 1.00 62.06 321 SER A C 1
ATOM 2548 O O . SER A 1 321 ? 8.923 -1.474 -27.569 1.00 62.06 321 SER A O 1
ATOM 2550 N N . SER A 1 322 ? 10.480 -1.926 -29.111 1.00 66.19 322 SER A N 1
ATOM 2551 C CA . SER A 1 322 ? 9.854 -3.176 -29.545 1.00 66.19 322 SER A CA 1
ATOM 2552 C C . SER A 1 322 ? 10.068 -4.286 -28.516 1.00 66.19 322 SER A C 1
ATOM 2554 O O . SER A 1 322 ? 11.191 -4.507 -28.053 1.00 66.19 322 SER A O 1
ATOM 2556 N N . LEU A 1 323 ? 9.003 -5.034 -28.215 1.00 68.06 323 LEU A N 1
ATOM 2557 C CA . LEU A 1 323 ? 9.055 -6.238 -27.376 1.00 68.06 323 LEU A CA 1
ATOM 2558 C C . LEU A 1 323 ? 9.938 -7.340 -27.978 1.00 68.06 323 LEU A C 1
ATOM 2560 O O . LEU A 1 323 ? 10.430 -8.188 -27.247 1.00 68.06 323 LEU A O 1
ATOM 2564 N N . HIS A 1 324 ? 10.194 -7.294 -29.284 1.00 67.12 324 HIS A N 1
ATOM 2565 C CA . HIS A 1 324 ? 11.099 -8.215 -29.974 1.00 67.12 324 HIS A CA 1
ATOM 2566 C C . HIS A 1 324 ? 12.574 -7.765 -29.932 1.00 67.12 324 HIS A C 1
ATOM 2568 O O . HIS A 1 324 ? 13.446 -8.452 -30.457 1.00 67.12 324 HIS A O 1
ATOM 2574 N N . GLY A 1 325 ? 12.862 -6.599 -29.341 1.00 73.44 325 GLY A N 1
ATOM 2575 C CA . GLY A 1 325 ? 14.211 -6.055 -29.172 1.00 73.44 325 GLY A CA 1
ATOM 2576 C C . GLY A 1 325 ? 14.660 -6.024 -27.708 1.00 73.44 325 GLY A C 1
ATOM 2577 O O . GLY A 1 325 ? 14.261 -6.847 -26.885 1.00 73.44 325 GLY A O 1
ATOM 2578 N N . LEU A 1 326 ? 15.470 -5.023 -27.356 1.00 75.19 326 LEU A N 1
ATOM 2579 C CA . LEU A 1 326 ? 16.032 -4.855 -26.009 1.00 75.19 326 LEU A CA 1
ATOM 2580 C C . LEU A 1 326 ? 14.960 -4.776 -24.900 1.00 75.19 326 LEU A C 1
ATOM 2582 O O . LEU A 1 326 ? 15.189 -5.246 -23.785 1.00 75.19 326 LEU A O 1
ATOM 2586 N N . GLN A 1 327 ? 13.781 -4.217 -25.193 1.00 76.00 327 GLN A N 1
ATOM 2587 C CA . GLN A 1 327 ? 12.680 -4.120 -24.229 1.00 76.00 327 GLN A CA 1
ATOM 2588 C C . GLN A 1 327 ? 12.109 -5.495 -23.846 1.00 76.00 327 GLN A C 1
ATOM 2590 O O . GLN A 1 327 ? 11.741 -5.696 -22.689 1.00 76.00 327 GLN A O 1
ATOM 2595 N N . GLY A 1 328 ? 12.094 -6.460 -24.769 1.00 77.06 328 GLY A N 1
ATOM 2596 C CA . GLY A 1 328 ? 11.692 -7.839 -24.480 1.00 77.06 328 GLY A CA 1
ATOM 2597 C C . GLY A 1 328 ? 12.594 -8.491 -23.445 1.00 77.06 328 GLY A C 1
ATOM 2598 O O . GLY A 1 328 ? 12.113 -9.003 -22.438 1.00 77.06 328 GLY A O 1
ATOM 2599 N N . TYR A 1 329 ? 13.912 -8.394 -23.635 1.00 80.69 329 TYR A N 1
ATOM 2600 C CA . TYR A 1 329 ? 14.886 -8.910 -22.670 1.00 80.69 329 TYR A CA 1
ATOM 2601 C C . TYR A 1 329 ? 14.716 -8.277 -21.284 1.00 80.69 329 TYR A C 1
ATOM 2603 O O . TYR A 1 329 ? 14.761 -8.989 -20.282 1.00 80.69 329 TYR A O 1
ATOM 2611 N N . LYS A 1 330 ? 14.438 -6.968 -21.215 1.00 81.50 330 LYS A N 1
ATOM 2612 C CA . LYS A 1 330 ? 14.130 -6.273 -19.952 1.00 81.50 330 LYS A CA 1
ATOM 2613 C C . LYS A 1 330 ? 12.941 -6.882 -19.223 1.00 81.50 330 LYS A C 1
ATOM 2615 O O . LYS A 1 330 ? 13.030 -7.170 -18.031 1.00 81.50 330 LYS A O 1
ATOM 2620 N N . VAL A 1 331 ? 11.843 -7.092 -19.941 1.00 82.00 331 VAL A N 1
ATOM 2621 C CA . VAL A 1 331 ? 10.585 -7.575 -19.366 1.00 82.00 331 VAL A CA 1
ATOM 2622 C C . VAL A 1 331 ? 10.664 -9.064 -19.025 1.00 82.00 331 VAL A C 1
ATOM 2624 O O . VAL A 1 331 ? 10.385 -9.446 -17.891 1.00 82.00 331 VAL A O 1
ATOM 2627 N N . PHE A 1 332 ? 11.089 -9.918 -19.958 1.00 84.56 332 PHE A N 1
ATOM 2628 C CA . PHE A 1 332 ? 11.066 -11.369 -19.766 1.00 84.56 332 PHE A CA 1
ATOM 2629 C C . PHE A 1 332 ? 12.088 -11.861 -18.743 1.00 84.56 332 PHE A C 1
ATOM 2631 O O . PHE A 1 332 ? 11.759 -12.753 -17.963 1.00 84.56 332 PHE A O 1
ATOM 2638 N N . ILE A 1 333 ? 13.288 -11.269 -18.674 1.00 86.00 333 ILE A N 1
ATOM 2639 C CA . ILE A 1 333 ? 14.266 -11.622 -17.631 1.00 86.00 333 ILE A CA 1
ATOM 2640 C C . ILE A 1 333 ? 13.714 -11.247 -16.250 1.00 86.00 333 ILE A C 1
ATOM 2642 O O . ILE A 1 333 ? 13.797 -12.046 -15.318 1.00 86.00 333 ILE A O 1
ATOM 2646 N N . ALA A 1 334 ? 13.093 -10.070 -16.114 1.00 84.31 334 ALA A N 1
ATOM 2647 C CA . ALA A 1 334 ? 12.465 -9.657 -14.861 1.00 84.31 334 ALA A CA 1
ATOM 2648 C C . ALA A 1 334 ? 11.314 -10.595 -14.457 1.00 84.31 334 ALA A C 1
ATOM 2650 O O . ALA A 1 334 ? 11.273 -11.049 -13.313 1.00 84.31 334 ALA A O 1
ATOM 2651 N N . ILE A 1 335 ? 10.424 -10.947 -15.392 1.00 86.00 335 ILE A N 1
ATOM 2652 C CA . ILE A 1 335 ? 9.323 -11.892 -15.144 1.00 86.00 335 ILE A CA 1
ATOM 2653 C C . ILE A 1 335 ? 9.867 -13.267 -14.746 1.00 86.00 335 ILE A C 1
ATOM 2655 O O . ILE A 1 335 ? 9.388 -13.843 -13.773 1.00 86.00 335 ILE A O 1
ATOM 2659 N N . ALA A 1 336 ? 10.880 -13.781 -15.447 1.00 88.88 336 ALA A N 1
ATOM 2660 C CA . ALA A 1 336 ? 11.486 -15.073 -15.141 1.00 88.88 336 ALA A CA 1
ATOM 2661 C C . ALA A 1 336 ? 12.115 -15.097 -13.739 1.00 88.88 336 ALA A C 1
ATOM 2663 O 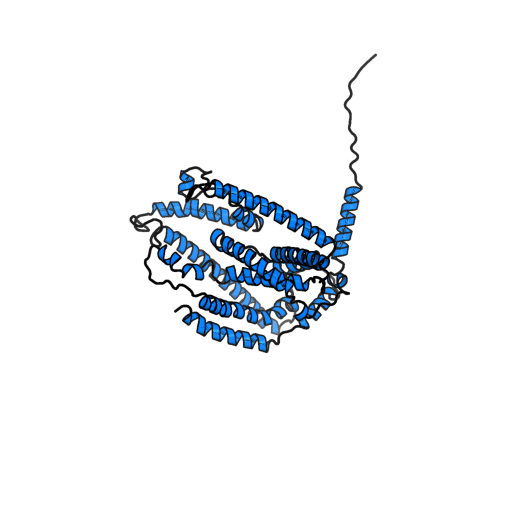O . ALA A 1 336 ? 11.938 -16.073 -13.012 1.00 88.88 336 ALA A O 1
ATOM 2664 N N . MET A 1 337 ? 12.791 -14.018 -13.326 1.00 87.69 337 MET A N 1
ATOM 2665 C CA . MET A 1 337 ? 13.337 -13.899 -11.969 1.00 87.69 337 MET A CA 1
ATOM 2666 C C . MET A 1 337 ? 12.235 -13.864 -10.906 1.00 87.69 337 MET A C 1
ATOM 2668 O O . MET A 1 337 ? 12.323 -14.599 -9.924 1.00 87.69 337 MET A O 1
ATOM 2672 N N . ILE A 1 338 ? 11.185 -13.059 -11.107 1.00 87.38 338 ILE A N 1
ATOM 2673 C CA . ILE A 1 338 ? 10.060 -12.954 -10.161 1.00 87.38 338 ILE A CA 1
ATOM 2674 C C . ILE A 1 338 ? 9.319 -14.291 -10.053 1.00 87.38 338 ILE A C 1
ATOM 2676 O O . ILE A 1 338 ? 9.019 -14.748 -8.951 1.00 87.38 338 ILE A O 1
ATOM 2680 N N . LEU A 1 339 ? 9.040 -14.940 -11.185 1.00 88.50 339 LEU A N 1
ATOM 2681 C CA . LEU A 1 339 ? 8.354 -16.229 -11.222 1.00 88.50 339 LEU A CA 1
ATOM 2682 C C . LEU A 1 339 ? 9.215 -17.337 -10.605 1.00 88.50 339 LEU A C 1
ATOM 2684 O O . LEU A 1 339 ? 8.698 -18.162 -9.856 1.00 88.50 339 LEU A O 1
ATOM 2688 N N . GLY A 1 340 ? 10.521 -17.339 -10.884 1.00 92.00 340 GLY A N 1
ATOM 2689 C CA . GLY A 1 340 ? 11.476 -18.290 -10.320 1.00 92.00 340 GLY A CA 1
ATOM 2690 C C . GLY A 1 340 ? 11.592 -18.169 -8.801 1.00 92.00 340 GLY A C 1
ATOM 2691 O O . GLY A 1 340 ? 11.484 -19.177 -8.101 1.00 92.00 340 GLY A O 1
ATOM 2692 N N . ASP A 1 341 ? 11.740 -16.948 -8.278 1.00 89.50 341 ASP A N 1
ATOM 2693 C CA . ASP A 1 341 ? 11.757 -16.697 -6.831 1.00 89.50 341 ASP A CA 1
ATOM 2694 C C . ASP A 1 341 ? 10.409 -17.047 -6.180 1.00 89.50 341 ASP A C 1
ATOM 2696 O O . ASP A 1 341 ? 10.367 -17.724 -5.148 1.00 89.50 341 ASP A O 1
ATOM 2700 N N . GLY A 1 342 ? 9.295 -16.673 -6.815 1.00 89.06 342 GLY A N 1
ATOM 2701 C CA . GLY A 1 342 ? 7.950 -17.018 -6.355 1.00 89.06 342 GLY A CA 1
ATOM 2702 C C . GLY A 1 342 ? 7.732 -18.530 -6.266 1.00 89.06 342 GLY A C 1
ATOM 2703 O O . GLY A 1 342 ? 7.265 -19.031 -5.241 1.00 89.06 342 GLY A O 1
ATOM 2704 N N . LEU A 1 343 ? 8.130 -19.273 -7.302 1.00 91.62 343 LEU A N 1
ATOM 2705 C CA . LEU A 1 343 ? 8.030 -20.731 -7.344 1.00 91.62 343 LEU A CA 1
ATOM 2706 C C . LEU A 1 343 ? 8.940 -21.390 -6.302 1.00 91.62 343 LEU A C 1
ATOM 2708 O O . LEU A 1 343 ? 8.499 -22.288 -5.583 1.00 91.62 343 LEU A O 1
ATOM 2712 N N . TYR A 1 344 ? 10.184 -20.925 -6.172 1.00 93.31 344 TYR A N 1
ATOM 2713 C CA . TYR A 1 344 ? 11.114 -21.416 -5.156 1.00 93.31 344 TYR A CA 1
ATOM 2714 C C . TYR A 1 344 ? 10.553 -21.223 -3.744 1.00 93.31 344 TYR A C 1
ATOM 2716 O O . TYR A 1 344 ? 10.525 -22.169 -2.952 1.00 93.31 344 TYR A O 1
ATOM 2724 N N . ASN A 1 345 ? 10.057 -20.025 -3.425 1.00 88.00 345 ASN A N 1
ATOM 2725 C CA . ASN A 1 345 ? 9.477 -19.732 -2.116 1.00 88.00 345 ASN A CA 1
ATOM 2726 C C . ASN A 1 345 ? 8.200 -20.538 -1.864 1.00 88.00 345 ASN A C 1
ATOM 2728 O O . ASN A 1 345 ? 8.027 -21.057 -0.760 1.00 88.00 345 ASN A O 1
ATOM 2732 N N . PHE A 1 346 ? 7.350 -20.719 -2.875 1.00 87.19 346 PHE A N 1
ATOM 2733 C CA . PHE A 1 346 ? 6.166 -21.568 -2.769 1.00 87.19 346 PHE A CA 1
ATOM 2734 C C . PHE A 1 346 ? 6.540 -23.016 -2.433 1.00 87.19 346 PHE A C 1
ATOM 2736 O O . PHE A 1 346 ? 6.053 -23.561 -1.441 1.00 87.19 346 PHE A O 1
ATOM 2743 N N . ILE A 1 347 ? 7.466 -23.618 -3.186 1.00 93.31 347 ILE A N 1
ATOM 2744 C CA . ILE A 1 347 ? 7.940 -24.990 -2.948 1.00 93.31 347 ILE A 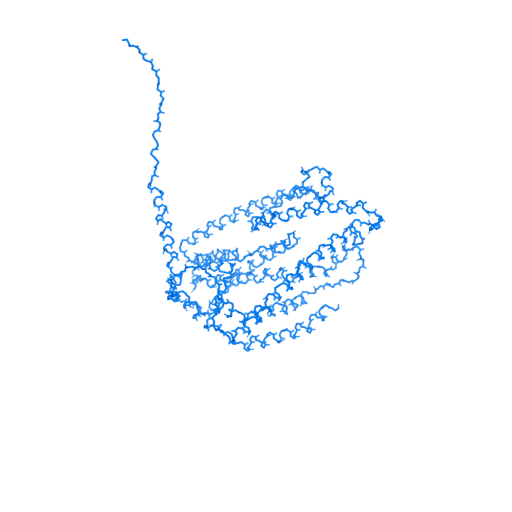CA 1
ATOM 2745 C C . ILE A 1 347 ? 8.605 -25.102 -1.571 1.00 93.31 347 ILE A C 1
ATOM 2747 O O . ILE A 1 347 ? 8.362 -26.058 -0.832 1.00 93.31 347 ILE A O 1
ATOM 2751 N N . LYS A 1 348 ? 9.422 -24.124 -1.178 1.00 88.94 348 LYS A N 1
ATOM 2752 C CA . LYS A 1 348 ? 10.107 -24.093 0.122 1.00 88.94 348 LYS A CA 1
ATOM 2753 C C . LYS A 1 348 ? 9.135 -23.996 1.297 1.00 88.94 348 LYS A C 1
ATOM 2755 O O . LYS A 1 348 ? 9.308 -24.701 2.290 1.00 88.94 348 LYS A O 1
ATOM 2760 N N . VAL A 1 349 ? 8.131 -23.126 1.216 1.00 85.25 349 VAL A N 1
ATOM 2761 C CA . VAL A 1 349 ? 7.117 -22.989 2.270 1.00 85.25 349 VAL A CA 1
ATOM 2762 C C . VAL A 1 349 ? 6.261 -24.246 2.323 1.00 85.25 349 VAL A C 1
ATOM 2764 O O . VAL A 1 349 ? 6.122 -24.823 3.395 1.00 85.25 349 VAL A O 1
ATOM 2767 N N . LEU A 1 350 ? 5.778 -24.730 1.176 1.00 86.44 350 LEU A N 1
ATOM 2768 C CA . LEU A 1 350 ? 4.963 -25.940 1.099 1.00 86.44 350 LEU A CA 1
ATOM 2769 C C . LEU A 1 350 ? 5.704 -27.158 1.658 1.00 86.44 350 LEU A C 1
ATOM 2771 O O . LEU A 1 350 ? 5.155 -27.876 2.488 1.00 86.44 350 LEU A O 1
ATOM 2775 N N . SER A 1 351 ? 6.962 -27.365 1.264 1.00 88.19 351 SER A N 1
ATOM 2776 C CA . SER A 1 351 ? 7.787 -28.470 1.769 1.00 88.19 351 SER A CA 1
ATOM 2777 C C . SER A 1 351 ? 8.016 -28.370 3.275 1.00 88.19 351 SER A C 1
ATOM 2779 O O . SER A 1 351 ? 7.852 -29.372 3.971 1.00 88.19 351 SER A O 1
ATOM 2781 N N . ARG A 1 352 ? 8.310 -27.181 3.820 1.00 84.94 352 ARG A N 1
ATOM 2782 C CA . ARG A 1 352 ? 8.432 -26.985 5.277 1.00 84.94 352 ARG A CA 1
ATOM 2783 C C . ARG A 1 352 ? 7.117 -27.233 6.007 1.00 84.94 352 ARG A C 1
ATOM 2785 O O . ARG A 1 352 ? 7.133 -27.897 7.038 1.00 84.94 352 ARG A O 1
ATOM 2792 N N . THR A 1 353 ? 5.996 -26.750 5.479 1.00 82.81 353 THR A N 1
ATOM 2793 C CA . THR A 1 353 ? 4.669 -26.959 6.067 1.00 82.81 353 THR A CA 1
ATOM 2794 C C . THR A 1 353 ? 4.270 -28.431 6.036 1.00 82.81 353 THR A C 1
ATOM 2796 O O . THR A 1 353 ? 3.832 -28.951 7.056 1.00 82.81 353 THR A O 1
ATOM 2799 N N . LEU A 1 354 ? 4.470 -29.128 4.915 1.00 84.19 354 LEU A N 1
ATOM 2800 C CA . LEU A 1 354 ? 4.202 -30.564 4.793 1.00 84.19 354 LEU A CA 1
ATOM 2801 C C . LEU A 1 354 ? 5.110 -31.385 5.706 1.00 84.19 354 LEU A C 1
ATOM 2803 O O . LEU A 1 354 ? 4.637 -32.308 6.356 1.00 84.19 354 LEU A O 1
ATOM 2807 N N . THR A 1 355 ? 6.390 -31.027 5.804 1.00 83.94 355 THR A N 1
ATOM 2808 C CA . THR A 1 355 ? 7.339 -31.695 6.703 1.00 83.94 355 THR A CA 1
ATOM 2809 C C . THR A 1 355 ? 6.934 -31.493 8.162 1.00 83.94 355 THR A C 1
ATOM 2811 O O . THR A 1 355 ? 6.859 -32.459 8.916 1.00 83.94 355 THR A O 1
ATOM 2814 N N . ALA A 1 356 ? 6.599 -30.261 8.557 1.00 77.50 356 ALA A N 1
ATOM 2815 C CA . ALA A 1 356 ? 6.112 -29.956 9.898 1.00 77.50 356 ALA A CA 1
ATOM 2816 C C . ALA A 1 356 ? 4.805 -30.700 10.211 1.00 77.50 356 ALA A C 1
ATOM 2818 O O . ALA A 1 356 ? 4.693 -31.308 11.270 1.00 77.50 356 ALA A O 1
ATOM 2819 N N . LEU A 1 357 ? 3.856 -30.728 9.272 1.00 78.94 357 LEU A N 1
ATOM 2820 C CA . LEU A 1 357 ? 2.596 -31.456 9.413 1.00 78.94 357 LEU A CA 1
ATOM 2821 C C . LEU A 1 357 ? 2.823 -32.971 9.504 1.00 78.94 357 LEU A C 1
ATOM 2823 O O . LEU A 1 357 ? 2.197 -33.632 10.324 1.00 78.94 357 LEU A O 1
ATOM 2827 N N . PHE A 1 358 ? 3.738 -33.524 8.707 1.00 83.12 358 PHE A N 1
ATOM 2828 C CA . PHE A 1 358 ? 4.090 -34.942 8.731 1.00 83.12 358 PHE A CA 1
ATOM 2829 C C . PHE A 1 358 ? 4.726 -35.339 10.067 1.00 83.12 358 PHE A C 1
ATOM 2831 O O . PHE A 1 358 ? 4.311 -36.327 10.671 1.00 83.12 358 PHE A O 1
ATOM 2838 N N . PHE A 1 359 ? 5.671 -34.544 10.579 1.00 81.19 359 PHE A N 1
ATOM 2839 C CA . PHE A 1 359 ? 6.231 -34.755 11.916 1.00 81.19 359 PHE A CA 1
ATOM 2840 C C . PHE A 1 359 ? 5.182 -34.575 13.018 1.00 81.19 359 PHE A C 1
ATOM 2842 O O . PHE A 1 359 ? 5.196 -35.327 13.987 1.00 81.19 359 PHE A O 1
ATOM 2849 N N . GLN A 1 360 ? 4.239 -33.645 12.867 1.00 71.12 360 GLN A N 1
ATOM 2850 C CA . GLN A 1 360 ? 3.173 -33.408 13.841 1.00 71.12 360 GLN A CA 1
ATOM 2851 C C . GLN A 1 360 ? 2.121 -34.529 13.851 1.00 71.12 360 GLN A C 1
ATOM 2853 O O . GLN A 1 360 ? 1.647 -34.910 14.917 1.00 71.12 360 GLN A O 1
ATOM 2858 N N . LEU A 1 361 ? 1.783 -35.094 12.689 1.00 72.00 361 LEU A N 1
ATOM 2859 C CA . LEU A 1 361 ? 0.888 -36.248 12.565 1.00 72.00 361 LEU A CA 1
ATOM 2860 C C . LEU A 1 361 ? 1.558 -37.532 13.063 1.00 72.00 361 LEU A C 1
ATOM 2862 O O . LEU A 1 361 ? 0.914 -38.317 13.748 1.00 72.00 361 LEU A O 1
ATOM 2866 N N . ARG A 1 362 ? 2.856 -37.715 12.792 1.00 71.12 362 ARG A N 1
ATOM 2867 C CA . ARG A 1 362 ? 3.636 -38.870 13.264 1.00 71.12 362 ARG A CA 1
ATOM 2868 C C . ARG A 1 362 ? 4.002 -38.781 14.752 1.00 71.12 362 ARG A C 1
ATOM 2870 O O . ARG A 1 362 ? 4.104 -39.803 15.416 1.00 71.12 362 ARG A O 1
ATOM 2877 N N . GLY A 1 363 ? 4.172 -37.572 15.287 1.00 57.44 363 GLY A N 1
ATOM 2878 C CA . GLY A 1 363 ? 4.406 -37.306 16.712 1.00 57.44 363 GLY A CA 1
ATOM 2879 C C . GLY A 1 363 ? 3.139 -37.349 17.572 1.00 57.44 363 GLY A C 1
ATOM 2880 O O . GLY A 1 363 ? 3.233 -37.386 18.799 1.00 57.44 363 GLY A O 1
ATOM 2881 N N . ARG A 1 364 ? 1.953 -37.394 16.950 1.00 51.16 364 ARG A N 1
ATOM 2882 C CA . ARG A 1 364 ? 0.662 -37.512 17.642 1.00 51.16 364 ARG A CA 1
ATOM 2883 C C . ARG A 1 364 ? 0.475 -38.868 18.336 1.00 51.16 364 ARG A C 1
ATOM 2885 O O . ARG A 1 364 ? -0.290 -38.931 19.291 1.00 51.16 364 ARG A O 1
ATOM 2892 N N . ASP A 1 365 ? 1.247 -39.879 17.937 1.00 45.94 365 ASP A N 1
ATOM 2893 C CA . ASP A 1 365 ? 1.332 -41.171 18.629 1.00 45.94 365 ASP A CA 1
ATOM 2894 C C . ASP A 1 365 ? 2.414 -41.209 19.726 1.00 45.94 365 ASP A C 1
ATOM 2896 O O . ASP A 1 365 ? 2.495 -42.191 20.459 1.00 45.94 365 ASP A O 1
ATOM 2900 N N . ALA A 1 366 ? 3.238 -40.161 19.884 1.00 47.06 366 ALA A N 1
ATOM 2901 C CA . ALA A 1 366 ? 4.398 -40.216 20.778 1.00 47.06 366 ALA A CA 1
ATOM 2902 C C . ALA A 1 366 ? 4.483 -39.127 21.858 1.00 47.06 366 ALA A C 1
ATOM 2904 O O . ALA A 1 366 ? 5.082 -39.408 22.893 1.00 47.06 366 ALA A O 1
ATOM 2905 N N . THR A 1 367 ? 3.947 -37.906 21.708 1.00 37.56 367 THR A N 1
ATOM 2906 C CA . THR A 1 367 ? 3.902 -36.931 22.830 1.00 37.56 367 THR A CA 1
ATOM 2907 C C . THR A 1 367 ? 3.111 -35.665 22.482 1.00 37.56 367 THR A C 1
ATOM 2909 O O . THR A 1 367 ? 3.481 -34.896 21.600 1.00 37.56 367 THR A O 1
ATOM 2912 N N . GLY A 1 368 ? 2.035 -35.397 23.227 1.00 43.34 368 GLY A N 1
ATOM 2913 C CA . GLY A 1 368 ? 1.231 -34.170 23.149 1.00 43.34 368 GLY A CA 1
ATOM 2914 C C . GLY A 1 368 ? 1.881 -32.947 23.807 1.00 43.34 368 GLY A C 1
ATOM 2915 O O . GLY A 1 368 ? 1.241 -32.288 24.621 1.00 43.34 368 GLY A O 1
ATOM 2916 N N . ALA A 1 369 ? 3.134 -32.636 23.482 1.00 40.06 369 ALA A N 1
ATOM 2917 C CA . ALA A 1 369 ? 3.799 -31.425 23.953 1.00 40.06 369 ALA A CA 1
ATOM 2918 C C . ALA A 1 369 ? 4.777 -30.909 22.893 1.00 40.06 369 ALA A C 1
ATOM 2920 O O . ALA A 1 369 ? 5.722 -31.594 22.518 1.00 40.06 369 ALA A O 1
ATOM 2921 N N . LEU A 1 370 ? 4.549 -29.687 22.416 1.00 38.38 370 LEU A N 1
ATOM 2922 C CA . LEU A 1 370 ? 5.546 -28.928 21.667 1.00 38.38 370 LEU A CA 1
ATOM 2923 C C . LEU A 1 370 ? 6.558 -28.337 22.660 1.00 38.38 370 LEU A C 1
ATOM 2925 O O . LEU A 1 370 ? 6.138 -27.619 23.569 1.00 38.38 370 LEU A O 1
ATOM 2929 N N . PRO A 1 371 ? 7.868 -28.509 22.441 1.00 52.16 371 PRO A N 1
ATOM 2930 C CA . PRO A 1 371 ? 8.831 -27.493 22.818 1.00 52.16 371 PRO A CA 1
ATOM 2931 C C . PRO A 1 371 ? 9.494 -26.919 21.559 1.00 52.16 371 PRO A C 1
ATOM 2933 O O . PRO A 1 371 ? 9.695 -27.625 20.576 1.00 52.16 371 PRO A O 1
ATOM 2936 N N . ILE A 1 372 ? 9.800 -25.622 21.597 1.00 36.62 372 ILE A N 1
ATOM 2937 C CA . ILE A 1 372 ? 11.050 -24.970 21.157 1.00 36.62 372 ILE A CA 1
ATOM 2938 C C . ILE A 1 372 ? 10.744 -23.480 20.948 1.00 36.62 372 ILE A C 1
ATOM 2940 O O . ILE A 1 372 ? 10.267 -23.049 19.901 1.00 36.62 372 ILE A O 1
ATOM 2944 N N . ALA A 1 373 ? 11.040 -22.697 21.981 1.00 33.84 373 ALA A N 1
ATOM 2945 C CA . ALA A 1 373 ? 12.042 -21.640 21.903 1.00 33.84 373 ALA A CA 1
ATOM 2946 C C . ALA A 1 373 ? 12.411 -21.248 23.340 1.00 33.84 373 ALA A C 1
ATOM 2948 O O . ALA A 1 373 ? 11.651 -20.570 24.029 1.00 33.84 373 ALA A O 1
ATOM 2949 N N . ASP A 1 374 ? 13.575 -21.716 23.786 1.00 33.66 374 ASP A N 1
ATOM 2950 C CA . ASP A 1 374 ? 14.225 -21.286 25.018 1.00 33.66 374 ASP A CA 1
ATOM 2951 C C . ASP A 1 374 ? 14.444 -19.766 25.002 1.00 33.66 374 ASP A C 1
ATOM 2953 O O . ASP A 1 374 ? 15.344 -19.244 24.341 1.00 33.66 374 ASP A O 1
ATOM 2957 N N . ARG A 1 375 ? 13.630 -19.052 25.778 1.00 31.81 375 ARG A N 1
ATOM 2958 C CA . ARG A 1 375 ? 14.075 -17.904 26.567 1.00 31.81 375 ARG A CA 1
ATOM 2959 C C . ARG A 1 375 ? 13.460 -18.039 27.950 1.00 31.81 375 ARG A C 1
ATOM 2961 O O . ARG A 1 375 ? 12.255 -17.903 28.131 1.00 31.81 375 ARG A O 1
ATOM 2968 N N . SER A 1 376 ? 14.334 -18.323 28.905 1.00 34.12 376 SER A N 1
ATOM 2969 C CA . SER A 1 376 ? 14.125 -18.275 30.346 1.00 34.12 376 SER A CA 1
ATOM 2970 C C . SER A 1 376 ? 13.121 -17.199 30.782 1.00 34.12 376 SER A C 1
ATOM 2972 O O . SER A 1 376 ? 13.456 -16.018 30.839 1.00 34.12 376 SER A O 1
ATOM 2974 N N . THR A 1 377 ? 11.917 -17.622 31.152 1.00 30.20 377 THR A N 1
ATOM 2975 C CA . THR A 1 377 ? 11.094 -16.941 32.158 1.00 30.20 377 THR A CA 1
ATOM 2976 C C . THR A 1 377 ? 10.437 -18.021 33.018 1.00 30.20 377 THR A C 1
ATOM 2978 O O . THR A 1 377 ? 9.616 -18.789 32.515 1.00 30.20 377 THR A O 1
ATOM 2981 N N . PRO A 1 378 ? 10.814 -18.150 34.300 1.00 39.94 378 PRO A N 1
ATOM 2982 C CA . PRO A 1 378 ? 10.066 -18.961 35.235 1.00 39.94 378 PRO A CA 1
ATOM 2983 C C . PRO A 1 378 ? 8.866 -18.131 35.671 1.00 39.94 378 PRO A C 1
ATOM 2985 O O . PRO A 1 378 ? 8.979 -17.348 36.598 1.00 39.94 378 PRO A O 1
ATOM 2988 N N . GLU A 1 379 ? 7.742 -18.252 34.972 1.00 34.97 379 GLU A N 1
ATOM 2989 C CA . GLU A 1 379 ? 6.428 -17.980 35.549 1.00 34.97 379 GLU A CA 1
ATOM 2990 C C . GLU A 1 379 ? 5.343 -18.437 34.576 1.00 34.97 379 GLU A C 1
ATOM 2992 O O . GLU A 1 379 ? 5.109 -17.841 33.523 1.00 34.97 379 GLU A O 1
ATOM 2997 N N . THR A 1 380 ? 4.614 -19.475 34.975 1.00 38.97 380 THR A N 1
ATOM 2998 C CA . THR A 1 380 ? 3.223 -19.700 34.582 1.00 38.97 380 THR A CA 1
ATOM 2999 C C . THR A 1 380 ? 2.413 -18.504 35.097 1.00 38.97 380 THR A C 1
ATOM 3001 O O . THR A 1 380 ? 1.708 -18.577 36.103 1.00 38.97 380 THR A O 1
ATOM 3004 N N . SER A 1 381 ? 2.613 -17.342 34.477 1.00 40.12 381 SER A N 1
ATOM 3005 C CA . SER A 1 381 ? 2.011 -16.085 34.886 1.00 40.12 381 SER A CA 1
ATOM 3006 C C . SER A 1 381 ? 0.512 -16.188 34.650 1.00 40.12 381 SER A C 1
ATOM 3008 O O . SER A 1 381 ? 0.032 -16.587 33.586 1.00 40.12 381 SER A O 1
ATOM 3010 N N . ARG A 1 382 ? -0.241 -15.884 35.706 1.00 44.94 382 ARG A N 1
ATOM 3011 C CA . ARG A 1 382 ? -1.687 -15.655 35.688 1.00 44.94 382 ARG A CA 1
ATOM 3012 C C . ARG A 1 382 ? -2.041 -14.942 34.383 1.00 44.94 382 ARG A C 1
ATOM 3014 O O . ARG A 1 382 ? -1.503 -13.864 34.152 1.00 44.94 382 ARG A O 1
ATOM 3021 N N . ILE A 1 383 ? -2.896 -15.541 33.543 1.00 56.94 383 ILE A N 1
ATOM 3022 C CA . ILE A 1 383 ? -3.342 -14.931 32.278 1.00 56.94 383 ILE A CA 1
ATOM 3023 C C . ILE A 1 383 ? -3.657 -13.461 32.570 1.00 56.94 383 ILE A C 1
ATOM 3025 O O . ILE A 1 383 ? -4.518 -13.187 33.410 1.00 56.94 383 ILE A O 1
ATOM 3029 N N . SER A 1 384 ? -2.905 -12.546 31.949 1.00 72.38 384 SER A N 1
ATOM 3030 C CA . SER A 1 384 ? -3.009 -11.112 32.221 1.00 72.38 384 SER A CA 1
ATOM 3031 C C . SER A 1 384 ? -4.472 -10.682 32.108 1.00 72.38 384 SER A C 1
ATOM 3033 O O . SER A 1 384 ? -5.198 -11.160 31.233 1.00 72.38 384 SER A O 1
ATOM 3035 N N . TYR A 1 385 ? -4.924 -9.792 32.995 1.00 74.94 385 TYR A N 1
ATOM 3036 C CA . TYR A 1 385 ? -6.293 -9.258 32.971 1.00 74.94 385 TYR A CA 1
ATOM 3037 C C . TYR A 1 385 ? -6.683 -8.765 31.563 1.00 74.94 385 TYR A C 1
ATOM 3039 O O . TYR A 1 385 ? -7.799 -9.007 31.097 1.00 74.94 385 TYR A O 1
ATOM 3047 N N . ASP A 1 386 ? -5.722 -8.163 30.854 1.00 74.88 386 ASP A N 1
ATOM 3048 C CA . ASP A 1 386 ? -5.870 -7.729 29.465 1.00 74.88 386 ASP A CA 1
ATOM 3049 C C . ASP A 1 386 ? -6.202 -8.890 28.525 1.00 74.88 386 ASP A C 1
ATOM 3051 O O . ASP A 1 386 ? -7.140 -8.803 27.732 1.00 74.88 386 ASP A O 1
ATOM 3055 N N . ASP A 1 387 ? -5.472 -9.998 28.631 1.00 76.94 387 ASP A N 1
ATOM 3056 C CA . ASP A 1 387 ? -5.654 -11.168 27.772 1.00 76.94 387 ASP A CA 1
ATOM 3057 C C . ASP A 1 387 ? -7.001 -11.845 28.027 1.00 76.94 387 ASP A C 1
ATOM 3059 O O . ASP A 1 387 ? -7.685 -12.237 27.076 1.00 76.94 387 ASP A O 1
ATOM 3063 N N . GLN A 1 388 ? -7.435 -11.929 29.289 1.00 78.44 388 GLN A N 1
ATOM 3064 C CA . GLN A 1 388 ? -8.753 -12.469 29.629 1.00 78.44 388 GLN A CA 1
ATOM 3065 C C . GLN A 1 388 ? -9.878 -11.603 29.055 1.00 78.44 388 GLN A C 1
ATOM 3067 O O . GLN A 1 388 ? -10.803 -12.124 28.422 1.00 78.44 388 GLN A O 1
ATOM 3072 N N . ARG A 1 389 ? -9.801 -10.277 29.227 1.00 78.75 389 ARG A N 1
ATOM 3073 C CA . ARG A 1 389 ? -10.831 -9.353 28.733 1.00 78.75 389 ARG A CA 1
ATOM 3074 C C . ARG A 1 389 ? -10.875 -9.322 27.206 1.00 78.75 389 ARG A C 1
ATOM 3076 O O . ARG A 1 389 ? -11.964 -9.404 26.636 1.00 78.75 389 ARG A O 1
ATOM 3083 N N . ARG A 1 390 ? -9.717 -9.279 26.538 1.00 82.00 390 ARG A N 1
ATOM 3084 C CA . ARG A 1 390 ? -9.609 -9.325 25.068 1.00 82.00 390 ARG A CA 1
ATOM 3085 C C . ARG A 1 390 ? -10.152 -10.627 24.503 1.00 82.00 390 ARG A C 1
ATOM 3087 O O . ARG A 1 390 ? -10.932 -10.588 23.556 1.00 82.00 390 ARG A O 1
ATOM 3094 N N . THR A 1 391 ? -9.818 -11.761 25.117 1.00 80.81 391 THR A N 1
ATOM 3095 C CA . THR A 1 391 ? -10.341 -13.069 24.701 1.00 80.81 391 THR A CA 1
ATOM 3096 C C . THR A 1 391 ? -11.856 -13.123 24.874 1.00 80.81 391 THR A C 1
ATOM 3098 O O . THR A 1 391 ? -12.565 -13.499 23.945 1.00 80.81 391 THR A O 1
ATOM 3101 N N . ARG A 1 392 ? -12.390 -12.666 26.014 1.00 81.62 392 ARG A N 1
ATOM 3102 C CA . ARG A 1 392 ? -13.842 -12.624 26.252 1.00 81.62 392 ARG A CA 1
ATOM 3103 C C . ARG A 1 392 ? -14.572 -11.763 25.220 1.00 81.62 392 ARG A C 1
ATOM 3105 O O . ARG A 1 392 ? -15.617 -12.176 24.727 1.00 81.62 392 ARG A O 1
ATOM 3112 N N . LEU A 1 393 ? -14.030 -10.593 24.882 1.00 79.19 393 LEU A N 1
ATOM 3113 C CA . LEU A 1 393 ? -14.598 -9.717 23.852 1.00 79.19 393 LEU A CA 1
ATOM 3114 C C . LEU A 1 393 ? -14.509 -10.346 22.457 1.00 79.19 393 LEU A C 1
ATOM 3116 O O . LEU A 1 393 ? -15.485 -10.321 21.717 1.00 79.19 393 LEU A O 1
ATOM 3120 N N . PHE A 1 394 ? -13.381 -10.967 22.118 1.00 82.31 394 PHE A N 1
ATOM 3121 C CA . PHE A 1 394 ? -13.187 -11.639 20.834 1.00 82.31 394 PHE A CA 1
ATOM 3122 C C . PHE A 1 394 ? -14.139 -12.827 20.633 1.00 82.31 394 PHE A C 1
ATOM 3124 O O . PHE A 1 394 ? -14.644 -13.037 19.532 1.00 82.31 394 PHE A O 1
ATOM 3131 N N . LEU A 1 395 ? -14.399 -13.603 21.690 1.00 80.19 395 LEU A N 1
ATOM 3132 C CA . LEU A 1 395 ? -15.309 -14.751 21.647 1.00 80.19 395 LEU A CA 1
ATOM 3133 C C . LEU A 1 395 ? -16.794 -14.343 21.658 1.00 80.19 395 LEU A C 1
ATOM 3135 O O . LEU A 1 395 ? -17.629 -15.136 21.231 1.00 80.19 395 LEU A O 1
ATOM 3139 N N . LYS A 1 396 ? -17.134 -13.132 22.123 1.00 77.38 396 LYS A N 1
ATOM 3140 C CA . LYS A 1 396 ? -18.522 -12.647 22.219 1.00 77.38 396 LYS A CA 1
ATOM 3141 C C . LYS A 1 396 ? -19.183 -12.460 20.848 1.00 77.38 396 LYS A C 1
ATOM 3143 O O . LYS A 1 396 ? -20.357 -12.781 20.703 1.00 77.38 396 LYS A O 1
ATOM 3148 N N . ASP A 1 397 ? -18.427 -11.985 19.858 1.00 67.44 397 ASP A N 1
ATOM 3149 C CA . ASP A 1 397 ? -18.925 -11.646 18.517 1.00 67.44 397 ASP A CA 1
ATOM 3150 C C . ASP A 1 397 ? -18.467 -12.671 17.456 1.00 67.44 397 ASP A C 1
ATOM 3152 O O . ASP A 1 397 ? -17.923 -12.322 16.403 1.00 67.44 397 ASP A O 1
ATOM 3156 N N . GLN A 1 398 ? -18.641 -13.968 17.741 1.00 69.38 398 GLN A N 1
ATOM 3157 C CA . GLN A 1 398 ? -18.266 -15.033 16.808 1.00 69.38 398 GLN A CA 1
ATOM 3158 C C . GLN A 1 398 ? -19.287 -15.228 15.690 1.00 69.38 398 GLN A C 1
ATOM 3160 O O . GLN A 1 398 ? -20.482 -15.398 15.917 1.00 69.38 398 GLN A O 1
ATOM 3165 N N . ILE A 1 399 ? -18.771 -15.295 14.465 1.00 76.94 399 ILE A N 1
ATOM 3166 C CA . ILE A 1 399 ? -19.524 -15.763 13.306 1.00 76.94 399 ILE A CA 1
ATOM 3167 C C . ILE A 1 399 ? -19.443 -17.298 13.299 1.00 76.94 399 ILE A C 1
ATOM 3169 O O . ILE A 1 399 ? -18.330 -17.829 13.389 1.00 76.94 399 ILE A O 1
ATOM 3173 N N . PRO A 1 400 ? -20.573 -18.025 13.185 1.00 80.81 400 PRO A N 1
ATOM 3174 C CA . PRO A 1 400 ? -20.563 -19.480 13.088 1.00 80.81 400 PRO A CA 1
ATOM 3175 C C . PRO A 1 400 ? -19.654 -19.963 11.953 1.00 80.81 400 PRO A C 1
ATOM 3177 O O . PRO A 1 400 ? -19.743 -19.483 10.822 1.00 80.81 400 PRO A O 1
ATOM 3180 N N . THR A 1 401 ? -18.795 -20.944 12.232 1.00 78.06 401 THR A N 1
ATOM 3181 C CA . THR A 1 401 ? -17.834 -21.473 11.250 1.00 78.06 401 THR A CA 1
ATOM 3182 C C . THR A 1 401 ? -18.524 -22.068 10.027 1.00 78.06 401 THR A C 1
ATOM 3184 O O . THR A 1 401 ? -18.058 -21.856 8.913 1.00 78.06 401 THR A O 1
ATOM 3187 N N . TRP A 1 402 ? -19.669 -22.732 10.208 1.00 82.62 402 TRP A N 1
ATOM 3188 C CA . TRP A 1 402 ? -20.477 -23.239 9.096 1.00 82.62 402 TRP A CA 1
ATOM 3189 C C . TRP A 1 402 ? -20.935 -22.121 8.150 1.00 82.62 402 TRP A C 1
ATOM 3191 O O . TRP A 1 402 ? -20.826 -22.275 6.938 1.00 82.62 402 TRP A O 1
ATOM 3201 N N . PHE A 1 403 ? -21.357 -20.969 8.686 1.00 86.00 403 PHE A N 1
ATOM 3202 C CA . PHE A 1 403 ? -21.746 -19.816 7.869 1.00 86.00 403 PHE A CA 1
ATOM 3203 C C . PHE A 1 403 ? -20.556 -19.266 7.074 1.00 86.00 403 PHE A C 1
ATOM 3205 O O . PHE A 1 403 ? -20.691 -18.940 5.898 1.00 86.00 403 PHE A O 1
ATOM 3212 N N . ALA A 1 404 ? -19.375 -19.211 7.696 1.00 82.31 404 ALA A N 1
ATOM 3213 C CA . ALA A 1 404 ? -18.163 -18.762 7.022 1.00 82.31 404 ALA A CA 1
ATOM 3214 C C . ALA A 1 404 ? -17.745 -19.699 5.878 1.00 82.31 404 ALA A C 1
ATOM 3216 O O . ALA A 1 404 ? -17.444 -19.234 4.781 1.00 82.31 404 ALA A O 1
ATOM 3217 N N . VAL A 1 405 ? -17.766 -21.014 6.121 1.00 85.00 405 VAL A N 1
ATOM 3218 C CA . VAL A 1 405 ? -17.426 -22.033 5.116 1.00 85.00 405 VAL A CA 1
ATOM 3219 C C . VAL A 1 405 ? -18.453 -22.045 3.986 1.00 85.00 405 VAL A C 1
ATOM 3221 O O . VAL A 1 405 ? -18.065 -22.027 2.822 1.00 85.00 405 VAL A O 1
ATOM 3224 N N . ALA A 1 406 ? -19.750 -22.006 4.301 1.00 87.69 406 ALA A N 1
ATOM 3225 C CA . ALA A 1 406 ? -20.809 -21.946 3.297 1.00 87.69 406 ALA A CA 1
ATOM 3226 C C . ALA A 1 406 ? -20.705 -20.678 2.433 1.00 87.69 406 ALA A C 1
ATOM 3228 O O . ALA A 1 406 ? -20.783 -20.764 1.209 1.00 87.69 406 ALA A O 1
ATOM 3229 N N . GLY A 1 407 ? -20.459 -19.517 3.051 1.00 86.06 407 GLY A N 1
ATOM 3230 C CA . GLY A 1 407 ? -20.243 -18.256 2.339 1.00 86.06 407 GLY A CA 1
ATOM 3231 C C . GLY A 1 407 ? -19.008 -18.291 1.438 1.00 86.06 407 GLY A C 1
ATOM 3232 O O . GLY A 1 407 ? -19.080 -17.864 0.287 1.00 86.06 407 GLY A O 1
ATOM 3233 N N . TYR A 1 408 ? -17.902 -18.867 1.920 1.00 86.44 408 TYR A N 1
ATOM 3234 C CA . TYR A 1 408 ? -16.694 -19.058 1.117 1.00 86.44 408 TYR A CA 1
ATOM 3235 C C . TYR A 1 408 ? -16.960 -19.941 -0.105 1.00 86.44 408 TYR A C 1
ATOM 3237 O O . TYR A 1 408 ? -16.637 -19.539 -1.217 1.00 86.44 408 TYR A O 1
ATOM 3245 N N . VAL A 1 409 ? -17.585 -21.109 0.079 1.00 88.75 409 VAL A N 1
ATOM 3246 C CA . VAL A 1 409 ? -17.887 -22.043 -1.020 1.00 88.75 409 VAL A CA 1
ATOM 3247 C C . VAL A 1 409 ? -18.826 -21.405 -2.043 1.00 88.75 409 VAL A C 1
ATOM 3249 O O . VAL A 1 409 ? -18.577 -21.513 -3.242 1.00 88.75 409 VAL A O 1
ATOM 3252 N N . ALA A 1 410 ? -19.865 -20.698 -1.591 1.00 88.44 410 ALA A N 1
ATOM 3253 C CA . ALA A 1 410 ? -20.802 -20.019 -2.480 1.00 88.44 410 ALA A CA 1
ATOM 3254 C C . ALA A 1 410 ? -20.110 -18.938 -3.326 1.00 88.44 410 ALA A C 1
ATOM 3256 O O . ALA A 1 410 ? -20.247 -18.927 -4.548 1.00 88.44 410 ALA A O 1
ATOM 3257 N N . ILE A 1 411 ? -19.325 -18.056 -2.702 1.00 86.25 411 ILE A N 1
ATOM 3258 C CA . ILE A 1 411 ? -18.626 -16.977 -3.419 1.00 86.25 411 ILE A CA 1
ATOM 3259 C C . ILE A 1 411 ? -17.503 -17.528 -4.295 1.00 86.25 411 ILE A C 1
ATOM 3261 O O . ILE A 1 411 ? -17.295 -17.016 -5.391 1.00 86.25 411 ILE A O 1
ATOM 3265 N N . ALA A 1 412 ? -16.814 -18.585 -3.863 1.00 86.31 412 ALA A N 1
ATOM 3266 C CA . ALA A 1 412 ? -15.821 -19.270 -4.680 1.00 86.31 412 ALA A CA 1
ATOM 3267 C C . ALA A 1 412 ? -16.459 -19.840 -5.950 1.00 86.31 412 ALA A C 1
ATOM 3269 O O . ALA A 1 412 ? -15.963 -19.567 -7.036 1.00 86.31 412 ALA A O 1
ATOM 3270 N N . ALA A 1 413 ? -17.598 -20.531 -5.838 1.00 88.06 413 ALA A N 1
ATOM 3271 C CA . ALA A 1 413 ? -18.323 -21.051 -6.996 1.00 88.06 413 ALA A CA 1
ATOM 3272 C C . ALA A 1 413 ? -18.766 -19.931 -7.954 1.00 88.06 413 ALA A C 1
ATOM 3274 O O . ALA A 1 413 ? -18.551 -20.033 -9.163 1.00 88.06 413 ALA A O 1
ATOM 3275 N N . VAL A 1 414 ? -19.321 -18.835 -7.421 1.00 86.81 414 VAL A N 1
ATOM 3276 C CA . VAL A 1 414 ? -19.692 -17.658 -8.226 1.00 86.81 414 VAL A CA 1
ATOM 3277 C C . VAL A 1 414 ? -18.465 -17.055 -8.908 1.00 86.81 414 VAL A C 1
ATOM 3279 O O . VAL A 1 414 ? -18.521 -16.757 -10.097 1.00 86.81 414 VAL A O 1
ATOM 3282 N N . SER A 1 415 ? -17.348 -16.909 -8.196 1.00 84.56 415 SER A N 1
ATOM 3283 C CA . SER A 1 415 ? -16.101 -16.356 -8.733 1.00 84.56 415 SER A CA 1
ATOM 3284 C C . SER A 1 415 ? -15.516 -17.230 -9.840 1.00 84.56 415 SER A C 1
ATOM 3286 O O . SER A 1 415 ? -15.223 -16.735 -10.925 1.00 84.56 415 SER A O 1
ATOM 3288 N N . THR A 1 416 ? -15.443 -18.545 -9.632 1.00 85.44 416 THR A N 1
ATOM 3289 C CA . THR A 1 416 ? -14.955 -19.496 -10.637 1.00 85.44 416 THR A CA 1
ATOM 3290 C C . THR A 1 416 ? -15.820 -19.504 -11.898 1.00 85.44 416 THR A C 1
ATOM 3292 O O . THR A 1 416 ? -15.280 -19.664 -12.986 1.00 85.44 416 THR A O 1
ATOM 3295 N N . ALA A 1 417 ? -17.136 -19.292 -11.787 1.00 84.44 417 ALA A N 1
ATOM 3296 C CA . ALA A 1 417 ? -18.024 -19.205 -12.948 1.00 84.44 417 ALA A CA 1
ATOM 3297 C C . ALA A 1 417 ? -17.971 -17.838 -13.657 1.00 84.44 417 ALA A C 1
ATOM 3299 O O . ALA A 1 417 ? -18.018 -17.775 -14.884 1.00 84.44 417 ALA A O 1
ATOM 3300 N N . THR A 1 418 ? -17.879 -16.740 -12.900 1.00 81.88 418 THR A N 1
ATOM 3301 C CA . THR A 1 418 ? -17.967 -15.370 -13.440 1.00 81.88 418 THR A CA 1
ATOM 3302 C C . THR A 1 418 ? -16.639 -14.840 -13.966 1.00 81.88 418 THR A C 1
ATOM 3304 O O . THR A 1 418 ? -16.638 -14.188 -15.005 1.00 81.88 418 THR A O 1
ATOM 3307 N N . VAL A 1 419 ? -15.503 -15.127 -13.322 1.00 79.31 419 VAL A N 1
ATOM 3308 C CA . VAL A 1 419 ? -14.185 -14.605 -13.738 1.00 79.31 419 VAL A CA 1
ATOM 3309 C C . VAL A 1 419 ? -13.818 -15.004 -15.180 1.00 79.31 419 VAL A C 1
ATOM 3311 O O . VAL A 1 419 ? -13.434 -14.110 -15.934 1.00 79.31 419 VAL A O 1
ATOM 3314 N N . PRO A 1 420 ? -14.010 -16.260 -15.633 1.00 79.12 420 PRO A N 1
ATOM 3315 C CA . PRO A 1 420 ? -13.754 -16.634 -17.029 1.00 79.12 420 PRO A CA 1
ATOM 3316 C C . PRO A 1 420 ? -14.707 -15.975 -18.037 1.00 79.12 420 PRO A C 1
ATOM 3318 O O . PRO A 1 420 ? -14.339 -15.737 -19.176 1.00 79.12 420 PRO A O 1
ATOM 3321 N N . GLN A 1 421 ? -15.941 -15.650 -17.641 1.00 74.06 421 GLN A N 1
ATOM 3322 C CA . GLN A 1 421 ? -16.888 -14.933 -18.513 1.00 74.06 421 GLN A CA 1
ATOM 3323 C C . GLN A 1 421 ? -16.567 -13.433 -18.592 1.00 74.06 421 GLN A C 1
ATOM 3325 O O . GLN A 1 421 ? -16.849 -12.752 -19.580 1.00 74.06 421 GLN A O 1
ATOM 3330 N N . ILE A 1 422 ? -15.986 -12.904 -17.518 1.00 70.00 422 ILE A N 1
ATOM 3331 C CA . ILE A 1 422 ? -15.528 -11.525 -17.386 1.00 70.00 422 ILE A CA 1
ATOM 3332 C C . ILE A 1 422 ? -14.278 -11.306 -18.261 1.00 70.00 422 ILE A C 1
ATOM 3334 O O . ILE A 1 422 ? -14.230 -10.295 -18.971 1.00 70.00 422 ILE A O 1
ATOM 3338 N N . PHE A 1 423 ? -13.348 -12.267 -18.295 1.00 67.50 423 PHE A N 1
ATOM 3339 C CA . PHE A 1 423 ? -12.144 -12.288 -19.142 1.00 67.50 423 PHE A CA 1
ATOM 3340 C C . PHE A 1 423 ? -12.180 -13.483 -20.123 1.00 67.50 423 PHE A C 1
ATOM 3342 O O . PHE A 1 423 ? -11.616 -14.528 -19.792 1.00 67.50 423 PHE A O 1
ATOM 3349 N N . PRO A 1 424 ? -12.881 -13.355 -21.269 1.00 56.03 424 PRO A N 1
ATOM 3350 C CA . PRO A 1 424 ? -13.017 -14.427 -22.257 1.00 56.03 424 PRO A CA 1
ATOM 3351 C C . PRO A 1 424 ? -11.727 -14.730 -23.024 1.00 56.03 424 PRO A C 1
ATOM 3353 O O . PRO A 1 424 ? -10.896 -13.802 -23.175 1.00 56.03 424 PRO A O 1
#

Sequence (424 aa):
MDSNGRDGIKVDKGYDSEDDHDHKKKNKKEEQIEELSVERMFENQEVPSWRNQLTLRAFVVSFLLSILFSVIVMKLNLTTGIIPSLNVSAGLLGFFFVKTWTKFLEKSGLLKQPFTRQENTVIQTCVVASSGIAFSGGFGSYMFGMSEAVARQSTEHTDAFKNPSLSWMIGFLFVVSFLGLFSVVPLRKVMIIDFKLTYPSGTATAYLINSFHTPAGAKLARKQVRALGKFFSFSFLWGFFQWFYTAGDGCGFVEFPSLGLKAYENKFFFDFSATYVGVGMICPYIINISVLLGGILSWGLMWPLIDTKKGDWYSADLKPSSLHGLQGYKVFIAIAMILGDGLYNFIKVLSRTLTALFFQLRGRDATGALPIADRSTPETSRISYDDQRRTRLFLKDQIPTWFAVAGYVAIAAVSTATVPQIFP

Secondary structure (DSSP, 8-state):
----------------SSHHHHHHHHHHHHHHHHSS-HHHHTTTS----HHHH--HHHHHHHHHHHHHHHHHHHHHHHHTS-----HHHHHHHHHHHHHHHHHHHHHTT---S---HHHHHHHHHHHHHHHHHHHHTSTTTHHHHTSHHHHTTSSS---------HHHHHHHHHHHHHHHHHHHHHHHHIIIIIS----HHHHHHHHHHHHHTSHHHHHHHHHHHHHHHHHHHHHHHHHHHHHHT--STT-STTSB-TT-HHHHHTT--B---HHHHHHHHHS-HHHHHHHHHHHHHIIIIIHHHHHTTBTTTB-TTS-TT-TTTHHHHHHHHHHHHHHHHHHHHHHHHHHHHHHHHHHHHHHTTT-S----------------HHHHHHHHHHHHTPPPHHHHHHHHHHHHHHHHHHHHHH--

Organism: NCBI:txid2511006

pLDDT: mean 74.26, std 16.22, range [29.48, 94.12]